Protein AF-A0A3A9SJC5-F1 (afdb_monomer_lite)

Sequence (581 aa):
MNKQIISLFMLCCLVLTSCGSKNTNGKDEIPTENDVIQSNATNNISEASTETTVEKDDSKLWREAYLTYLNEKLLPEYYYTYEFIYVDDDNIPELVLNSGAEAGGNIILTFHDGMTDTLQTNRIGFSYIEKQNLLNNCGGHQGYYFDYIYKIVEGKWEKILSGEYWSDDIKNLVYDEELNRYHTDYYSIDDIETSEEDYLTKVSDVYDNSSAKVPDSPLIIDEVFHYLETGDYISANHKYEIVIDDCTWLDAQEKCHDKGGYLATLTCPKEIERVEEMIRNEGMDNSCFFVGCRRGAEMSPNSYPRYGLFWDDLSLRDPSCIGKWFHDEPSFSGITSNGVEVREDFVAFEKGKDLNEFFFKDVTNNIIKYYPEYSGKLGYICEFDDEDDTQLRINNSITFLYSLEGLSADEIVEECNIYLNNKLNSSQSDSDYEKVFKVRPMSMEESDNSYDAVYYRFIPVFGTAFNCNPGLDLIKRINVSRGSGEPQPGFEAYAEWKRMSVSIDLDIQDREKAIQVYEKFYEQLAPLYENSFEIRDDTYWSSAGSFWNEDHTLSSGVQLVCLAEHDDSYDIFVIKWHNVE

Secondary structure (DSSP, 8-state):
---------------------------------------------------------HHHHHHHHHHHHHHHH--TT---EEEEE--SSSSPPEEEEE-SSTTT-EEEEEEETTEEEEEEPSSS--EEETTTTEEEEEEEETTEEEEEEEEEETTEEEEEEEEEEE-S-GGG-EEETTTTEEE-SEEEETTEEE-HHHHHHHHHHH--GGG-B-----B-HHHHHHHHHHSS-GGGG-EEEEEE----HHHHHHHHHHTT-EE----SHHHHHHHHHHHHHTT-TT-EEEEEEEEEEEE-TTS-EEEEEEETTTT---GGGSS-BPTT---SEEE-TTS-EEE--EEEEEEPTT-SSEEEEEE-S-HHHH-GGGTTTEEEEEEE--HHHHHHHHHH--STTSB-TT--HHHHHHHHHHHHT----TT--HHHHHHHHSS--SEEEE-SSSSEEEEEEE--SS-SSS----SS-EEEEEEEEEEEEPPPTT-TT---EEEEEEEEEEEES-HHHHHHHHHHHHHHHGGGSEEEEEEE-SSEEEEEEEEE-TTS-EEEEEEEEEEEEETTEEEEEEEEEE---

pLDDT: mean 73.42, std 23.3, range [22.03, 98.75]

Foldseek 3Di:
DDDDDDDDDDDDDDDDDDDDDDDDDDDDDDDDDDDDDDDDDDDDDDDDPPPPPPVPPPVQLLLVVVLVCCVPPDDLQFFWWWDWAAQAQDPHTWIWTQRVFQCQAIWTWWDDPNDIEIDGARGPDKKGQHRPQWIWRWDDDQFKTWTFIWGQDRGYTDGPKTKIFGAPCSPPWDADPVVRGTDHDWIDIPNHTDDPVVRVVVCCVRDPPVNIDTDQWIAGVQQSNCCSVPVHGLCPPKDKDKWFDQAFLVVQQVVLVVVVWGFADQGGPVSQVVVLVVCVVVVLQQAKAFGQKFWDWAFRPVQDTDTAIAGNLLQRDHCVSGNFADPPPPPQWDAAPVRDIDGFGTWIWHHDVVHPDIGIYGHHRRCCVRPVVNHRRYITMTMHGDPVSNVVSLLNRQAPLKFCFPPFLVVVLVSVCLQQVDQDAPVDDQVNVCVSVSHHQPDWDQDPDQKRKIKRWSARSHDDDDDDDPLGKIWGTKIWIWIWHPDDVPRVPDHTFTWIKIKIKIKAQDPVRLVSNQVVQCVVCQVVFAPWDWDDDPFKIWIFGWDQTPVRDIDGGHTAWMWGDDPRTIMIMGMHIDHHD

Structure (mmCIF, N/CA/C/O backbone):
data_AF-A0A3A9SJC5-F1
#
_entry.id   AF-A0A3A9SJC5-F1
#
loop_
_atom_site.group_PDB
_atom_site.id
_atom_site.type_symbol
_atom_site.label_atom_id
_atom_site.label_alt_id
_atom_site.label_comp_id
_atom_site.label_asym_id
_atom_site.label_entity_id
_atom_site.label_seq_id
_atom_site.pdbx_PDB_ins_code
_atom_site.Cartn_x
_atom_site.Cartn_y
_atom_site.Cartn_z
_atom_site.occupancy
_atom_site.B_iso_or_equiv
_atom_site.auth_seq_id
_atom_site.auth_comp_id
_atom_site.auth_asym_id
_atom_site.auth_atom_id
_atom_site.pdbx_PDB_model_num
ATOM 1 N N . MET A 1 1 ? -0.061 35.925 -20.193 1.00 29.88 1 MET A N 1
ATOM 2 C CA . MET A 1 1 ? -0.673 36.496 -21.415 1.00 29.88 1 MET A CA 1
ATOM 3 C C . MET A 1 1 ? -1.176 35.316 -22.233 1.00 29.88 1 MET A C 1
ATOM 5 O O . MET A 1 1 ? -0.363 34.492 -22.617 1.00 29.88 1 MET A O 1
ATOM 9 N N . ASN A 1 2 ? -2.500 35.177 -22.352 1.00 30.00 2 ASN A N 1
ATOM 10 C CA . ASN A 1 2 ? -3.216 34.017 -22.905 1.00 30.00 2 ASN A CA 1
ATOM 11 C C . ASN A 1 2 ? -2.707 33.532 -24.269 1.00 30.00 2 ASN A C 1
ATOM 13 O O . ASN A 1 2 ? -2.472 34.366 -25.145 1.00 30.00 2 ASN A O 1
ATOM 17 N N . LYS A 1 3 ? -2.775 32.210 -24.497 1.00 25.72 3 LYS A N 1
ATOM 18 C CA . LYS A 1 3 ? -3.524 31.647 -25.634 1.00 25.72 3 LYS A CA 1
ATOM 19 C C . LYS A 1 3 ? -3.865 30.164 -25.440 1.00 25.72 3 LYS A C 1
ATOM 21 O O . LYS A 1 3 ? -2.993 29.312 -25.385 1.00 25.72 3 LYS A O 1
ATOM 26 N N . GLN A 1 4 ? -5.173 29.928 -25.366 1.00 27.97 4 GLN A N 1
ATOM 27 C CA . GLN A 1 4 ? -5.873 28.659 -25.542 1.00 27.97 4 GLN A CA 1
ATOM 28 C C . GLN A 1 4 ? -5.594 28.081 -26.938 1.00 27.97 4 GLN A C 1
ATOM 30 O O . GLN A 1 4 ? -5.567 28.843 -27.910 1.00 27.97 4 GLN A O 1
ATOM 35 N N . ILE A 1 5 ? -5.488 26.756 -27.055 1.00 26.52 5 ILE A N 1
ATOM 36 C CA . ILE A 1 5 ? -5.643 26.051 -28.332 1.00 26.52 5 ILE A CA 1
ATOM 37 C C . ILE A 1 5 ? -6.884 25.166 -28.231 1.00 26.52 5 ILE A C 1
ATOM 39 O O . ILE A 1 5 ? -7.048 24.366 -27.317 1.00 26.52 5 ILE A O 1
ATOM 43 N N . ILE A 1 6 ? -7.794 25.429 -29.162 1.00 27.06 6 ILE A N 1
ATOM 44 C CA . ILE A 1 6 ? -9.130 24.866 -29.309 1.00 27.06 6 ILE A CA 1
ATOM 45 C C . ILE A 1 6 ? -9.025 23.579 -30.132 1.00 27.06 6 ILE A C 1
ATOM 47 O O . ILE A 1 6 ? -8.444 23.587 -31.217 1.00 27.06 6 ILE A O 1
ATOM 51 N N . SER A 1 7 ? -9.633 22.505 -29.625 1.00 25.22 7 SER A N 1
ATOM 52 C CA . SER A 1 7 ? -9.890 21.255 -30.349 1.00 25.22 7 SER A CA 1
ATOM 53 C C . SER A 1 7 ? -10.843 21.479 -31.525 1.00 25.22 7 SER A C 1
ATOM 55 O O . SER A 1 7 ? -11.888 22.112 -31.371 1.00 25.22 7 SER A O 1
ATOM 57 N N . LEU A 1 8 ? -10.517 20.912 -32.689 1.00 22.03 8 LEU A N 1
ATOM 58 C CA . LEU A 1 8 ? -11.398 20.870 -33.856 1.00 22.03 8 LEU A CA 1
ATOM 59 C C . LEU A 1 8 ? -11.596 19.411 -34.294 1.00 22.03 8 LEU A C 1
ATOM 61 O O . LEU A 1 8 ? -10.803 18.862 -35.052 1.00 22.03 8 LEU A O 1
ATOM 65 N N . PHE A 1 9 ? -12.676 18.794 -33.812 1.00 25.20 9 PHE A N 1
ATOM 66 C CA . PHE A 1 9 ? -13.206 17.535 -34.337 1.00 25.20 9 PHE A CA 1
ATOM 67 C C . PHE A 1 9 ? -13.815 17.787 -35.721 1.00 25.20 9 PHE A C 1
ATOM 69 O O . PHE A 1 9 ? -14.732 18.602 -35.853 1.00 25.20 9 PHE A O 1
ATOM 76 N N . MET A 1 10 ? -13.340 17.079 -36.751 1.00 22.75 10 MET A N 1
ATOM 77 C CA . MET A 1 10 ? -13.974 17.075 -38.070 1.00 22.75 10 MET A CA 1
ATOM 78 C C . MET A 1 10 ? -14.543 15.688 -38.386 1.00 22.75 10 MET A C 1
ATOM 80 O O . MET A 1 10 ? -13.829 14.711 -38.581 1.00 22.75 10 MET A O 1
ATOM 84 N N . LEU A 1 11 ? -15.872 15.662 -38.421 1.00 25.12 11 LEU A N 1
ATOM 85 C CA . LEU A 1 11 ? -16.767 14.600 -38.856 1.00 25.12 11 LEU A CA 1
ATOM 86 C C . LEU A 1 11 ? -16.590 14.303 -40.359 1.00 25.12 11 LEU A C 1
ATOM 88 O O . LEU A 1 11 ? -16.643 15.228 -41.171 1.00 25.12 11 LEU A O 1
ATOM 92 N N . CYS A 1 12 ? -16.494 13.028 -40.747 1.00 23.33 12 CYS A N 1
ATOM 93 C CA . CYS A 1 12 ? -16.779 12.575 -42.114 1.00 23.33 12 CYS A CA 1
ATOM 94 C C . CYS A 1 12 ? -17.478 11.205 -42.103 1.00 23.33 12 CYS A C 1
ATOM 96 O O . CYS A 1 12 ? -16.851 10.161 -41.963 1.00 23.33 12 CYS A O 1
ATOM 98 N N . CYS A 1 13 ? -18.799 11.237 -42.289 1.00 22.31 13 CYS A N 1
ATOM 99 C CA . CYS A 1 13 ? -19.596 10.125 -42.805 1.00 22.31 13 CYS A CA 1
ATOM 100 C C . CYS A 1 13 ? -19.523 10.094 -44.341 1.00 22.31 13 CYS A C 1
ATOM 102 O O . CYS A 1 13 ? -19.445 11.163 -44.943 1.00 22.31 13 CYS A O 1
ATOM 104 N N . LEU A 1 14 ? -19.652 8.892 -44.929 1.00 24.73 14 LEU A N 1
ATOM 105 C CA . LEU A 1 14 ? -20.239 8.486 -46.236 1.00 24.73 14 LEU A CA 1
ATOM 106 C C . LEU A 1 14 ? -19.429 7.269 -46.763 1.00 24.73 14 LEU A C 1
ATOM 108 O O . LEU A 1 14 ? -18.214 7.279 -46.647 1.00 24.73 14 LEU A O 1
ATOM 112 N N . VAL A 1 15 ? -19.934 6.206 -47.402 1.00 26.09 15 VAL A N 1
ATOM 113 C CA . VAL A 1 15 ? -21.264 5.671 -47.735 1.00 26.09 15 VAL A CA 1
ATOM 114 C C . VAL A 1 15 ? -21.066 4.203 -48.164 1.00 26.09 15 VAL A C 1
ATOM 116 O O . VAL A 1 15 ? -20.025 3.827 -48.693 1.00 26.09 15 VAL A O 1
ATOM 119 N N . LEU A 1 16 ? -22.114 3.410 -47.942 1.00 26.39 16 LEU A N 1
ATOM 120 C CA . LEU A 1 16 ? -22.401 2.048 -48.412 1.00 26.39 16 LEU A CA 1
ATOM 121 C C . LEU A 1 16 ? -22.049 1.748 -49.886 1.00 26.39 16 LEU A C 1
ATOM 123 O O . LEU A 1 16 ? -22.252 2.596 -50.751 1.00 26.39 16 LEU A O 1
ATOM 127 N N . THR A 1 17 ? -21.749 0.478 -50.206 1.00 28.02 17 THR A N 1
ATOM 128 C CA . THR A 1 17 ? -22.603 -0.369 -51.084 1.00 28.02 17 THR A CA 1
ATOM 129 C C . THR A 1 17 ? -22.116 -1.824 -51.253 1.00 28.02 17 THR A C 1
ATOM 131 O O . THR A 1 17 ? -20.958 -2.044 -51.572 1.00 28.02 17 THR A O 1
ATOM 134 N N . SER A 1 18 ? -23.096 -2.756 -51.205 1.00 23.42 18 SER A N 1
ATOM 135 C CA . SER A 1 18 ? -23.293 -3.934 -52.099 1.00 23.42 18 SER A CA 1
ATOM 136 C C . SER A 1 18 ? -22.328 -5.133 -51.961 1.00 23.42 18 SER A C 1
ATOM 138 O O . SER A 1 18 ? -21.130 -4.941 -51.881 1.00 23.42 18 SER A O 1
ATOM 140 N N . CYS A 1 19 ? -22.693 -6.425 -51.997 1.00 24.02 19 CYS A N 1
ATOM 141 C CA . CYS A 1 19 ? -23.893 -7.237 -52.301 1.00 24.02 19 CYS A CA 1
ATOM 142 C C . CYS A 1 19 ? -23.669 -8.589 -51.561 1.00 24.02 19 CYS A C 1
ATOM 144 O O . CYS A 1 19 ? -22.531 -9.017 -51.444 1.00 24.02 19 CYS A O 1
ATOM 146 N N . GLY A 1 20 ? -24.630 -9.316 -50.985 1.00 22.61 20 GLY A N 1
ATOM 147 C CA . GLY A 1 20 ? -25.847 -9.845 -51.594 1.00 22.61 20 GLY A CA 1
ATOM 148 C C . GLY A 1 20 ? -25.673 -11.326 -51.978 1.00 22.61 20 GLY A C 1
ATOM 149 O O . GLY A 1 20 ? -25.102 -11.606 -53.021 1.00 22.61 20 GLY A O 1
ATOM 150 N N . SER A 1 21 ? -26.216 -12.259 -51.183 1.00 25.16 21 SER A N 1
ATOM 151 C CA . SER A 1 21 ? -26.702 -13.572 -51.653 1.00 25.16 21 SER A CA 1
ATOM 152 C C . SER A 1 21 ? -27.500 -14.281 -50.552 1.00 25.16 21 SER A C 1
ATOM 154 O O . SER A 1 21 ? -26.955 -14.710 -49.540 1.00 25.16 21 SER A O 1
ATOM 156 N N . LYS A 1 22 ? -28.813 -14.393 -50.774 1.00 26.17 22 LYS A N 1
ATOM 157 C CA . LYS A 1 22 ? -29.750 -15.246 -50.034 1.00 26.17 22 LYS A CA 1
ATOM 158 C C . LYS A 1 22 ? -29.683 -16.667 -50.595 1.00 26.17 22 LYS A C 1
ATOM 160 O O . LYS A 1 22 ? -29.610 -16.817 -51.810 1.00 26.17 22 LYS A O 1
ATOM 165 N N . ASN A 1 23 ? -29.909 -17.677 -49.758 1.00 24.53 23 ASN A N 1
ATOM 166 C CA . ASN A 1 23 ? -30.795 -18.766 -50.161 1.00 24.53 23 ASN A CA 1
ATOM 167 C C . ASN A 1 23 ? -31.532 -19.380 -48.969 1.00 24.53 23 ASN A C 1
ATOM 169 O O . ASN A 1 23 ? -31.039 -19.429 -47.850 1.00 24.53 23 ASN A O 1
ATOM 173 N N . THR A 1 24 ? -32.771 -19.743 -49.264 1.00 24.12 24 THR A N 1
ATOM 174 C CA . THR A 1 24 ? -33.911 -19.986 -48.380 1.00 24.12 24 THR A CA 1
ATOM 175 C C . THR A 1 24 ? -34.245 -21.470 -48.222 1.00 24.12 24 THR A C 1
ATOM 177 O O . THR A 1 24 ? -33.915 -22.264 -49.100 1.00 24.12 24 THR A O 1
ATOM 180 N N . ASN A 1 25 ? -35.110 -21.732 -47.229 1.00 25.39 25 ASN A N 1
ATOM 181 C CA . ASN A 1 25 ? -35.988 -22.898 -47.009 1.00 25.39 25 ASN A CA 1
ATOM 182 C C . ASN A 1 25 ? -35.335 -24.034 -46.202 1.00 25.39 25 ASN A C 1
ATOM 184 O O . ASN A 1 25 ? -34.280 -24.515 -46.576 1.00 25.39 25 ASN A O 1
ATOM 188 N N . GLY A 1 26 ? -35.905 -24.555 -45.117 1.00 24.77 26 GLY A N 1
ATOM 189 C CA . GLY A 1 26 ? -37.234 -24.395 -44.534 1.00 24.77 26 GLY A CA 1
ATOM 190 C C . GLY A 1 26 ? -37.780 -25.767 -44.123 1.00 24.77 26 GLY A C 1
ATOM 191 O O . GLY A 1 26 ? -37.666 -26.704 -44.909 1.00 24.77 26 GLY A O 1
ATOM 192 N N . LYS A 1 27 ? -38.455 -25.788 -42.965 1.00 26.27 27 LYS A N 1
ATOM 193 C CA . LYS A 1 27 ? -39.474 -26.732 -42.462 1.00 26.27 27 LYS A CA 1
ATOM 194 C C . LYS A 1 27 ? -39.099 -27.597 -41.257 1.00 26.27 27 LYS A C 1
ATOM 196 O O . LYS A 1 27 ? -38.185 -28.413 -41.295 1.00 26.27 27 LYS A O 1
ATOM 201 N N . ASP A 1 28 ? -39.926 -27.369 -40.243 1.00 26.22 28 ASP A N 1
ATOM 202 C CA . ASP A 1 28 ? -40.169 -28.101 -39.009 1.00 26.22 28 ASP A CA 1
ATOM 203 C C . ASP A 1 28 ? -40.553 -29.568 -39.238 1.00 26.22 28 ASP A C 1
ATOM 205 O O . ASP A 1 28 ? -41.205 -29.873 -40.235 1.00 26.22 28 ASP A O 1
ATOM 209 N N . GLU A 1 29 ? -40.235 -30.430 -38.263 1.00 26.12 29 GLU A N 1
ATOM 210 C CA . GLU A 1 29 ? -41.174 -31.391 -37.652 1.00 26.12 29 GLU A CA 1
ATOM 211 C C . GLU A 1 29 ? -40.512 -32.115 -36.448 1.00 26.12 29 GLU A C 1
ATOM 213 O O . GLU A 1 29 ? -39.487 -32.779 -36.579 1.00 26.12 29 GLU A O 1
ATOM 218 N N . ILE A 1 30 ? -41.120 -31.966 -35.264 1.00 26.33 30 ILE A N 1
ATOM 219 C CA . ILE A 1 30 ? -40.994 -32.795 -34.039 1.00 26.33 30 ILE A CA 1
ATOM 220 C C . ILE A 1 30 ? -42.233 -33.715 -34.059 1.00 26.33 30 ILE A C 1
ATOM 222 O O . ILE A 1 30 ? -43.297 -33.177 -34.389 1.00 26.33 30 ILE A O 1
ATOM 226 N N . PRO A 1 31 ? -42.194 -35.042 -33.764 1.00 35.09 31 PRO A N 1
ATOM 227 C CA . PRO A 1 31 ? -42.158 -35.577 -32.377 1.00 35.09 31 PRO A CA 1
ATOM 228 C C . PRO A 1 31 ? -41.536 -37.009 -32.284 1.00 35.09 31 PRO A C 1
ATOM 230 O O . PRO A 1 31 ? -41.121 -37.557 -33.293 1.00 35.09 31 PRO A O 1
ATOM 233 N N . THR A 1 32 ? -41.367 -37.749 -31.182 1.00 24.55 32 THR A N 1
ATOM 234 C CA . THR A 1 32 ? -41.895 -37.764 -29.810 1.00 24.55 32 THR A CA 1
ATOM 235 C C . THR A 1 32 ? -41.076 -38.786 -28.998 1.00 24.55 32 THR A C 1
ATOM 237 O O . THR A 1 32 ? -40.543 -39.747 -29.546 1.00 24.55 32 THR A O 1
ATOM 240 N N . GLU A 1 33 ? -41.068 -38.551 -27.694 1.00 25.22 33 GLU A N 1
ATOM 241 C CA . GLU A 1 33 ? -40.756 -39.372 -26.516 1.00 25.22 33 GLU A CA 1
ATOM 242 C C . GLU A 1 33 ? -40.972 -40.913 -26.501 1.00 25.22 33 GLU A C 1
ATOM 244 O O . GLU A 1 33 ? -41.984 -41.428 -26.973 1.00 25.22 33 GLU A O 1
ATOM 249 N N . ASN A 1 34 ? -40.080 -41.551 -25.718 1.00 26.86 34 ASN A N 1
ATOM 250 C CA . ASN A 1 34 ? -40.321 -42.488 -24.595 1.00 26.86 34 ASN A CA 1
ATOM 251 C C . ASN A 1 34 ? -40.042 -44.007 -24.688 1.00 26.86 34 ASN A C 1
ATOM 253 O O . ASN A 1 34 ? -40.322 -44.692 -25.666 1.00 26.86 34 ASN A O 1
ATOM 257 N N . ASP A 1 35 ? -39.561 -44.463 -23.519 1.00 25.92 35 ASP A N 1
ATOM 258 C CA . ASP A 1 35 ? -39.419 -45.803 -22.925 1.00 25.92 35 ASP A CA 1
ATOM 259 C C . ASP A 1 35 ? -38.099 -46.574 -23.179 1.00 25.92 35 ASP A C 1
ATOM 261 O O . ASP A 1 35 ? -37.803 -46.976 -24.296 1.00 25.92 35 ASP A O 1
ATOM 265 N N . VAL A 1 36 ? -37.142 -46.710 -22.239 1.00 24.94 36 VAL A N 1
ATOM 266 C CA . VAL A 1 36 ? -37.111 -47.201 -20.830 1.00 24.94 36 VAL A CA 1
ATOM 267 C C . VAL A 1 36 ? -36.896 -48.734 -20.718 1.00 24.94 36 VAL A C 1
ATOM 269 O O . VAL A 1 36 ? -37.774 -49.529 -21.026 1.00 24.94 36 VAL A O 1
ATOM 272 N N . ILE A 1 37 ? -35.728 -49.087 -20.138 1.00 27.22 37 ILE A N 1
ATOM 273 C CA . ILE A 1 37 ? -35.382 -50.248 -19.269 1.00 27.22 37 ILE A CA 1
ATOM 274 C C . ILE A 1 37 ? -34.723 -51.539 -19.845 1.00 27.22 37 ILE A C 1
ATOM 276 O O . ILE A 1 37 ? -35.349 -52.404 -20.442 1.00 27.22 37 ILE A O 1
ATOM 280 N N . GLN A 1 38 ? -33.441 -51.678 -19.442 1.00 24.11 38 GLN A N 1
ATOM 281 C CA . GLN A 1 38 ? -32.708 -52.846 -18.891 1.00 24.11 38 GLN A CA 1
ATOM 282 C C . GLN A 1 38 ? -32.333 -54.067 -19.761 1.00 24.11 38 GLN A C 1
ATOM 284 O O . GLN A 1 38 ? -33.147 -54.939 -20.041 1.00 24.11 38 GLN A O 1
ATOM 289 N N . SER A 1 39 ? -31.021 -54.298 -19.935 1.00 23.91 39 SER A N 1
ATOM 290 C CA . SER A 1 39 ? -30.190 -55.173 -19.064 1.00 23.91 39 SER A CA 1
ATOM 291 C C . SER A 1 39 ? -29.011 -55.845 -19.799 1.00 23.91 39 SER A C 1
ATOM 293 O O . SER A 1 39 ? -29.119 -56.235 -20.956 1.00 23.91 39 SER A O 1
ATOM 295 N N . ASN A 1 40 ? -27.936 -56.062 -19.026 1.00 28.02 40 ASN A N 1
ATOM 296 C CA . ASN A 1 40 ? -26.860 -57.061 -19.168 1.00 28.02 40 ASN A CA 1
ATOM 297 C C . ASN A 1 40 ? -25.546 -56.684 -19.889 1.00 28.02 40 ASN A C 1
ATOM 299 O O . ASN A 1 40 ? -25.352 -56.919 -21.073 1.00 28.02 40 ASN A O 1
ATOM 303 N N . ALA A 1 41 ? -24.608 -56.213 -19.057 1.00 26.03 41 ALA A N 1
ATOM 304 C CA . ALA A 1 41 ? -23.356 -56.901 -18.708 1.00 26.03 41 ALA A CA 1
ATOM 305 C C . ALA A 1 41 ? -22.341 -57.266 -19.824 1.00 26.03 41 ALA A C 1
ATOM 307 O O . ALA A 1 41 ? -22.440 -58.301 -20.476 1.00 26.03 41 ALA A O 1
ATOM 308 N N . THR A 1 42 ? -21.292 -56.428 -19.867 1.00 23.42 42 THR A N 1
ATOM 309 C CA . THR A 1 42 ? -19.844 -56.747 -19.937 1.00 23.42 42 THR A CA 1
ATOM 310 C C . THR A 1 42 ? -19.290 -57.552 -21.126 1.00 23.42 42 THR A C 1
ATOM 312 O O . THR A 1 42 ? -19.342 -58.776 -21.142 1.00 23.42 42 THR A O 1
ATOM 315 N N . ASN A 1 43 ? -18.547 -56.898 -22.035 1.00 26.05 43 ASN A N 1
ATOM 316 C CA . ASN A 1 43 ? -17.093 -56.667 -21.891 1.00 26.05 43 ASN A CA 1
ATOM 317 C C . ASN A 1 43 ? -16.426 -56.142 -23.184 1.00 26.05 43 ASN A C 1
ATOM 319 O O . ASN A 1 43 ? -16.689 -56.637 -24.276 1.00 26.05 43 ASN A O 1
ATOM 323 N N . ASN A 1 44 ? -15.444 -55.258 -22.965 1.00 26.78 44 ASN A N 1
ATOM 324 C CA . ASN A 1 44 ? -14.273 -54.932 -23.795 1.00 26.78 44 ASN A CA 1
ATOM 325 C C . ASN A 1 44 ? -14.376 -53.851 -24.889 1.00 26.78 44 ASN A C 1
ATOM 327 O O . ASN A 1 44 ? -14.571 -54.130 -26.065 1.00 26.78 44 ASN A O 1
ATOM 331 N N . ILE A 1 45 ? -14.120 -52.618 -24.429 1.00 31.88 45 ILE A N 1
ATOM 332 C CA . ILE A 1 45 ? -13.021 -51.716 -24.836 1.00 31.88 45 ILE A CA 1
ATOM 333 C C . ILE A 1 45 ? -12.775 -51.575 -26.348 1.00 31.88 45 ILE A C 1
ATOM 335 O O . ILE A 1 45 ? -12.080 -52.379 -26.967 1.00 31.88 45 ILE A O 1
ATOM 339 N N . SER A 1 46 ? -13.200 -50.429 -26.876 1.00 27.39 46 SER A N 1
ATOM 340 C CA . SER A 1 46 ? -12.427 -49.662 -27.853 1.00 27.39 46 SER A CA 1
ATOM 341 C C . SER A 1 46 ? -12.598 -48.180 -27.531 1.00 27.39 46 SER A C 1
ATOM 343 O O . SER A 1 46 ? -13.716 -47.665 -27.565 1.00 27.39 46 SER A O 1
ATOM 345 N N . GLU A 1 47 ? -11.494 -47.537 -27.166 1.00 33.25 47 GLU A N 1
ATOM 346 C CA . GLU A 1 47 ? -11.373 -46.101 -26.935 1.00 33.25 47 GLU A CA 1
ATOM 347 C C . GLU A 1 47 ? -11.879 -45.315 -28.147 1.00 33.25 47 GLU A C 1
ATOM 349 O O . GLU A 1 47 ? -11.352 -45.420 -29.253 1.00 33.25 47 GLU A O 1
ATOM 354 N N . ALA A 1 48 ? -12.903 -44.506 -27.916 1.00 26.55 48 ALA A N 1
ATOM 355 C CA . ALA A 1 48 ? -13.190 -43.326 -28.707 1.00 26.55 48 ALA A CA 1
ATOM 356 C C . ALA A 1 48 ? -13.520 -42.231 -27.695 1.00 26.55 48 ALA A C 1
ATOM 358 O O . ALA A 1 48 ? -14.670 -42.032 -27.312 1.00 26.55 48 ALA A O 1
ATOM 359 N N . SER A 1 49 ? -12.469 -41.597 -27.178 1.00 27.88 49 SER A N 1
ATOM 360 C CA . SER A 1 49 ? -12.564 -40.345 -26.444 1.00 27.88 49 SER A CA 1
ATOM 361 C C . SER A 1 49 ? -13.099 -39.289 -27.405 1.00 27.88 49 SER A C 1
ATOM 363 O O . SER A 1 49 ? -12.357 -38.704 -28.189 1.00 27.88 49 SER A O 1
ATOM 365 N N . THR A 1 50 ? -14.411 -39.080 -27.385 1.00 26.58 50 THR A N 1
ATOM 366 C CA . THR A 1 50 ? -15.007 -37.830 -27.844 1.00 26.58 50 THR A CA 1
ATOM 367 C C . THR A 1 50 ? -14.471 -36.730 -26.941 1.00 26.58 50 THR A C 1
ATOM 369 O O . THR A 1 50 ? -14.925 -36.581 -25.805 1.00 26.58 50 THR A O 1
ATOM 372 N N . GLU A 1 51 ? -13.468 -36.007 -27.443 1.00 32.03 51 GLU A N 1
ATOM 373 C CA . GLU A 1 51 ? -13.099 -34.681 -26.964 1.00 32.03 51 GLU A CA 1
ATOM 374 C C . GLU A 1 51 ? -14.372 -33.847 -26.938 1.00 32.03 51 GLU A C 1
ATOM 376 O O . GLU A 1 51 ? -14.897 -33.401 -27.957 1.00 32.03 51 GLU A O 1
ATOM 381 N N . THR A 1 52 ? -14.912 -33.702 -25.736 1.00 27.47 52 THR A N 1
ATOM 382 C CA . THR A 1 52 ? -15.823 -32.610 -25.456 1.00 27.47 52 THR A CA 1
ATOM 383 C C . THR A 1 52 ? -14.885 -31.427 -25.312 1.00 27.47 52 THR A C 1
ATOM 385 O O . THR A 1 52 ? -14.215 -31.299 -24.290 1.00 27.47 52 THR A O 1
ATOM 388 N N . THR A 1 53 ? -14.733 -30.641 -26.376 1.00 29.91 53 THR A N 1
ATOM 389 C CA . THR A 1 53 ? -14.088 -29.332 -26.306 1.00 29.91 53 THR A CA 1
ATOM 390 C C . THR A 1 53 ? -14.911 -28.491 -25.343 1.00 29.91 53 THR A C 1
ATOM 392 O O . THR A 1 53 ? -15.915 -27.889 -25.718 1.00 29.91 53 THR A O 1
ATOM 395 N N . VAL A 1 54 ? -14.526 -28.535 -24.070 1.00 33.25 54 VAL A N 1
ATOM 396 C CA . VAL A 1 54 ? -14.809 -27.468 -23.125 1.00 33.25 54 VAL A CA 1
ATOM 397 C C . VAL A 1 54 ? -14.094 -26.266 -23.725 1.00 33.25 54 VAL A C 1
ATOM 399 O O . VAL A 1 54 ? -12.866 -26.271 -23.793 1.00 33.25 54 VAL A O 1
ATOM 402 N N . GLU A 1 55 ? -14.845 -25.302 -24.256 1.00 34.53 55 GLU A N 1
ATOM 403 C CA . GLU A 1 55 ? -14.312 -23.962 -24.494 1.00 34.53 55 GLU A CA 1
ATOM 404 C C . GLU A 1 55 ? -13.742 -23.498 -23.150 1.00 34.53 55 GLU A C 1
ATOM 406 O O . GLU A 1 55 ? -14.482 -23.190 -22.216 1.00 34.53 55 GLU A O 1
ATOM 411 N N . LYS A 1 56 ? -12.416 -23.596 -23.012 1.00 39.38 56 LYS A N 1
ATOM 412 C CA . LYS A 1 56 ? -11.692 -22.991 -21.906 1.00 39.38 56 LYS A CA 1
ATOM 413 C C . LYS A 1 56 ? -11.859 -21.496 -22.094 1.00 39.38 56 LYS A C 1
ATOM 415 O O . LYS A 1 56 ? -11.484 -20.946 -23.122 1.00 39.38 56 LYS A O 1
ATOM 420 N N . ASP A 1 57 ? -12.490 -20.876 -21.115 1.00 46.91 57 ASP A N 1
ATOM 421 C CA . ASP A 1 57 ? -12.516 -19.436 -20.988 1.00 46.91 57 ASP A CA 1
ATOM 422 C C . ASP A 1 57 ? -11.081 -18.968 -20.702 1.00 46.91 57 ASP A C 1
ATOM 424 O O . ASP A 1 57 ? -10.622 -19.002 -19.557 1.00 46.91 57 ASP A O 1
ATOM 428 N N . ASP A 1 58 ? -10.350 -18.588 -21.755 1.00 53.78 58 ASP A N 1
ATOM 429 C CA . ASP A 1 58 ? -8.982 -18.061 -21.657 1.00 53.78 58 ASP A CA 1
ATOM 430 C C . ASP A 1 58 ? -8.904 -16.846 -20.708 1.00 53.78 58 ASP A C 1
ATOM 432 O O . ASP A 1 58 ? -7.837 -16.559 -20.165 1.00 53.78 58 ASP A O 1
ATOM 436 N N . SER A 1 59 ? -10.037 -16.189 -20.399 1.00 60.09 59 SER A N 1
ATOM 437 C CA . SER A 1 59 ? -10.096 -15.067 -19.454 1.00 60.09 59 SER A CA 1
ATOM 438 C C . SER A 1 59 ? -9.777 -15.440 -18.001 1.00 60.09 59 SER A C 1
ATOM 440 O O . SER A 1 59 ? -9.533 -14.539 -17.197 1.00 60.09 59 SER A O 1
ATOM 442 N N . LYS A 1 60 ? -9.758 -16.734 -17.648 1.00 73.75 60 LYS A N 1
ATOM 443 C CA . LYS A 1 60 ? -9.424 -17.209 -16.291 1.00 73.75 60 LYS A CA 1
ATOM 444 C C . LYS A 1 60 ? -8.035 -17.829 -16.162 1.00 73.75 60 LYS A C 1
ATOM 446 O O . LYS A 1 60 ? -7.490 -17.841 -15.062 1.00 73.75 60 LYS A O 1
ATOM 451 N N . LEU A 1 61 ? -7.442 -18.307 -17.259 1.00 87.75 61 LEU A N 1
ATOM 452 C CA . LEU A 1 61 ? -6.176 -19.050 -17.208 1.00 87.75 61 LEU A CA 1
ATOM 453 C C . LEU A 1 61 ? -5.005 -18.193 -16.720 1.00 87.75 61 LEU A C 1
ATOM 455 O O . LEU A 1 61 ? -4.193 -18.662 -15.927 1.00 87.75 61 LEU A O 1
ATOM 459 N N . TRP A 1 62 ? -4.929 -16.936 -17.159 1.00 93.56 62 TRP A N 1
ATOM 460 C CA . TRP A 1 62 ? -3.867 -16.026 -16.731 1.00 93.56 62 TRP A CA 1
ATOM 461 C C . TRP A 1 62 ? -3.971 -15.686 -15.237 1.00 93.56 62 TRP A C 1
ATOM 463 O O . TRP A 1 62 ? -2.950 -15.625 -14.555 1.00 93.56 62 TRP A O 1
ATOM 473 N N . ARG A 1 63 ? -5.197 -15.550 -14.698 1.00 91.44 63 ARG A N 1
ATOM 474 C CA . ARG A 1 63 ? -5.413 -15.296 -13.264 1.00 91.44 63 ARG A CA 1
ATOM 475 C C . ARG A 1 63 ? -4.952 -16.469 -12.412 1.00 91.44 63 ARG A C 1
ATOM 477 O O . ARG A 1 63 ? -4.218 -16.271 -11.449 1.00 91.44 63 ARG A O 1
ATOM 484 N N . GLU A 1 64 ? -5.315 -17.691 -12.804 1.00 88.69 64 GLU A N 1
ATOM 485 C CA . GLU A 1 64 ? -4.840 -18.919 -12.154 1.00 88.69 64 GLU A CA 1
ATOM 486 C C . GLU A 1 64 ? -3.309 -19.046 -12.222 1.00 88.69 64 GLU A C 1
ATOM 488 O O . GLU A 1 64 ? -2.671 -19.450 -11.246 1.00 88.69 64 GLU A O 1
ATOM 493 N N . ALA A 1 65 ? -2.700 -18.668 -13.349 1.00 90.00 65 ALA A N 1
ATOM 494 C CA . ALA A 1 65 ? -1.251 -18.700 -13.519 1.00 90.00 65 ALA A CA 1
ATOM 495 C C . ALA A 1 65 ? -0.536 -17.689 -12.606 1.00 90.00 65 ALA A C 1
ATOM 497 O O . ALA A 1 65 ? 0.436 -18.048 -11.938 1.00 90.00 65 ALA A O 1
ATOM 498 N N . TYR A 1 66 ? -1.040 -16.456 -12.508 1.00 92.31 66 TYR A N 1
ATOM 499 C CA . TYR A 1 66 ? -0.500 -15.452 -11.588 1.00 92.31 66 TYR A CA 1
ATOM 500 C C . TYR A 1 66 ? -0.716 -15.844 -10.124 1.00 92.31 66 TYR A C 1
ATOM 502 O O . TYR A 1 66 ? 0.232 -15.769 -9.348 1.00 92.31 66 TYR A O 1
ATOM 510 N N . LEU A 1 67 ? -1.891 -16.364 -9.748 1.00 84.62 67 LEU A N 1
ATOM 511 C CA . LEU A 1 67 ? -2.130 -16.917 -8.406 1.00 84.62 67 LEU A CA 1
ATOM 512 C C . LEU A 1 67 ? -1.136 -18.022 -8.061 1.00 84.62 67 LEU A C 1
ATOM 514 O O . LEU A 1 67 ? -0.608 -18.060 -6.951 1.00 84.62 67 LEU A O 1
ATOM 518 N N . THR A 1 68 ? -0.873 -18.921 -9.008 1.00 83.88 68 THR A N 1
ATOM 519 C CA . THR A 1 68 ? 0.103 -20.000 -8.826 1.00 83.88 68 THR A CA 1
ATOM 520 C C . THR A 1 68 ? 1.496 -19.421 -8.599 1.00 83.88 68 THR A C 1
ATOM 522 O O . THR A 1 68 ? 2.164 -19.803 -7.641 1.00 83.88 68 THR A O 1
ATOM 525 N N . TYR A 1 69 ? 1.916 -18.454 -9.421 1.00 87.25 69 TYR A N 1
ATOM 526 C CA . TYR A 1 69 ? 3.206 -17.790 -9.249 1.00 87.25 69 TYR A CA 1
ATOM 527 C C . TYR A 1 69 ? 3.327 -17.135 -7.870 1.00 87.25 69 TYR A C 1
ATOM 529 O O . TYR A 1 69 ? 4.315 -17.364 -7.172 1.00 87.25 69 TYR A O 1
ATOM 537 N N . LEU A 1 70 ? 2.320 -16.356 -7.463 1.00 81.50 70 LEU A N 1
ATOM 538 C CA . LEU A 1 70 ? 2.319 -15.667 -6.176 1.00 81.50 70 LEU A CA 1
ATOM 539 C C . LEU A 1 70 ? 2.413 -16.679 -5.026 1.00 81.50 70 LEU A C 1
ATOM 541 O O . LEU A 1 70 ? 3.311 -16.570 -4.201 1.00 81.50 70 LEU A O 1
ATOM 545 N N . ASN A 1 71 ? 1.588 -17.727 -5.022 1.00 77.44 71 ASN A N 1
ATOM 546 C CA . ASN A 1 71 ? 1.605 -18.751 -3.972 1.00 77.44 71 ASN A CA 1
ATOM 547 C C . ASN A 1 71 ? 2.917 -19.556 -3.899 1.00 77.44 71 ASN A C 1
ATOM 549 O O . ASN A 1 71 ? 3.311 -19.994 -2.819 1.00 77.44 71 ASN A O 1
ATOM 553 N N . GLU A 1 72 ? 3.594 -19.785 -5.026 1.00 77.31 72 GLU A N 1
ATOM 554 C CA . GLU A 1 72 ? 4.824 -20.586 -5.064 1.00 77.31 72 GLU A CA 1
ATOM 555 C C . GLU A 1 72 ? 6.109 -19.779 -4.841 1.00 77.31 72 GLU A C 1
ATOM 557 O O . GLU A 1 72 ? 7.123 -20.349 -4.422 1.00 77.31 72 GLU A O 1
ATOM 562 N N . LYS A 1 73 ? 6.115 -18.491 -5.210 1.00 71.31 73 LYS A N 1
ATOM 563 C CA . LYS A 1 73 ? 7.339 -17.678 -5.316 1.00 71.31 73 LYS A CA 1
ATOM 564 C C . LYS A 1 73 ? 7.391 -16.492 -4.366 1.00 71.31 73 LYS A C 1
ATOM 566 O O . LYS A 1 73 ? 8.496 -15.990 -4.153 1.00 71.31 73 LYS A O 1
ATOM 571 N N . LEU A 1 74 ? 6.275 -16.059 -3.772 1.00 66.56 74 LEU A N 1
ATOM 572 C CA . LEU A 1 74 ? 6.345 -15.069 -2.699 1.00 66.56 74 LEU A CA 1
ATOM 573 C C . LEU A 1 74 ? 6.947 -15.705 -1.454 1.00 66.56 74 LEU A C 1
ATOM 575 O O . LEU A 1 74 ? 6.345 -16.544 -0.786 1.00 66.56 74 LEU A O 1
ATOM 579 N N . LEU A 1 75 ? 8.159 -15.268 -1.133 1.00 50.78 75 LEU A N 1
ATOM 580 C CA . LEU A 1 75 ? 8.718 -15.487 0.186 1.00 50.78 75 LEU A CA 1
ATOM 581 C C . LEU A 1 75 ? 8.058 -14.481 1.145 1.00 50.78 75 LEU A C 1
ATOM 583 O O . LEU A 1 75 ? 8.020 -13.293 0.817 1.00 50.78 75 LEU A O 1
ATOM 587 N N . PRO A 1 76 ? 7.590 -14.912 2.333 1.00 48.22 76 PRO A N 1
ATOM 588 C CA . PRO A 1 76 ? 6.930 -14.042 3.315 1.00 48.22 76 PRO A CA 1
ATOM 589 C C . PRO A 1 76 ? 7.747 -12.806 3.722 1.00 48.22 76 PRO A C 1
ATOM 591 O O . PRO A 1 76 ? 7.214 -11.851 4.270 1.00 48.22 76 PRO A O 1
ATOM 594 N N . GLU A 1 77 ? 9.058 -12.835 3.490 1.00 45.28 77 GLU A N 1
ATOM 595 C CA . GLU A 1 77 ? 10.031 -11.844 3.947 1.00 45.28 77 GLU A CA 1
ATOM 596 C C . GLU A 1 77 ? 10.131 -10.574 3.079 1.00 45.28 77 GLU A C 1
ATOM 598 O O . GLU A 1 77 ? 10.724 -9.588 3.531 1.00 45.28 77 GLU A O 1
ATOM 603 N N . TYR A 1 78 ? 9.531 -10.553 1.881 1.00 50.97 78 TYR A N 1
ATOM 604 C CA . TYR A 1 78 ? 9.571 -9.402 0.971 1.00 50.97 78 TYR A CA 1
ATOM 605 C C . TYR A 1 78 ? 8.206 -8.716 0.855 1.00 50.97 78 TYR A C 1
ATOM 607 O O . TYR A 1 78 ? 7.228 -9.297 0.389 1.00 50.97 78 TYR A O 1
ATOM 615 N N . TYR A 1 79 ? 8.162 -7.446 1.260 1.00 66.19 79 TYR A N 1
ATOM 616 C CA . TYR A 1 79 ? 6.986 -6.590 1.135 1.00 66.19 79 TYR A CA 1
ATOM 617 C C . TYR A 1 79 ? 7.025 -5.960 -0.252 1.00 66.19 79 TYR A C 1
ATOM 619 O O . TYR A 1 79 ? 7.758 -4.999 -0.477 1.00 66.19 79 TYR A O 1
ATOM 627 N N . TYR A 1 80 ? 6.285 -6.552 -1.181 1.00 77.19 80 TYR A N 1
ATOM 628 C CA . TYR A 1 80 ? 6.073 -5.975 -2.499 1.00 77.19 80 TYR A CA 1
ATOM 629 C C . TYR A 1 80 ? 4.840 -5.072 -2.490 1.00 77.19 80 TYR A C 1
ATOM 631 O O . TYR A 1 80 ? 3.873 -5.345 -1.775 1.00 77.19 80 TYR A O 1
ATOM 639 N N . THR A 1 81 ? 4.861 -4.033 -3.318 1.00 80.62 81 THR A N 1
ATOM 640 C CA . THR A 1 81 ? 3.637 -3.398 -3.821 1.00 80.62 81 THR A CA 1
ATOM 641 C C . THR A 1 81 ? 3.340 -3.934 -5.212 1.00 80.62 81 THR A C 1
ATOM 643 O O . THR A 1 81 ? 4.243 -4.417 -5.904 1.00 80.62 81 THR A O 1
ATOM 646 N N . TYR A 1 82 ? 2.072 -3.901 -5.607 1.00 87.56 82 TYR A N 1
ATOM 647 C CA . TYR A 1 82 ? 1.625 -4.579 -6.816 1.00 87.56 82 TYR A CA 1
ATOM 648 C C . TYR A 1 82 ? 0.909 -3.629 -7.751 1.00 87.56 82 TYR A C 1
ATOM 650 O O . TYR A 1 82 ? 0.236 -2.720 -7.293 1.00 87.56 82 TYR A O 1
ATOM 658 N N . GLU A 1 83 ? 0.989 -3.852 -9.053 1.00 92.06 83 GLU A N 1
ATOM 659 C CA . GLU A 1 83 ? 0.196 -3.079 -10.007 1.00 92.06 83 GLU A CA 1
ATOM 660 C C . GLU A 1 83 ? -0.104 -3.910 -11.249 1.00 92.06 83 GLU A C 1
ATOM 662 O O . GLU A 1 83 ? 0.735 -4.689 -11.702 1.00 92.06 83 GLU A O 1
ATOM 667 N N . PHE A 1 84 ? -1.304 -3.745 -11.802 1.00 94.44 84 PHE A N 1
ATOM 668 C CA . PHE A 1 84 ? -1.663 -4.303 -13.100 1.00 94.44 84 PHE A CA 1
ATOM 669 C C . PHE A 1 84 ? -1.460 -3.238 -14.173 1.00 94.44 84 PHE A C 1
ATOM 671 O O . PHE A 1 84 ? -2.121 -2.200 -14.150 1.00 94.44 84 PHE A O 1
ATOM 678 N N . ILE A 1 85 ? -0.578 -3.512 -15.129 1.00 96.56 85 ILE A N 1
ATOM 679 C CA . ILE A 1 85 ? -0.317 -2.643 -16.280 1.00 96.56 85 ILE A CA 1
ATOM 680 C C . ILE A 1 85 ? -0.667 -3.381 -17.572 1.00 96.56 85 ILE A C 1
ATOM 682 O O . ILE A 1 85 ? -0.724 -4.604 -17.594 1.00 96.56 85 ILE A O 1
ATOM 686 N N . TYR A 1 86 ? -0.909 -2.650 -18.656 1.00 96.62 86 TYR A N 1
ATOM 687 C CA . TYR A 1 86 ? -1.222 -3.247 -19.956 1.00 96.62 86 TYR A CA 1
ATOM 688 C C . TYR A 1 86 ? -0.154 -2.866 -20.974 1.00 96.62 86 TYR A C 1
ATOM 690 O O . TYR A 1 86 ? -0.260 -1.830 -21.638 1.00 96.62 86 TYR A O 1
ATOM 698 N N . VAL A 1 87 ? 0.901 -3.671 -21.066 1.00 97.56 87 VAL A N 1
ATOM 699 C CA . VAL A 1 87 ? 2.054 -3.361 -21.912 1.00 97.56 87 VAL A CA 1
ATOM 700 C C . VAL A 1 87 ? 1.746 -3.670 -23.369 1.00 97.56 87 VAL A C 1
ATOM 702 O O . VAL A 1 87 ? 1.967 -2.803 -24.215 1.00 97.56 87 VAL A O 1
ATOM 705 N N . ASP A 1 88 ? 1.211 -4.847 -23.686 1.00 95.44 88 ASP A N 1
ATOM 706 C CA . ASP A 1 88 ? 0.855 -5.226 -25.057 1.00 95.44 88 ASP A CA 1
ATOM 707 C C . ASP A 1 88 ? -0.638 -5.008 -25.398 1.00 95.44 88 ASP A C 1
ATOM 709 O O . ASP A 1 88 ? -1.407 -4.467 -24.602 1.00 95.44 88 ASP A O 1
ATOM 713 N N . ASP A 1 89 ? -1.026 -5.315 -26.641 1.00 94.75 89 ASP A N 1
ATOM 714 C CA . ASP A 1 89 ? -2.359 -5.014 -27.197 1.00 94.75 89 ASP A CA 1
ATOM 715 C C . ASP A 1 89 ? -3.440 -6.048 -26.818 1.00 94.75 89 ASP A C 1
ATOM 717 O O . ASP A 1 89 ? -4.564 -5.986 -27.321 1.00 94.75 89 ASP A O 1
ATOM 721 N N . ASP A 1 90 ? -3.138 -7.023 -25.956 1.00 93.06 90 ASP A N 1
ATOM 722 C CA . ASP A 1 90 ? -4.136 -8.000 -25.526 1.00 93.06 90 ASP A CA 1
ATOM 723 C C . ASP A 1 90 ? -5.010 -7.460 -24.368 1.00 93.06 90 ASP A C 1
ATOM 725 O O . ASP A 1 90 ? -5.035 -6.261 -24.100 1.00 93.06 90 ASP A O 1
ATOM 729 N N . ASN A 1 91 ? -5.835 -8.292 -23.723 1.00 92.00 91 ASN A N 1
ATOM 730 C CA . ASN A 1 91 ? -6.648 -7.873 -22.563 1.00 92.00 91 ASN A CA 1
ATOM 731 C C . ASN A 1 91 ? -6.170 -8.483 -21.236 1.00 92.00 91 ASN A C 1
ATOM 733 O O . ASN A 1 91 ? -6.889 -8.427 -20.237 1.00 92.00 91 ASN A O 1
ATOM 737 N N . ILE A 1 92 ? -4.990 -9.086 -21.233 1.00 94.44 92 ILE A N 1
ATOM 738 C CA . ILE A 1 92 ? -4.333 -9.691 -20.089 1.00 94.44 92 ILE A CA 1
ATOM 739 C C . ILE A 1 92 ? -3.370 -8.639 -19.527 1.00 94.44 92 ILE A C 1
ATOM 741 O O . ILE A 1 92 ? -2.546 -8.098 -20.251 1.00 94.44 92 ILE A O 1
ATOM 745 N N . PRO A 1 93 ? -3.487 -8.262 -18.249 1.00 95.88 93 PRO A N 1
ATOM 746 C CA . PRO A 1 93 ? -2.530 -7.337 -17.672 1.00 95.88 93 PRO A CA 1
ATOM 747 C C . PRO A 1 93 ? -1.202 -8.043 -17.370 1.00 95.88 93 PRO A C 1
ATOM 749 O O . PRO A 1 93 ? -1.172 -9.197 -16.933 1.00 95.88 93 PRO A O 1
ATOM 752 N N . GLU A 1 94 ? -0.102 -7.313 -17.484 1.00 97.75 94 GLU A N 1
ATOM 753 C CA . GLU A 1 94 ? 1.145 -7.640 -16.808 1.00 97.75 94 GLU A CA 1
ATOM 754 C C . GLU A 1 94 ? 1.023 -7.303 -15.317 1.00 97.75 94 GLU A C 1
ATOM 756 O O . GLU A 1 94 ? 0.536 -6.232 -14.944 1.00 97.75 94 GLU A O 1
ATOM 761 N N . LEU A 1 95 ? 1.495 -8.204 -14.453 1.00 96.44 95 LEU A N 1
ATOM 762 C CA . LEU A 1 95 ? 1.505 -7.993 -13.004 1.00 96.44 95 LEU A CA 1
ATOM 763 C C . LEU A 1 95 ? 2.900 -7.561 -12.543 1.00 96.44 95 LEU A C 1
ATOM 765 O O . LEU A 1 95 ? 3.863 -8.323 -12.635 1.00 96.44 95 LEU A O 1
ATOM 769 N N . VAL A 1 96 ? 2.995 -6.342 -12.021 1.00 95.88 96 VAL A N 1
ATOM 770 C CA . VAL A 1 96 ? 4.206 -5.748 -11.450 1.00 95.88 96 VAL A CA 1
ATOM 771 C C . VAL A 1 96 ? 4.266 -6.065 -9.962 1.00 95.88 96 VAL A C 1
ATOM 773 O O . VAL A 1 96 ? 3.294 -5.856 -9.247 1.00 95.88 96 VAL A O 1
ATOM 776 N N . LEU A 1 97 ? 5.419 -6.534 -9.495 1.00 91.69 97 LEU A N 1
ATOM 777 C CA . LEU A 1 97 ? 5.792 -6.695 -8.092 1.00 91.69 97 LEU A CA 1
ATOM 778 C C . LEU A 1 97 ? 6.981 -5.767 -7.833 1.00 91.69 97 LEU A C 1
ATOM 780 O O . LEU A 1 97 ? 8.107 -6.079 -8.227 1.00 91.69 97 LEU A O 1
ATOM 784 N N . ASN A 1 98 ? 6.754 -4.639 -7.170 1.00 88.19 98 ASN A N 1
ATOM 785 C CA . ASN A 1 98 ? 7.790 -3.666 -6.833 1.00 88.19 98 ASN A CA 1
ATOM 786 C C . ASN A 1 98 ? 8.347 -3.935 -5.432 1.00 88.19 98 ASN A C 1
ATOM 788 O O . ASN A 1 98 ? 7.606 -3.931 -4.454 1.00 88.19 98 ASN A O 1
ATOM 792 N N . SER A 1 99 ? 9.654 -4.189 -5.328 1.00 83.50 99 SER A N 1
ATOM 793 C CA . SER A 1 99 ? 10.301 -4.563 -4.059 1.00 83.50 99 SER A CA 1
ATOM 794 C C . SER A 1 99 ? 10.451 -3.420 -3.047 1.00 83.50 99 SER A C 1
ATOM 796 O O . SER A 1 99 ? 10.931 -3.648 -1.937 1.00 83.50 99 SER A O 1
ATOM 798 N N . GLY A 1 100 ? 10.152 -2.178 -3.442 1.00 80.19 100 GLY A N 1
ATOM 799 C CA . GLY A 1 100 ? 10.393 -0.976 -2.639 1.00 80.19 100 GLY A CA 1
ATOM 800 C C . GLY A 1 100 ? 11.876 -0.623 -2.460 1.00 80.19 100 GLY A C 1
ATOM 801 O O . GLY A 1 100 ? 12.202 0.349 -1.782 1.00 80.19 100 GLY A O 1
ATOM 802 N N . ALA A 1 101 ? 12.796 -1.387 -3.059 1.00 82.69 101 ALA A N 1
ATOM 803 C CA . ALA A 1 101 ? 14.232 -1.188 -2.924 1.00 82.69 101 ALA A CA 1
ATOM 804 C C . ALA A 1 101 ? 14.920 -1.142 -4.289 1.00 82.69 101 ALA A C 1
ATOM 806 O O . ALA A 1 101 ? 14.865 -2.091 -5.066 1.00 82.69 101 ALA A O 1
ATOM 807 N N . GLU A 1 102 ? 15.696 -0.085 -4.540 1.00 87.25 102 GLU A N 1
ATOM 808 C CA . GLU A 1 102 ? 16.446 0.096 -5.792 1.00 87.25 102 GLU A CA 1
ATOM 809 C C . GLU A 1 102 ? 17.336 -1.095 -6.169 1.00 87.25 102 GLU A C 1
ATOM 811 O O . GLU A 1 102 ? 17.600 -1.329 -7.340 1.00 87.25 102 GLU A O 1
ATOM 816 N N . ALA A 1 103 ? 17.858 -1.839 -5.194 1.00 85.12 103 ALA A N 1
ATOM 817 C CA . ALA A 1 103 ? 18.664 -3.030 -5.463 1.00 85.12 103 ALA A CA 1
ATOM 818 C C . ALA A 1 103 ? 17.824 -4.290 -5.741 1.00 85.12 103 ALA A C 1
ATOM 820 O O . ALA A 1 103 ? 18.341 -5.230 -6.337 1.00 85.12 103 ALA A O 1
ATOM 821 N N . GLY A 1 104 ? 16.570 -4.323 -5.280 1.00 84.69 104 GLY A N 1
ATOM 822 C CA . GLY A 1 104 ? 15.635 -5.427 -5.499 1.00 84.69 104 GLY A CA 1
ATOM 823 C C . GLY A 1 104 ? 14.867 -5.311 -6.816 1.00 84.69 104 GLY A C 1
ATOM 824 O O . GLY A 1 104 ? 14.445 -6.328 -7.359 1.00 84.69 104 GLY A O 1
ATOM 825 N N . GLY A 1 105 ? 14.721 -4.093 -7.349 1.00 91.25 105 GLY A N 1
ATOM 826 C CA . GLY A 1 105 ? 14.016 -3.842 -8.604 1.00 91.25 105 GLY A CA 1
ATOM 827 C C . GLY A 1 105 ? 12.550 -4.275 -8.552 1.00 91.25 105 GLY A C 1
ATOM 828 O O . GLY A 1 105 ? 11.927 -4.296 -7.487 1.00 91.25 105 GLY A O 1
ATOM 829 N N . ASN A 1 106 ? 12.015 -4.624 -9.714 1.00 93.12 106 ASN A N 1
ATOM 830 C CA . ASN A 1 106 ? 10.675 -5.155 -9.899 1.00 93.12 106 ASN A CA 1
ATOM 831 C C . ASN A 1 106 ? 10.748 -6.548 -10.519 1.00 93.12 106 ASN A C 1
ATOM 833 O O . ASN A 1 106 ? 11.664 -6.846 -11.288 1.00 93.12 106 ASN A O 1
ATOM 837 N N . ILE A 1 107 ? 9.726 -7.354 -10.251 1.00 94.81 107 ILE A N 1
ATOM 838 C CA . ILE A 1 107 ? 9.402 -8.540 -11.039 1.00 94.81 107 ILE A CA 1
ATOM 839 C C . ILE A 1 107 ? 8.130 -8.226 -11.823 1.00 94.81 107 ILE A C 1
ATOM 841 O O . ILE A 1 107 ? 7.147 -7.795 -11.234 1.00 94.81 107 ILE A O 1
ATOM 845 N N . ILE A 1 108 ? 8.137 -8.424 -13.139 1.00 97.75 108 ILE A N 1
ATOM 846 C CA . ILE A 1 108 ? 6.992 -8.129 -14.008 1.00 97.75 108 ILE A CA 1
ATOM 847 C C . ILE A 1 108 ? 6.592 -9.406 -14.739 1.00 97.75 108 ILE A C 1
ATOM 849 O O . ILE A 1 108 ? 7.367 -9.943 -15.533 1.00 97.75 108 ILE A O 1
ATOM 853 N N . LEU A 1 109 ? 5.401 -9.913 -14.441 1.00 97.31 109 LEU A N 1
ATOM 854 C CA . LEU A 1 109 ? 4.853 -11.119 -15.049 1.00 97.31 109 LEU A CA 1
ATOM 855 C C . LEU A 1 109 ? 4.115 -10.757 -16.333 1.00 97.31 109 LEU A C 1
ATOM 857 O O . LEU A 1 109 ? 3.386 -9.772 -16.356 1.00 97.31 109 LEU A O 1
ATOM 861 N N . THR A 1 110 ? 4.253 -11.599 -17.350 1.00 97.75 110 THR A N 1
ATOM 862 C CA . THR A 1 110 ? 3.367 -11.636 -18.521 1.00 97.75 110 THR A CA 1
ATOM 863 C C . THR A 1 110 ? 2.824 -13.055 -18.695 1.00 97.75 110 THR A C 1
ATOM 865 O O . THR A 1 110 ? 3.430 -14.023 -18.214 1.00 97.75 110 THR A O 1
ATOM 868 N N . PHE A 1 111 ? 1.678 -13.196 -19.356 1.00 95.81 111 PHE A N 1
ATOM 869 C CA . PHE A 1 111 ? 1.071 -14.486 -19.655 1.00 95.81 111 PHE A CA 1
ATOM 870 C 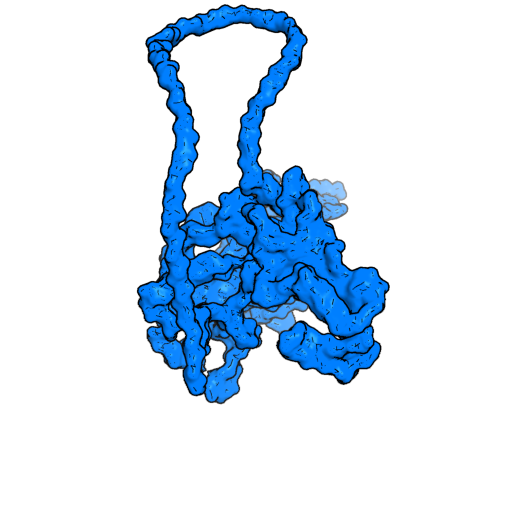C . PHE A 1 111 ? 0.591 -14.536 -21.101 1.00 95.81 111 PHE A C 1
ATOM 872 O O . PHE A 1 111 ? -0.158 -13.676 -21.542 1.00 95.81 111 PHE A O 1
ATOM 879 N N . HIS A 1 112 ? 0.944 -15.605 -21.809 1.00 92.81 112 HIS A N 1
ATOM 880 C CA . HIS A 1 112 ? 0.488 -15.841 -23.175 1.00 92.81 112 HIS A CA 1
ATOM 881 C C . HIS A 1 112 ? 0.464 -17.346 -23.465 1.00 92.81 112 HIS A C 1
ATOM 883 O O . HIS A 1 112 ? 1.384 -18.073 -23.085 1.00 92.81 112 HIS A O 1
ATOM 889 N N . ASP A 1 113 ? -0.599 -17.833 -24.112 1.00 87.38 113 ASP A N 1
ATOM 890 C CA . ASP A 1 113 ? -0.765 -19.236 -24.531 1.00 87.38 113 ASP A CA 1
ATOM 891 C C . ASP A 1 113 ? -0.474 -20.288 -23.431 1.00 87.38 113 ASP A C 1
ATOM 893 O O . ASP A 1 113 ? 0.098 -21.353 -23.679 1.00 87.38 113 ASP A O 1
ATOM 897 N N . GLY A 1 114 ? -0.879 -20.013 -22.185 1.00 86.12 114 GLY A N 1
ATOM 898 C CA . GLY A 1 114 ? -0.684 -20.942 -21.062 1.00 86.12 114 GLY A CA 1
ATOM 899 C C . GLY A 1 114 ? 0.713 -20.911 -20.437 1.00 86.12 114 GLY A C 1
ATOM 900 O O . GLY A 1 114 ? 1.009 -21.746 -19.582 1.00 86.12 114 GLY A O 1
ATOM 901 N N . MET A 1 115 ? 1.569 -19.977 -20.852 1.00 88.62 115 MET A N 1
ATOM 902 C CA . MET A 1 115 ? 2.918 -19.784 -20.333 1.00 88.62 115 MET A CA 1
ATOM 903 C C . MET A 1 115 ? 3.013 -18.451 -19.592 1.00 88.62 115 MET A C 1
ATOM 905 O O . MET A 1 115 ? 2.582 -17.423 -20.105 1.00 88.62 115 MET A O 1
ATOM 909 N N . THR A 1 116 ? 3.625 -18.474 -18.409 1.00 94.00 116 THR A N 1
ATOM 910 C CA . THR A 1 116 ? 4.031 -17.271 -17.671 1.00 94.00 116 THR A CA 1
ATOM 911 C C . THR A 1 116 ? 5.525 -17.045 -17.856 1.00 94.00 116 THR A C 1
ATOM 913 O O . THR A 1 116 ? 6.307 -17.989 -17.717 1.00 94.00 116 THR A O 1
ATOM 916 N N . ASP A 1 117 ? 5.916 -15.804 -18.124 1.00 97.06 117 ASP A N 1
ATOM 917 C CA . ASP A 1 117 ? 7.311 -15.362 -18.133 1.00 97.06 117 ASP A CA 1
ATOM 918 C C . ASP A 1 117 ? 7.498 -14.150 -17.213 1.00 97.06 117 ASP A C 1
ATOM 920 O O . ASP A 1 117 ? 6.539 -13.448 -16.885 1.00 97.06 117 ASP A O 1
ATOM 924 N N . THR A 1 118 ? 8.731 -13.921 -16.764 1.00 96.44 118 THR A N 1
ATOM 925 C CA . THR A 1 118 ? 9.041 -12.877 -15.780 1.00 96.44 118 THR A CA 1
ATOM 926 C C . THR A 1 118 ? 10.215 -12.017 -16.215 1.00 96.44 118 THR A C 1
ATOM 928 O O . THR A 1 118 ? 11.291 -12.540 -16.507 1.00 96.44 118 THR A O 1
ATOM 931 N N . LEU A 1 119 ? 10.051 -10.701 -16.132 1.00 97.88 119 LEU A N 1
ATOM 932 C CA . LEU A 1 119 ? 11.134 -9.732 -16.235 1.00 97.88 119 LEU A CA 1
ATOM 933 C C . LEU A 1 119 ? 11.564 -9.281 -14.838 1.00 97.88 119 LEU A C 1
ATOM 935 O O . LEU A 1 119 ? 10.780 -8.681 -14.111 1.00 97.88 119 LEU A O 1
ATOM 939 N N . GLN A 1 120 ? 12.826 -9.523 -14.485 1.00 96.06 120 GLN A N 1
ATOM 940 C CA . GLN A 1 120 ? 13.472 -8.881 -13.341 1.00 96.06 120 GLN A CA 1
ATOM 941 C C . GLN A 1 120 ? 14.128 -7.580 -13.810 1.00 96.06 120 GLN A C 1
ATOM 943 O O . GLN A 1 120 ? 15.027 -7.613 -14.652 1.00 96.06 120 GLN A O 1
ATOM 948 N N . THR A 1 121 ? 13.720 -6.443 -13.252 1.00 96.00 121 THR A N 1
ATOM 949 C CA . THR A 1 121 ? 14.349 -5.153 -13.556 1.00 96.00 121 THR A CA 1
ATOM 950 C C . THR A 1 121 ? 15.599 -4.928 -12.700 1.00 96.00 121 THR A C 1
ATOM 952 O O . THR A 1 121 ? 15.730 -5.460 -11.595 1.00 96.00 121 THR A O 1
ATOM 955 N N . ASN A 1 122 ? 16.531 -4.110 -13.196 1.00 92.94 122 ASN A N 1
ATOM 956 C CA . ASN A 1 122 ? 17.790 -3.812 -12.500 1.00 92.94 122 ASN A CA 1
ATOM 957 C C . ASN A 1 122 ? 17.628 -2.802 -11.350 1.00 92.94 122 ASN A C 1
ATOM 959 O O . ASN A 1 122 ? 18.450 -2.759 -10.436 1.00 92.94 122 ASN A O 1
ATOM 963 N N . ARG A 1 123 ? 16.611 -1.946 -11.452 1.00 92.12 123 ARG A N 1
ATOM 964 C CA . ARG A 1 123 ? 16.233 -0.857 -10.537 1.00 92.12 123 ARG A CA 1
ATOM 965 C C . ARG A 1 123 ? 14.709 -0.775 -10.496 1.00 92.12 123 ARG A C 1
ATOM 967 O O . ARG A 1 123 ? 14.060 -1.353 -11.373 1.00 92.12 123 ARG A O 1
ATOM 974 N N . ILE A 1 124 ? 14.140 -0.072 -9.518 1.00 91.06 124 ILE A N 1
ATOM 975 C CA . ILE A 1 124 ? 12.672 0.035 -9.405 1.00 91.06 124 ILE A CA 1
ATOM 976 C C . ILE A 1 124 ? 12.073 0.979 -10.456 1.00 91.06 124 ILE A C 1
ATOM 978 O O . ILE A 1 124 ? 10.922 0.804 -10.839 1.00 91.06 124 ILE A O 1
ATOM 982 N N . GLY A 1 125 ? 12.854 1.939 -10.963 1.00 92.06 125 GLY A N 1
ATOM 983 C CA . GLY A 1 125 ? 12.415 2.855 -12.014 1.00 92.06 125 GLY A CA 1
ATOM 984 C C . GLY A 1 125 ? 12.147 2.140 -13.340 1.00 92.06 125 GLY A C 1
ATOM 985 O O . GLY A 1 125 ? 13.011 1.445 -13.876 1.00 92.06 125 GLY A O 1
ATOM 986 N N . PHE A 1 126 ? 10.947 2.304 -13.885 1.00 96.25 126 PHE A N 1
ATOM 987 C CA . PHE A 1 126 ? 10.641 1.957 -15.267 1.00 96.25 126 PHE A CA 1
ATOM 988 C C . PHE A 1 126 ? 9.439 2.758 -15.764 1.00 96.25 126 PHE A C 1
ATOM 990 O O . PHE A 1 126 ? 8.690 3.347 -14.987 1.00 96.25 126 PHE A O 1
ATOM 997 N N . SER A 1 127 ? 9.260 2.761 -17.077 1.00 97.06 127 SER A N 1
ATOM 998 C CA . SER A 1 127 ? 8.042 3.230 -17.725 1.00 97.06 127 SER A CA 1
ATOM 999 C C . SER A 1 127 ? 7.618 2.243 -18.808 1.00 97.06 127 SER A C 1
ATOM 1001 O O . SER A 1 127 ? 8.406 1.386 -19.214 1.00 97.06 127 SER A O 1
ATOM 1003 N N . TYR A 1 128 ? 6.382 2.349 -19.277 1.00 98.06 128 TYR A N 1
ATOM 1004 C CA . TYR A 1 128 ? 5.875 1.544 -20.385 1.00 98.06 128 TYR A CA 1
ATOM 1005 C C . TYR A 1 128 ? 4.994 2.374 -21.318 1.00 98.06 128 TYR A C 1
ATOM 1007 O O . TYR A 1 128 ? 4.437 3.400 -20.923 1.00 98.06 128 TYR A O 1
ATOM 1015 N N . ILE A 1 129 ? 4.851 1.923 -22.563 1.00 97.75 129 ILE A N 1
ATOM 1016 C CA . ILE A 1 129 ? 3.887 2.487 -23.508 1.00 97.75 129 ILE A CA 1
ATOM 1017 C C . ILE A 1 129 ? 2.679 1.557 -23.540 1.00 97.75 129 ILE A C 1
ATOM 1019 O O . ILE A 1 129 ? 2.745 0.457 -24.091 1.00 97.75 129 ILE A O 1
ATOM 1023 N N . GLU A 1 130 ? 1.581 1.998 -22.932 1.00 96.75 130 GLU A N 1
ATOM 1024 C CA . GLU A 1 130 ? 0.363 1.197 -22.810 1.00 96.75 130 GLU A CA 1
ATOM 1025 C C . GLU A 1 130 ? -0.151 0.730 -24.184 1.00 96.75 130 GLU A C 1
ATOM 1027 O O . GLU A 1 130 ? -0.242 1.527 -25.123 1.00 96.75 130 GLU A O 1
ATOM 1032 N N . LYS A 1 131 ? -0.485 -0.562 -24.297 1.00 97.19 131 LYS A N 1
ATOM 1033 C CA . LYS A 1 131 ? -0.955 -1.231 -25.528 1.00 97.19 131 LYS A CA 1
ATOM 1034 C C . LYS A 1 131 ? -0.001 -1.190 -26.730 1.00 97.19 131 LYS A C 1
ATOM 1036 O O . LYS A 1 131 ? -0.424 -1.439 -27.857 1.00 97.19 131 LYS A O 1
ATOM 1041 N N . GLN A 1 132 ? 1.283 -0.873 -26.545 1.00 97.75 132 GLN A N 1
ATOM 1042 C CA . GLN A 1 132 ? 2.253 -0.782 -27.654 1.00 97.75 132 GLN A CA 1
ATOM 1043 C C . GLN A 1 132 ? 3.426 -1.762 -27.543 1.00 97.75 132 GLN A C 1
ATOM 1045 O O . GLN A 1 132 ? 4.352 -1.718 -28.358 1.00 97.75 132 GLN A O 1
ATOM 1050 N N . ASN A 1 133 ? 3.356 -2.684 -26.585 1.00 97.94 133 ASN A N 1
ATOM 1051 C CA . ASN A 1 133 ? 4.310 -3.762 -26.363 1.00 97.94 133 ASN A CA 1
ATOM 1052 C C . ASN A 1 133 ? 5.746 -3.240 -26.177 1.00 97.94 133 ASN A C 1
ATOM 1054 O O . ASN A 1 133 ? 6.674 -3.674 -26.863 1.00 97.94 133 ASN A O 1
ATOM 1058 N N . LEU A 1 134 ? 5.907 -2.233 -25.313 1.00 98.38 134 LEU A N 1
ATOM 1059 C CA . LEU A 1 134 ? 7.178 -1.570 -25.027 1.00 98.38 134 LEU A CA 1
ATOM 1060 C C . LEU A 1 134 ? 7.273 -1.202 -23.546 1.00 98.38 134 LEU A C 1
ATOM 1062 O O . LEU A 1 134 ? 6.414 -0.495 -23.021 1.00 98.38 134 LEU A O 1
ATOM 1066 N N . LEU A 1 135 ? 8.367 -1.611 -22.909 1.00 98.56 135 LEU A N 1
ATOM 1067 C CA . LEU A 1 135 ? 8.714 -1.252 -21.535 1.00 98.56 135 LEU A CA 1
ATOM 1068 C C . LEU A 1 135 ? 10.168 -0.785 -21.483 1.00 98.56 135 LEU A C 1
ATOM 1070 O O . LEU A 1 135 ? 11.037 -1.464 -22.018 1.00 98.56 135 LEU A O 1
ATOM 1074 N N . ASN A 1 136 ? 10.448 0.342 -20.831 1.00 98.06 136 ASN A N 1
ATOM 1075 C CA . ASN A 1 136 ? 11.804 0.832 -20.586 1.00 98.06 136 ASN A CA 1
ATOM 1076 C C . ASN A 1 136 ? 12.126 0.769 -19.087 1.00 98.06 136 ASN A C 1
ATOM 1078 O O . ASN A 1 136 ? 11.631 1.586 -18.308 1.00 98.06 136 ASN A O 1
ATOM 1082 N N . ASN A 1 137 ? 12.981 -0.174 -18.681 1.00 97.19 137 ASN A N 1
ATOM 1083 C CA . ASN A 1 137 ? 13.619 -0.132 -17.370 1.00 97.19 137 ASN A CA 1
ATOM 1084 C C . ASN A 1 137 ? 14.771 0.872 -17.433 1.00 97.19 137 ASN A C 1
ATOM 1086 O O . ASN A 1 137 ? 15.883 0.530 -17.838 1.00 97.19 137 ASN A O 1
ATOM 1090 N N . CYS A 1 138 ? 14.471 2.105 -17.035 1.00 91.38 138 CYS A N 1
ATOM 1091 C CA . CYS A 1 138 ? 15.424 3.197 -16.961 1.00 91.38 138 CYS A CA 1
ATOM 1092 C C . CYS A 1 138 ? 15.823 3.482 -15.509 1.00 91.38 138 CYS A C 1
ATOM 1094 O O . CYS A 1 138 ? 15.009 3.433 -14.587 1.00 91.38 138 CYS A O 1
ATOM 1096 N N . GLY A 1 139 ? 17.095 3.792 -15.281 1.00 90.06 139 GLY A N 1
ATOM 1097 C CA . GLY A 1 139 ? 17.573 4.118 -13.943 1.00 90.06 139 GLY A CA 1
ATOM 1098 C C . GLY A 1 139 ? 19.083 4.226 -13.868 1.00 90.06 139 GLY A C 1
ATOM 1099 O O . GLY A 1 139 ? 19.777 4.279 -14.879 1.00 90.06 139 GLY A O 1
ATOM 1100 N N . GLY A 1 140 ? 19.611 4.269 -12.649 1.00 88.62 140 GLY A N 1
ATOM 1101 C CA . GLY A 1 140 ? 21.049 4.321 -12.434 1.00 88.62 140 GLY A CA 1
ATOM 1102 C C . GLY A 1 140 ? 21.423 4.748 -11.029 1.00 88.62 140 GLY A C 1
ATOM 1103 O O . GLY A 1 140 ? 20.575 5.078 -10.206 1.00 88.62 140 GLY A O 1
ATOM 1104 N N . HIS A 1 141 ? 22.712 4.686 -10.729 1.00 87.00 141 HIS A N 1
ATOM 1105 C CA . HIS A 1 141 ? 23.252 5.109 -9.446 1.00 87.00 141 HIS A CA 1
ATOM 1106 C C . HIS A 1 141 ? 24.738 5.430 -9.588 1.00 87.00 141 HIS A C 1
ATOM 1108 O O . HIS A 1 141 ? 25.463 4.717 -10.277 1.00 87.00 141 HIS A O 1
ATOM 1114 N N . GLN A 1 142 ? 25.197 6.471 -8.886 1.00 87.62 142 GLN A N 1
ATOM 1115 C CA . GLN A 1 142 ? 26.618 6.840 -8.805 1.00 87.62 142 GLN A CA 1
ATOM 1116 C C . GLN A 1 142 ? 27.294 7.005 -10.175 1.00 87.62 142 GLN A C 1
ATOM 1118 O O . GLN A 1 142 ? 28.375 6.478 -10.412 1.00 87.62 142 GLN A O 1
ATOM 1123 N N . GLY A 1 143 ? 26.661 7.765 -11.071 1.00 90.69 143 GLY A N 1
ATOM 1124 C CA . GLY A 1 143 ? 27.251 8.115 -12.364 1.00 90.69 143 GLY A CA 1
ATOM 1125 C C . GLY A 1 143 ? 27.210 7.018 -13.418 1.00 90.69 143 GLY A C 1
ATOM 1126 O O . GLY A 1 143 ? 27.792 7.219 -14.473 1.00 90.69 143 GLY A O 1
ATOM 1127 N N . TYR A 1 144 ? 26.515 5.908 -13.166 1.00 94.12 144 TYR A N 1
ATOM 1128 C CA . TYR A 1 144 ? 26.189 4.898 -14.168 1.00 94.12 144 TYR A CA 1
ATOM 1129 C C . TYR A 1 144 ? 24.672 4.772 -14.300 1.00 94.12 144 TYR A C 1
ATOM 1131 O O . TYR A 1 144 ? 23.978 4.576 -13.296 1.00 94.12 144 TYR A O 1
ATOM 1139 N N . TYR A 1 145 ? 24.173 4.871 -15.528 1.00 95.44 145 TYR A N 1
ATOM 1140 C CA . TYR A 1 145 ? 22.756 4.897 -15.863 1.00 95.44 145 TYR A CA 1
ATOM 1141 C C . TYR A 1 145 ? 22.471 4.067 -17.116 1.00 95.44 145 TYR A C 1
ATOM 1143 O O . TYR A 1 145 ? 23.383 3.739 -17.876 1.00 95.44 145 TYR A O 1
ATOM 1151 N N . PHE A 1 146 ? 21.207 3.710 -17.320 1.00 96.56 146 PHE A N 1
ATOM 1152 C CA . PHE A 1 146 ? 20.800 2.839 -18.415 1.00 96.56 146 PHE A CA 1
ATOM 1153 C C . PHE A 1 146 ? 19.348 3.060 -18.856 1.00 96.56 146 PHE A C 1
ATOM 1155 O O . PHE A 1 146 ? 18.512 3.513 -18.074 1.00 96.56 146 PHE A O 1
ATOM 1162 N N . ASP A 1 147 ? 19.075 2.683 -20.106 1.00 97.19 147 ASP A N 1
ATOM 1163 C CA . ASP A 1 147 ? 17.761 2.526 -20.731 1.00 97.19 147 ASP A CA 1
ATOM 1164 C C . ASP A 1 147 ? 17.683 1.092 -21.302 1.00 97.19 147 ASP A C 1
ATOM 1166 O O . ASP A 1 147 ? 18.246 0.797 -22.362 1.00 97.19 147 ASP A O 1
ATOM 1170 N N . TYR A 1 148 ? 17.021 0.170 -20.598 1.00 98.25 148 TYR A N 1
ATOM 1171 C CA . TYR A 1 148 ? 16.810 -1.197 -21.087 1.00 98.25 148 TYR A CA 1
ATOM 1172 C C . TYR A 1 148 ? 15.386 -1.362 -21.592 1.00 98.25 148 TYR A C 1
ATOM 1174 O O . TYR A 1 148 ? 14.442 -1.405 -20.802 1.00 98.25 148 TYR A O 1
ATOM 1182 N N . ILE A 1 149 ? 15.242 -1.480 -22.913 1.00 98.56 149 ILE A N 1
ATOM 1183 C CA . ILE A 1 149 ? 13.936 -1.542 -23.567 1.00 98.56 149 ILE A CA 1
ATOM 1184 C C . ILE A 1 149 ? 13.587 -2.992 -23.890 1.00 98.56 149 ILE A C 1
ATOM 1186 O O . ILE A 1 149 ? 14.365 -3.706 -24.528 1.00 98.56 149 ILE A O 1
ATOM 1190 N N . TYR A 1 150 ? 12.393 -3.406 -23.480 1.00 98.75 150 TYR A N 1
ATOM 1191 C CA . TYR A 1 150 ? 11.864 -4.755 -23.614 1.00 98.75 150 TYR A CA 1
ATOM 1192 C C . TYR A 1 150 ? 10.589 -4.788 -24.458 1.00 98.75 150 TYR A C 1
ATOM 1194 O O . TYR A 1 150 ? 9.845 -3.805 -24.525 1.00 98.75 150 TYR A O 1
ATOM 1202 N N . LYS A 1 151 ? 10.336 -5.951 -25.065 1.00 98.31 151 LYS A N 1
ATOM 1203 C CA . LYS A 1 151 ? 9.068 -6.340 -25.695 1.00 98.31 151 LYS A CA 1
ATOM 1204 C C . LYS A 1 151 ? 8.668 -7.740 -25.264 1.00 98.31 151 LYS A C 1
ATOM 1206 O O . LYS A 1 151 ? 9.531 -8.543 -24.927 1.00 98.31 151 LYS A O 1
ATOM 1211 N N . ILE A 1 152 ? 7.386 -8.048 -25.370 1.00 98.19 152 ILE A N 1
ATOM 1212 C CA . ILE A 1 152 ? 6.854 -9.399 -25.250 1.00 98.19 152 ILE A CA 1
ATOM 1213 C C . ILE A 1 152 ? 6.836 -10.029 -26.649 1.00 98.19 152 ILE A C 1
ATOM 1215 O O . ILE A 1 152 ? 6.186 -9.524 -27.570 1.00 98.19 152 ILE A O 1
ATOM 1219 N N . VAL A 1 153 ? 7.581 -11.118 -26.835 1.00 96.69 153 VAL A N 1
ATOM 1220 C CA . VAL A 1 153 ? 7.673 -11.885 -28.087 1.00 96.69 153 VAL A CA 1
ATOM 1221 C C . VAL A 1 153 ? 7.351 -13.340 -27.776 1.00 96.69 153 VAL A C 1
ATOM 1223 O O . VAL A 1 153 ? 8.004 -13.959 -26.943 1.00 96.69 153 VAL A O 1
ATOM 1226 N N . GLU A 1 154 ? 6.309 -13.882 -28.414 1.00 93.62 154 GLU A N 1
ATOM 1227 C CA . GLU A 1 154 ? 5.814 -15.246 -28.147 1.00 93.62 154 GLU A CA 1
ATOM 1228 C C . GLU A 1 154 ? 5.579 -15.514 -26.643 1.00 93.62 154 GLU A C 1
ATOM 1230 O O . GLU A 1 154 ? 5.833 -16.608 -26.141 1.00 93.62 154 GLU A O 1
ATOM 1235 N N . GLY A 1 155 ? 5.093 -14.502 -25.913 1.00 92.81 155 GLY A N 1
ATOM 1236 C CA . GLY A 1 155 ? 4.816 -14.597 -24.478 1.00 92.81 155 GLY A CA 1
ATOM 1237 C C . GLY A 1 155 ? 6.014 -14.426 -23.552 1.00 92.81 155 GLY A C 1
ATOM 1238 O O . GLY A 1 155 ? 5.898 -14.747 -22.374 1.00 92.81 155 GLY A O 1
ATOM 1239 N N . LYS A 1 156 ? 7.171 -13.992 -24.065 1.00 97.38 156 LYS A N 1
ATOM 1240 C CA . LYS A 1 156 ? 8.395 -13.812 -23.273 1.00 97.38 156 LYS A CA 1
ATOM 1241 C C . LYS A 1 156 ? 8.936 -12.407 -23.365 1.00 97.38 156 LYS A C 1
ATOM 1243 O O . LYS A 1 156 ? 8.925 -11.810 -24.439 1.00 97.38 156 LYS A O 1
ATOM 1248 N N . TRP A 1 157 ? 9.493 -11.928 -22.264 1.00 98.31 157 TRP A N 1
ATOM 1249 C CA . TRP A 1 157 ? 10.220 -10.674 -22.233 1.00 98.31 157 TRP A CA 1
ATOM 1250 C C . TRP A 1 157 ? 11.552 -10.801 -22.970 1.00 98.31 157 TRP A C 1
ATOM 1252 O O . TRP A 1 157 ? 12.450 -11.547 -22.577 1.00 98.31 157 TRP A O 1
ATOM 1262 N N . GLU A 1 158 ? 11.712 -10.010 -24.022 1.00 98.25 158 GLU A N 1
ATOM 1263 C CA . GLU A 1 158 ? 12.945 -9.890 -24.787 1.00 98.25 158 GLU A CA 1
ATOM 1264 C C . GLU A 1 158 ? 13.479 -8.465 -24.694 1.00 98.25 158 GLU A C 1
ATOM 1266 O O . GLU A 1 158 ? 12.789 -7.502 -25.034 1.00 98.25 158 GLU A O 1
ATOM 1271 N N . LYS A 1 159 ? 14.736 -8.322 -24.256 1.00 98.12 159 LYS A N 1
ATOM 1272 C CA . LYS A 1 159 ? 15.443 -7.040 -24.321 1.00 98.12 159 LYS A CA 1
ATOM 1273 C C . LYS A 1 159 ? 15.796 -6.752 -25.778 1.00 98.12 159 LYS A C 1
ATOM 1275 O O . LYS A 1 159 ? 16.581 -7.488 -26.373 1.00 98.12 159 LYS A O 1
ATOM 1280 N N . ILE A 1 160 ? 15.237 -5.681 -26.331 1.00 98.12 160 ILE A N 1
ATOM 1281 C CA . ILE A 1 160 ? 15.431 -5.288 -27.732 1.00 98.12 160 ILE A CA 1
ATOM 1282 C C . ILE A 1 160 ? 16.449 -4.160 -27.913 1.00 98.12 160 ILE A C 1
ATOM 1284 O O . ILE A 1 160 ? 16.903 -3.940 -29.033 1.00 98.12 160 ILE A O 1
ATOM 1288 N N . LEU A 1 161 ? 16.788 -3.444 -26.838 1.00 98.31 161 LEU A N 1
ATOM 1289 C CA . LEU A 1 161 ? 17.827 -2.417 -26.828 1.00 98.31 161 LEU A CA 1
ATOM 1290 C C . LEU A 1 161 ? 18.461 -2.335 -25.436 1.00 98.31 161 LEU A C 1
ATOM 1292 O O . LEU A 1 161 ? 17.753 -2.303 -24.426 1.00 98.31 161 LEU A O 1
ATOM 1296 N N . SER A 1 162 ? 19.794 -2.287 -25.389 1.00 98.19 162 SER A N 1
ATOM 1297 C CA . SER A 1 162 ? 20.579 -2.063 -24.173 1.00 98.19 162 SER A CA 1
ATOM 1298 C C . SER A 1 162 ? 21.324 -0.732 -24.263 1.00 98.19 162 SER A C 1
ATOM 1300 O O . SER A 1 162 ? 22.390 -0.670 -24.869 1.00 98.19 162 SER A O 1
ATOM 1302 N N . GLY A 1 163 ? 20.766 0.337 -23.698 1.00 97.94 163 GLY A N 1
ATOM 1303 C CA . GLY A 1 163 ? 21.432 1.633 -23.607 1.00 97.94 163 GLY A CA 1
ATOM 1304 C C . GLY A 1 163 ? 22.107 1.808 -22.255 1.00 97.94 163 GLY A C 1
ATOM 1305 O O . GLY A 1 163 ? 21.458 1.640 -21.228 1.00 97.94 163 GLY A O 1
ATOM 1306 N N . GLU A 1 164 ? 23.391 2.155 -22.242 1.00 97.88 164 GLU A N 1
ATOM 1307 C CA . GLU A 1 164 ? 24.120 2.505 -21.023 1.00 97.88 164 GLU A CA 1
ATOM 1308 C C . GLU A 1 164 ? 24.864 3.827 -21.210 1.00 97.88 164 GLU A C 1
ATOM 1310 O O . GLU A 1 164 ? 25.383 4.120 -22.288 1.00 97.88 164 GLU A O 1
ATOM 1315 N N . TYR A 1 165 ? 24.921 4.637 -20.157 1.00 96.25 165 TYR A N 1
ATOM 1316 C CA . TYR A 1 165 ? 25.633 5.908 -20.165 1.00 96.25 165 TYR A CA 1
ATOM 1317 C C . TYR A 1 165 ? 26.216 6.210 -18.787 1.00 96.25 165 TYR A C 1
ATOM 1319 O O . TYR A 1 165 ? 25.573 5.998 -17.754 1.00 96.25 165 TYR A O 1
ATOM 1327 N N . TRP A 1 166 ? 27.477 6.635 -18.749 1.00 96.50 166 TRP A N 1
ATOM 1328 C CA . TRP A 1 166 ? 28.210 6.756 -17.493 1.00 96.50 166 TRP A CA 1
ATOM 1329 C C . TRP A 1 166 ? 29.328 7.793 -17.526 1.00 96.50 166 TRP A C 1
ATOM 1331 O O . TRP A 1 166 ? 29.820 8.209 -18.575 1.00 96.50 166 TRP A O 1
ATOM 1341 N N . SER A 1 167 ? 29.734 8.227 -16.338 1.00 95.12 167 SER A N 1
ATOM 1342 C CA . SER A 1 167 ? 30.845 9.151 -16.126 1.00 95.12 167 SER A CA 1
ATOM 1343 C C . SER A 1 167 ? 31.718 8.670 -14.975 1.00 95.12 167 SER A C 1
ATOM 1345 O O . SER A 1 167 ? 31.222 8.212 -13.944 1.00 95.12 167 SER A O 1
ATOM 1347 N N . ASP A 1 168 ? 33.029 8.836 -15.134 1.00 89.81 168 ASP A N 1
ATOM 1348 C CA . ASP A 1 168 ? 33.993 8.602 -14.058 1.00 89.81 168 ASP A CA 1
ATOM 1349 C C . ASP A 1 168 ? 34.019 9.773 -13.047 1.00 89.81 168 ASP A C 1
ATOM 1351 O O . ASP A 1 168 ? 34.445 9.598 -11.901 1.00 89.81 168 ASP A O 1
ATOM 1355 N N . ASP A 1 169 ? 33.558 10.974 -13.437 1.00 88.31 169 ASP A N 1
ATOM 1356 C CA . ASP A 1 169 ? 33.528 12.177 -12.591 1.00 88.31 169 ASP A CA 1
ATOM 1357 C C . ASP A 1 169 ? 32.131 12.461 -12.021 1.00 88.31 169 ASP A C 1
ATOM 1359 O O . ASP A 1 169 ? 31.448 13.434 -12.344 1.00 88.31 169 ASP A O 1
ATOM 1363 N N . ILE A 1 170 ? 31.735 11.623 -11.065 1.00 86.88 170 ILE A N 1
ATOM 1364 C CA . ILE A 1 170 ? 30.427 11.689 -10.395 1.00 86.88 170 ILE A CA 1
ATOM 1365 C C . ILE A 1 170 ? 30.205 13.035 -9.669 1.00 86.88 170 ILE A C 1
ATOM 1367 O O . ILE A 1 170 ? 29.070 13.431 -9.413 1.00 86.88 170 ILE A O 1
ATOM 1371 N N . LYS A 1 171 ? 31.272 13.769 -9.315 1.00 84.12 171 LYS A N 1
ATOM 1372 C CA . LYS A 1 171 ? 31.173 14.999 -8.505 1.00 84.12 171 LYS A CA 1
ATOM 1373 C C . LYS A 1 171 ? 30.658 16.206 -9.284 1.00 84.12 171 LYS A C 1
ATOM 1375 O O . LYS A 1 171 ? 30.189 17.148 -8.651 1.00 84.12 171 LYS A O 1
ATOM 1380 N N . ASN A 1 172 ? 30.775 16.184 -10.609 1.00 82.69 172 ASN A N 1
ATOM 1381 C CA . ASN A 1 172 ? 30.439 17.309 -11.481 1.00 82.69 172 ASN A CA 1
ATOM 1382 C C . ASN A 1 172 ? 29.317 16.972 -12.476 1.00 82.69 172 ASN A C 1
ATOM 1384 O O . ASN A 1 172 ? 29.154 17.684 -13.465 1.00 82.69 172 ASN A O 1
ATOM 1388 N N . LEU A 1 173 ? 28.545 15.910 -12.218 1.00 87.44 173 LEU A N 1
ATOM 1389 C CA . LEU A 1 173 ? 27.396 15.542 -13.043 1.00 87.44 173 LEU A CA 1
ATOM 1390 C C . LEU A 1 173 ? 26.364 16.673 -13.080 1.00 87.44 173 LEU A C 1
ATOM 1392 O O . LEU A 1 173 ? 25.945 17.190 -12.042 1.00 87.44 173 LEU A O 1
ATOM 1396 N N . VAL A 1 174 ? 25.937 17.026 -14.291 1.00 88.12 174 VAL A N 1
ATOM 1397 C CA . VAL A 1 174 ? 24.891 18.021 -14.541 1.00 88.12 174 VAL A CA 1
ATOM 1398 C C . VAL A 1 174 ? 23.637 17.287 -14.995 1.00 88.12 174 VAL A C 1
ATOM 1400 O O . VAL A 1 174 ? 23.691 16.499 -15.938 1.00 88.12 174 VAL A O 1
ATOM 1403 N N . TYR A 1 175 ? 22.527 17.527 -14.298 1.00 89.25 175 TYR A N 1
ATOM 1404 C CA . TYR A 1 175 ? 21.217 17.013 -14.685 1.00 89.25 175 TYR A CA 1
ATOM 1405 C C . TYR A 1 175 ? 20.590 17.921 -15.744 1.00 89.25 175 TYR A C 1
ATOM 1407 O O . TYR A 1 175 ? 20.544 19.138 -15.556 1.00 89.25 175 TYR A O 1
ATOM 1415 N N . ASP A 1 176 ? 20.119 17.328 -16.834 1.00 88.31 176 ASP A N 1
ATOM 1416 C CA . ASP A 1 176 ? 19.313 17.974 -17.861 1.00 88.31 176 ASP A CA 1
ATOM 1417 C C . ASP A 1 176 ? 17.830 17.713 -17.558 1.00 88.31 176 ASP A C 1
ATOM 1419 O O . ASP A 1 176 ? 17.351 16.578 -17.627 1.00 88.31 176 ASP A O 1
ATOM 1423 N N . GLU A 1 177 ? 17.109 18.773 -17.187 1.00 88.06 177 GLU A N 1
ATOM 1424 C CA . GLU A 1 177 ? 15.675 18.711 -16.887 1.00 88.06 177 GLU A CA 1
ATOM 1425 C C . GLU A 1 177 ? 14.815 18.474 -18.139 1.00 88.06 177 GLU A C 1
ATOM 1427 O O . GLU A 1 177 ? 13.754 17.865 -18.029 1.00 88.06 177 GLU A O 1
ATOM 1432 N N . GLU A 1 178 ? 15.250 18.919 -19.325 1.00 85.75 178 GLU A N 1
ATOM 1433 C CA . GLU A 1 178 ? 14.499 18.739 -20.575 1.00 85.75 178 GLU A CA 1
ATOM 1434 C C . GLU A 1 178 ? 14.594 17.293 -21.074 1.00 85.75 178 GLU A C 1
ATOM 1436 O O . GLU A 1 178 ? 13.606 16.727 -21.541 1.00 85.75 178 GLU A O 1
ATOM 1441 N N . LEU A 1 179 ? 15.773 16.680 -20.946 1.00 80.50 179 LEU A N 1
ATOM 1442 C CA . LEU A 1 179 ? 16.011 15.278 -21.306 1.00 80.50 179 LEU A CA 1
ATOM 1443 C C . LEU A 1 179 ? 15.706 14.296 -20.166 1.00 80.50 179 LEU A C 1
ATOM 1445 O O . LEU A 1 179 ? 15.749 13.078 -20.382 1.00 80.50 179 LEU A O 1
ATOM 1449 N N . ASN A 1 180 ? 15.431 14.821 -18.969 1.00 84.56 180 ASN A N 1
ATOM 1450 C CA . ASN A 1 180 ? 15.209 14.076 -17.734 1.00 84.56 180 ASN A CA 1
ATOM 1451 C C . ASN A 1 180 ? 16.322 13.041 -17.458 1.00 84.56 180 ASN A C 1
ATOM 1453 O O . ASN A 1 180 ? 16.050 11.867 -17.202 1.00 84.56 180 ASN A O 1
ATOM 1457 N N . ARG A 1 181 ? 17.593 13.455 -17.588 1.00 88.56 181 ARG A N 1
ATOM 1458 C CA . ARG A 1 181 ? 18.779 12.592 -17.402 1.00 88.56 181 ARG A CA 1
ATOM 1459 C C . ARG A 1 181 ? 20.042 13.396 -17.106 1.00 88.56 181 ARG A C 1
ATOM 1461 O O . ARG A 1 181 ? 20.106 14.590 -17.360 1.00 88.56 181 ARG A O 1
ATOM 1468 N N . TYR A 1 182 ? 21.083 12.732 -16.609 1.00 89.44 182 TYR A N 1
ATOM 1469 C CA . TYR A 1 182 ? 22.407 13.342 -16.461 1.00 89.44 182 TYR A CA 1
ATOM 1470 C C . TYR A 1 182 ? 23.180 13.344 -17.779 1.00 89.44 182 TYR A C 1
ATOM 1472 O O . TYR A 1 182 ? 23.199 12.330 -18.477 1.00 89.44 182 TYR A O 1
ATOM 1480 N N . HIS A 1 183 ? 23.901 14.431 -18.057 1.00 88.25 183 HIS A N 1
ATOM 1481 C CA . HIS A 1 183 ? 24.969 14.401 -19.054 1.00 88.25 183 HIS A CA 1
ATOM 1482 C C . HIS A 1 183 ? 26.164 13.624 -18.505 1.00 88.25 183 HIS A C 1
ATOM 1484 O O . HIS A 1 183 ? 26.618 13.862 -17.381 1.00 88.25 183 HIS A O 1
ATOM 1490 N N . THR A 1 184 ? 26.677 12.702 -19.313 1.00 92.75 184 THR A N 1
ATOM 1491 C CA . THR A 1 184 ? 27.800 11.828 -18.962 1.00 92.75 184 THR A CA 1
ATOM 1492 C C . THR A 1 184 ? 28.861 11.795 -20.064 1.00 92.75 184 THR A C 1
ATOM 1494 O O . THR A 1 184 ? 28.664 12.376 -21.131 1.00 92.75 184 THR A O 1
ATOM 1497 N N . ASP A 1 185 ? 30.007 11.166 -19.795 1.00 93.62 185 ASP A N 1
ATOM 1498 C CA . ASP A 1 185 ? 31.164 11.187 -20.700 1.00 93.62 185 ASP A CA 1
ATOM 1499 C C . ASP A 1 185 ? 31.121 10.071 -21.751 1.00 93.62 185 ASP A C 1
ATOM 1501 O O . ASP A 1 185 ? 31.697 10.212 -22.832 1.00 93.62 185 ASP A O 1
ATOM 1505 N N . TYR A 1 186 ? 30.454 8.961 -21.434 1.00 96.94 186 TYR A N 1
ATOM 1506 C CA . TYR A 1 186 ? 30.468 7.742 -22.232 1.00 96.94 186 TYR A CA 1
ATOM 1507 C C . TYR A 1 186 ? 29.054 7.211 -22.437 1.00 96.94 186 TYR A C 1
ATOM 1509 O O . TYR A 1 186 ? 28.233 7.244 -21.523 1.00 96.94 186 TYR A O 1
ATOM 1517 N N . TYR A 1 187 ? 28.801 6.684 -23.634 1.00 97.94 187 TYR A N 1
ATOM 1518 C CA . TYR A 1 187 ? 27.514 6.131 -24.045 1.00 97.94 187 TYR A CA 1
ATOM 1519 C C . TYR A 1 187 ? 27.743 4.844 -24.829 1.00 97.94 187 TYR A C 1
ATOM 1521 O O . TYR A 1 187 ? 28.686 4.749 -25.620 1.00 97.94 187 TYR A O 1
ATOM 1529 N N . SER A 1 188 ? 26.856 3.870 -24.674 1.00 98.25 188 SER A N 1
ATOM 1530 C CA . SER A 1 188 ? 26.841 2.655 -25.480 1.00 98.25 188 SER A CA 1
ATOM 1531 C C . SER A 1 188 ? 25.415 2.233 -25.824 1.00 98.25 188 SER A C 1
ATOM 1533 O O . SER A 1 188 ? 24.465 2.503 -25.092 1.00 98.25 188 SER A O 1
ATOM 1535 N N . ILE A 1 189 ? 25.273 1.580 -26.976 1.00 98.12 189 ILE A N 1
ATOM 1536 C CA . ILE A 1 189 ? 24.057 0.866 -27.372 1.00 98.12 189 ILE A CA 1
ATOM 1537 C C . ILE A 1 189 ? 24.470 -0.554 -27.737 1.00 98.12 189 ILE A C 1
ATOM 1539 O O . ILE A 1 189 ? 25.344 -0.733 -28.587 1.00 98.12 189 ILE A O 1
ATOM 1543 N N . ASP A 1 190 ? 23.849 -1.542 -27.098 1.00 96.88 190 ASP A N 1
ATOM 1544 C CA . ASP A 1 190 ? 24.122 -2.973 -27.269 1.00 96.88 190 ASP A CA 1
ATOM 1545 C C . ASP A 1 190 ? 25.621 -3.292 -27.145 1.00 96.88 190 ASP A C 1
ATOM 1547 O O . ASP A 1 190 ? 26.219 -3.937 -28.008 1.00 96.88 190 ASP A O 1
ATOM 1551 N N . ASP A 1 191 ? 26.238 -2.768 -26.080 1.00 96.19 191 ASP A N 1
ATOM 1552 C CA . ASP A 1 191 ? 27.669 -2.883 -25.760 1.00 96.19 191 ASP A CA 1
ATOM 1553 C C . ASP A 1 191 ? 28.626 -2.222 -26.776 1.00 96.19 191 ASP A C 1
ATOM 1555 O O . ASP A 1 191 ? 29.846 -2.397 -26.703 1.00 96.19 191 ASP A O 1
ATOM 1559 N N . ILE A 1 192 ? 28.106 -1.432 -27.722 1.00 97.69 192 ILE A N 1
ATOM 1560 C CA . ILE A 1 192 ? 28.904 -0.679 -28.695 1.00 97.69 192 ILE A CA 1
ATOM 1561 C C . ILE A 1 192 ? 28.935 0.794 -28.291 1.00 97.69 192 ILE A C 1
ATOM 1563 O O . ILE A 1 192 ? 27.912 1.478 -28.317 1.00 97.69 192 ILE A O 1
ATOM 1567 N N . GLU A 1 193 ? 30.131 1.286 -27.960 1.00 97.94 193 GLU A N 1
ATOM 1568 C CA . GLU A 1 193 ? 30.372 2.696 -27.639 1.00 97.94 193 GLU A CA 1
ATOM 1569 C C . GLU A 1 193 ? 29.921 3.613 -28.787 1.00 97.94 193 GLU A C 1
ATOM 1571 O O . GLU A 1 193 ? 30.165 3.348 -29.971 1.00 97.94 193 GLU A O 1
ATOM 1576 N N . THR A 1 194 ? 29.232 4.693 -28.436 1.00 98.00 194 THR A N 1
ATOM 1577 C CA . THR A 1 194 ? 28.602 5.612 -29.382 1.00 98.00 194 THR A CA 1
ATOM 1578 C C . THR A 1 194 ? 28.624 7.044 -28.841 1.00 98.00 194 THR A C 1
ATOM 1580 O O . THR A 1 194 ? 29.122 7.297 -27.747 1.00 98.00 194 THR A O 1
ATOM 1583 N N . SER A 1 195 ? 28.155 8.009 -29.634 1.00 97.50 195 SER A N 1
ATOM 1584 C CA . SER A 1 195 ? 28.036 9.400 -29.185 1.00 97.50 195 SER A CA 1
ATOM 1585 C C . SER A 1 195 ? 26.724 9.619 -28.422 1.00 97.50 195 SER A C 1
ATOM 1587 O O . SER A 1 195 ? 25.771 8.871 -28.619 1.00 97.50 195 SER A O 1
ATOM 1589 N N . GLU A 1 196 ? 26.640 10.666 -27.597 1.00 95.31 196 GLU A N 1
ATOM 1590 C CA . GLU A 1 196 ? 25.386 11.064 -26.931 1.00 95.31 196 GLU A CA 1
ATOM 1591 C C . GLU A 1 196 ? 24.246 11.297 -27.941 1.00 95.31 196 GLU A C 1
ATOM 1593 O O . GLU A 1 196 ? 23.131 10.826 -27.744 1.00 95.31 196 GLU A O 1
ATOM 1598 N N . GLU A 1 197 ? 24.532 11.962 -29.066 1.00 95.94 197 GLU A N 1
ATOM 1599 C CA . GLU A 1 197 ? 23.548 12.233 -30.125 1.00 95.94 197 GLU A CA 1
ATOM 1600 C C . GLU A 1 197 ? 23.018 10.935 -30.757 1.00 95.94 197 GLU A C 1
ATOM 1602 O O . GLU A 1 197 ? 21.805 10.759 -30.909 1.00 95.94 197 GLU A O 1
ATOM 1607 N N . ASP A 1 198 ? 23.917 9.999 -31.080 1.00 97.62 198 ASP A N 1
ATOM 1608 C CA . ASP A 1 198 ? 23.545 8.692 -31.631 1.00 97.62 198 ASP A CA 1
ATOM 1609 C C . ASP A 1 198 ? 22.780 7.842 -30.607 1.00 97.62 198 ASP A C 1
ATOM 1611 O O . ASP A 1 198 ? 21.839 7.138 -30.976 1.00 97.62 198 ASP A O 1
ATOM 1615 N N . TYR A 1 199 ? 23.168 7.902 -29.328 1.00 97.25 199 TYR A N 1
ATOM 1616 C CA . TYR A 1 199 ? 22.475 7.236 -28.228 1.00 97.25 199 TYR A CA 1
ATOM 1617 C C . TYR A 1 199 ? 21.030 7.730 -28.121 1.00 97.25 199 TYR A C 1
ATOM 1619 O O . TYR A 1 199 ? 20.095 6.933 -28.207 1.00 97.25 199 TYR A O 1
ATOM 1627 N N . LEU A 1 200 ? 20.838 9.049 -27.991 1.00 95.19 200 LEU A N 1
ATOM 1628 C CA . LEU A 1 200 ? 19.518 9.664 -27.831 1.00 95.19 200 LEU A CA 1
ATOM 1629 C C . LEU A 1 200 ? 18.622 9.384 -29.041 1.00 95.19 200 LEU A C 1
ATOM 1631 O O . LEU A 1 200 ? 17.441 9.073 -28.879 1.00 95.19 200 LEU A O 1
ATOM 1635 N N . THR A 1 201 ? 19.189 9.430 -30.249 1.00 96.19 201 THR A N 1
ATOM 1636 C CA . THR A 1 201 ? 18.470 9.091 -31.484 1.00 96.19 201 THR A CA 1
ATOM 1637 C C . THR A 1 201 ? 18.006 7.635 -31.464 1.00 96.19 201 THR A C 1
ATOM 1639 O O . THR A 1 201 ? 16.824 7.370 -31.637 1.00 96.19 201 THR A O 1
ATOM 1642 N N . LYS A 1 202 ? 18.895 6.679 -31.170 1.00 97.44 202 LYS A N 1
ATOM 1643 C CA . LYS A 1 202 ? 18.540 5.249 -31.158 1.00 97.44 202 LYS A CA 1
ATOM 1644 C C . LYS A 1 202 ? 17.513 4.892 -30.085 1.00 97.44 202 LYS A C 1
ATOM 1646 O O . LYS A 1 202 ? 16.636 4.077 -30.348 1.00 97.44 202 LYS A O 1
ATOM 1651 N N . VAL A 1 203 ? 17.613 5.483 -28.893 1.00 95.88 203 VAL A N 1
ATOM 1652 C CA . VAL A 1 203 ? 16.625 5.265 -27.825 1.00 95.88 203 VAL A CA 1
ATOM 1653 C C . VAL A 1 203 ? 15.266 5.837 -28.233 1.00 95.88 203 VAL A C 1
ATOM 1655 O O . VAL A 1 203 ? 14.267 5.127 -28.150 1.00 95.88 203 VAL A O 1
ATOM 1658 N N . SER A 1 204 ? 15.221 7.075 -28.735 1.00 94.75 204 SER A N 1
ATOM 1659 C CA . SER A 1 204 ? 13.962 7.721 -29.150 1.00 94.75 204 SER A CA 1
ATOM 1660 C C . SER A 1 204 ? 13.321 7.101 -30.398 1.00 94.75 204 SER A C 1
ATOM 1662 O O . SER A 1 204 ? 12.098 7.111 -30.513 1.00 94.75 204 SER A O 1
ATOM 1664 N N . ASP A 1 205 ? 14.111 6.498 -31.291 1.00 96.62 205 ASP A N 1
ATOM 1665 C CA . ASP A 1 205 ? 13.609 5.729 -32.439 1.00 96.62 205 ASP A CA 1
ATOM 1666 C C . ASP A 1 205 ? 12.830 4.470 -32.010 1.00 96.62 205 ASP A C 1
ATOM 1668 O O . ASP A 1 205 ? 11.982 3.977 -32.758 1.00 96.62 205 ASP A O 1
ATOM 1672 N N . VAL A 1 206 ? 13.125 3.930 -30.821 1.00 96.94 206 VAL A N 1
ATOM 1673 C CA . VAL A 1 206 ? 12.501 2.710 -30.287 1.00 96.94 206 VAL A CA 1
ATOM 1674 C C . VAL A 1 206 ? 11.427 3.021 -29.244 1.00 96.94 206 VAL A C 1
ATOM 1676 O O . VAL A 1 206 ? 10.422 2.310 -29.192 1.00 96.94 206 VAL A O 1
ATOM 1679 N N . TYR A 1 207 ? 11.625 4.049 -28.417 1.00 96.31 207 TYR A N 1
ATOM 1680 C CA . TYR A 1 207 ? 10.787 4.337 -27.255 1.00 96.31 207 TYR A CA 1
ATOM 1681 C C . TYR A 1 207 ? 10.440 5.827 -27.148 1.00 96.31 207 TYR A C 1
ATOM 1683 O O . TYR A 1 207 ? 11.290 6.674 -26.864 1.00 96.31 207 TYR A O 1
ATOM 1691 N N . ASP A 1 208 ? 9.160 6.145 -27.344 1.00 93.75 208 ASP A N 1
ATOM 1692 C CA . ASP A 1 208 ? 8.628 7.503 -27.233 1.00 93.75 208 ASP A CA 1
ATOM 1693 C C . ASP A 1 208 ? 8.256 7.837 -25.781 1.00 93.75 208 ASP A C 1
ATOM 1695 O O . ASP A 1 208 ? 7.139 7.584 -25.329 1.00 93.75 208 ASP A O 1
ATOM 1699 N N . ASN A 1 209 ? 9.183 8.473 -25.062 1.00 88.62 209 ASN A N 1
ATOM 1700 C CA . ASN A 1 209 ? 8.961 8.912 -23.681 1.00 88.62 20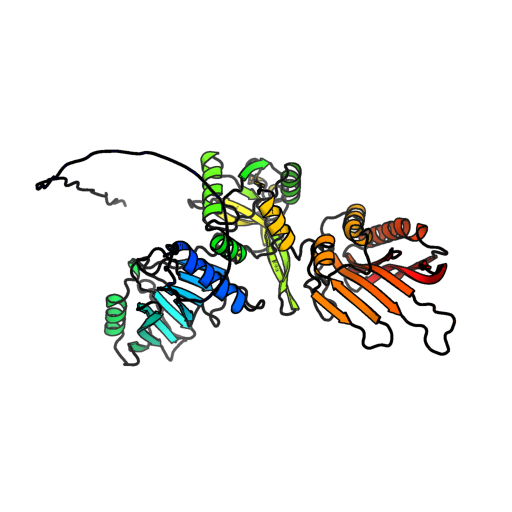9 ASN A CA 1
ATOM 1701 C C . ASN A 1 209 ? 7.746 9.842 -23.511 1.00 88.62 209 ASN A C 1
ATOM 1703 O O . ASN A 1 209 ? 7.209 9.922 -22.411 1.00 88.62 209 ASN A O 1
ATOM 1707 N N . SER A 1 210 ? 7.289 10.542 -24.559 1.00 90.25 210 SER A N 1
ATOM 1708 C CA . SER A 1 210 ? 6.129 11.438 -24.441 1.00 90.25 210 SER A CA 1
ATOM 1709 C C . SER A 1 210 ? 4.796 10.695 -24.297 1.00 90.25 210 SER A C 1
ATOM 1711 O O . SER A 1 210 ? 3.825 11.269 -23.805 1.00 90.25 210 SER A O 1
ATOM 1713 N N . SER A 1 211 ? 4.770 9.417 -24.682 1.00 91.81 211 SER A N 1
ATOM 1714 C CA . SER A 1 211 ? 3.621 8.515 -24.563 1.00 91.81 211 SER A CA 1
ATOM 1715 C C . SER A 1 211 ? 3.751 7.545 -23.378 1.00 91.81 211 SER A C 1
ATOM 1717 O O . SER A 1 211 ? 2.900 6.672 -23.203 1.00 91.81 211 SER A O 1
ATOM 1719 N N . ALA A 1 212 ? 4.821 7.666 -22.586 1.00 94.69 212 ALA A N 1
ATOM 1720 C CA . ALA A 1 212 ? 5.142 6.734 -21.517 1.00 94.69 212 ALA A CA 1
ATOM 1721 C C . ALA A 1 212 ? 4.309 6.959 -20.256 1.00 94.69 212 ALA A C 1
ATOM 1723 O O . ALA A 1 212 ? 4.071 8.089 -19.828 1.00 94.69 212 ALA A O 1
ATOM 1724 N N . LYS A 1 213 ? 3.907 5.847 -19.644 1.00 95.19 213 LYS A N 1
ATOM 1725 C CA . LYS A 1 213 ? 3.295 5.785 -18.323 1.00 95.19 213 LYS A CA 1
ATOM 1726 C C . LYS A 1 213 ? 4.299 5.246 -17.318 1.00 95.19 213 LYS A C 1
ATOM 1728 O O . LYS A 1 213 ? 5.074 4.339 -17.623 1.00 95.19 213 LYS A O 1
ATOM 1733 N N . VAL A 1 214 ? 4.259 5.801 -16.117 1.00 91.38 214 VAL A N 1
ATOM 1734 C CA . VAL A 1 214 ? 4.936 5.253 -14.942 1.00 91.38 214 VAL A CA 1
ATOM 1735 C C . VAL A 1 214 ? 3.847 4.605 -14.085 1.00 91.38 214 VAL A C 1
ATOM 1737 O O . VAL A 1 214 ? 2.792 5.220 -13.948 1.00 91.38 214 VAL A O 1
ATOM 1740 N N . PRO A 1 215 ? 4.055 3.387 -13.561 1.00 88.19 215 PRO A N 1
ATOM 1741 C CA . PRO A 1 215 ? 3.132 2.807 -12.590 1.00 88.19 215 PRO A CA 1
ATOM 1742 C C . PRO A 1 215 ? 2.991 3.733 -11.372 1.00 88.19 215 PRO A C 1
ATOM 1744 O O . PRO A 1 215 ? 4.000 4.161 -10.805 1.00 88.19 215 PRO A O 1
ATOM 1747 N N . ASP A 1 216 ? 1.760 4.089 -11.015 1.00 81.19 216 ASP A N 1
ATOM 1748 C CA . ASP A 1 216 ? 1.448 5.087 -9.980 1.00 81.19 216 ASP A CA 1
ATOM 1749 C C . ASP A 1 216 ? 0.267 4.696 -9.080 1.00 81.19 216 ASP A C 1
ATOM 1751 O O . ASP A 1 216 ? -0.138 5.464 -8.204 1.00 81.19 216 ASP A O 1
ATOM 1755 N N . SER A 1 217 ? -0.266 3.489 -9.272 1.00 77.19 217 SER A N 1
ATOM 1756 C CA . SER A 1 217 ? -1.511 3.026 -8.660 1.00 77.19 217 SER A CA 1
ATOM 1757 C C . SER A 1 217 ? -1.315 1.685 -7.940 1.00 77.19 217 SER A C 1
ATOM 1759 O O . SER A 1 217 ? -1.959 0.688 -8.284 1.00 77.19 217 SER A O 1
ATOM 1761 N N . PRO A 1 218 ? -0.419 1.638 -6.938 1.00 80.31 218 PRO A N 1
ATOM 1762 C CA . PRO A 1 218 ? -0.073 0.411 -6.238 1.00 80.31 218 PRO A CA 1
ATOM 1763 C C . PRO A 1 218 ? -1.250 -0.160 -5.438 1.00 80.31 218 PRO A C 1
ATOM 1765 O O . PRO A 1 218 ? -2.012 0.554 -4.787 1.00 80.31 218 PRO A O 1
ATOM 1768 N N . LEU A 1 219 ? -1.338 -1.483 -5.461 1.00 81.56 219 LEU A N 1
ATOM 1769 C CA . LEU A 1 219 ? -2.262 -2.335 -4.733 1.00 81.56 219 LEU A CA 1
ATOM 1770 C C . LEU A 1 219 ? -1.518 -3.079 -3.622 1.00 81.56 219 LEU A C 1
ATOM 1772 O O . LEU A 1 219 ? -0.336 -3.426 -3.748 1.00 81.56 219 LEU A O 1
ATOM 1776 N N . ILE A 1 220 ? -2.255 -3.396 -2.561 1.00 76.56 220 ILE A N 1
ATOM 1777 C CA . ILE A 1 220 ? -1.843 -4.390 -1.571 1.00 76.56 220 ILE A CA 1
ATOM 1778 C C . ILE A 1 220 ? -2.061 -5.807 -2.116 1.00 76.56 220 ILE A C 1
ATOM 1780 O O . ILE A 1 220 ? -2.903 -6.039 -2.982 1.00 76.56 220 ILE A O 1
ATOM 1784 N N . ILE A 1 221 ? -1.324 -6.783 -1.586 1.00 77.50 221 ILE A N 1
ATOM 1785 C CA . ILE A 1 221 ? -1.405 -8.170 -2.070 1.00 77.50 221 ILE A CA 1
ATOM 1786 C C . ILE A 1 221 ? -2.794 -8.800 -1.895 1.00 77.50 221 ILE A C 1
ATOM 1788 O O . ILE A 1 221 ? -3.171 -9.644 -2.699 1.00 77.50 221 ILE A O 1
ATOM 1792 N N . ASP A 1 222 ? -3.565 -8.387 -0.888 1.00 76.56 222 ASP A N 1
ATOM 1793 C CA . ASP A 1 222 ? -4.904 -8.943 -0.653 1.00 76.56 222 ASP A CA 1
ATOM 1794 C C . ASP A 1 222 ? -5.863 -8.535 -1.775 1.00 76.56 222 ASP A C 1
ATOM 1796 O O . ASP A 1 222 ? -6.612 -9.370 -2.275 1.00 76.56 222 ASP A O 1
ATOM 1800 N N . GLU A 1 223 ? -5.755 -7.290 -2.249 1.00 82.50 223 GLU A N 1
ATOM 1801 C CA . GLU A 1 223 ? -6.495 -6.813 -3.419 1.00 82.50 223 GLU A CA 1
ATOM 1802 C C . GLU A 1 223 ? -6.097 -7.575 -4.685 1.00 82.50 223 GLU A C 1
ATOM 1804 O O . GLU A 1 223 ? -6.944 -7.914 -5.510 1.00 82.50 223 GLU A O 1
ATOM 1809 N N . VAL A 1 224 ? -4.813 -7.914 -4.825 1.00 84.69 224 VAL A N 1
ATOM 1810 C CA . VAL A 1 224 ? -4.335 -8.741 -5.940 1.00 84.69 224 VAL A CA 1
ATOM 1811 C C . VAL A 1 224 ? -4.899 -10.155 -5.859 1.00 84.69 224 VAL A C 1
ATOM 1813 O O . VAL A 1 224 ? -5.423 -10.640 -6.857 1.00 84.69 224 VAL A O 1
ATOM 1816 N N . PHE A 1 225 ? -4.819 -10.824 -4.705 1.00 81.38 225 PHE A N 1
ATOM 1817 C CA . PHE A 1 225 ? -5.371 -12.171 -4.539 1.00 81.38 225 PHE A CA 1
ATOM 1818 C C . PHE A 1 225 ? -6.872 -12.188 -4.811 1.00 81.38 225 PHE A C 1
ATOM 1820 O O . PHE A 1 225 ? -7.321 -12.984 -5.636 1.00 81.38 225 PHE A O 1
ATOM 1827 N N . HIS A 1 226 ? -7.624 -11.271 -4.198 1.00 81.00 226 HIS A N 1
ATOM 1828 C CA . HIS A 1 226 ? -9.065 -11.189 -4.391 1.00 81.00 226 HIS A CA 1
ATOM 1829 C C . HIS A 1 226 ? -9.411 -10.934 -5.864 1.00 81.00 226 HIS A C 1
ATOM 1831 O O . HIS A 1 226 ? -10.191 -11.686 -6.444 1.00 81.00 226 HIS A O 1
ATOM 1837 N N . TYR A 1 227 ? -8.744 -9.980 -6.521 1.00 87.56 227 TYR A N 1
ATOM 1838 C CA . TYR A 1 227 ? -8.950 -9.713 -7.946 1.00 87.56 227 TYR A CA 1
ATOM 1839 C C . TYR A 1 227 ? -8.607 -10.896 -8.844 1.00 87.56 227 TYR A C 1
ATOM 1841 O O . TYR A 1 227 ? -9.326 -11.182 -9.806 1.00 87.56 227 TYR A O 1
ATOM 1849 N N . LEU A 1 228 ? -7.533 -11.624 -8.547 1.00 86.38 228 LEU A N 1
ATOM 1850 C CA . LEU A 1 228 ? -7.189 -12.798 -9.332 1.00 86.38 228 LEU A CA 1
ATOM 1851 C C . LEU A 1 228 ? -8.215 -13.937 -9.139 1.00 86.38 228 LEU A C 1
ATOM 1853 O O . LEU A 1 228 ? -8.560 -14.631 -10.099 1.00 86.38 228 LEU A O 1
ATOM 1857 N N . GLU A 1 229 ? -8.753 -14.107 -7.933 1.00 83.38 229 GLU A N 1
ATOM 1858 C CA . GLU A 1 229 ? -9.742 -15.142 -7.612 1.00 83.38 229 GLU A CA 1
ATOM 1859 C C . GLU A 1 229 ? -11.144 -14.819 -8.151 1.00 83.38 229 GLU A C 1
ATOM 1861 O O . GLU A 1 229 ? -11.791 -15.672 -8.773 1.00 83.38 229 GLU A O 1
ATOM 1866 N N . THR A 1 230 ?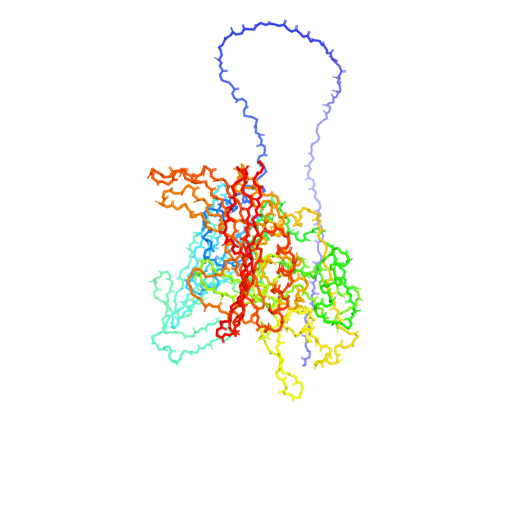 -11.617 -13.591 -7.941 1.00 84.25 230 THR A N 1
ATOM 1867 C CA . THR A 1 230 ? -13.013 -13.193 -8.183 1.00 84.25 230 THR A CA 1
ATOM 1868 C C . THR A 1 230 ? -13.185 -12.397 -9.476 1.00 84.25 230 THR A C 1
ATOM 1870 O O . THR A 1 230 ? -14.209 -12.535 -10.150 1.00 84.25 230 THR A O 1
ATOM 1873 N N . GLY A 1 231 ? -12.160 -11.649 -9.890 1.00 87.44 231 GLY A N 1
ATOM 1874 C CA . GLY A 1 231 ? -12.217 -10.687 -10.992 1.00 87.44 231 GLY A CA 1
ATOM 1875 C C . GLY A 1 231 ? -12.627 -9.270 -10.576 1.00 87.44 231 GLY A C 1
ATOM 1876 O O . GLY A 1 231 ? -12.733 -8.411 -11.449 1.00 87.44 231 GLY A O 1
ATOM 1877 N N . ASP A 1 232 ? -12.832 -9.020 -9.282 1.00 88.38 232 ASP A N 1
ATOM 1878 C CA . ASP A 1 232 ? -13.168 -7.715 -8.706 1.00 88.38 232 ASP A CA 1
ATOM 1879 C C . ASP A 1 232 ? -12.258 -7.403 -7.507 1.00 88.38 232 ASP A C 1
ATOM 1881 O O . ASP A 1 232 ? -11.523 -8.269 -7.056 1.00 88.38 232 ASP A O 1
ATOM 1885 N N . TYR A 1 233 ? -12.241 -6.158 -7.030 1.00 86.62 233 TYR A N 1
ATOM 1886 C CA . TYR A 1 233 ? -11.495 -5.769 -5.821 1.00 86.62 233 TYR A CA 1
ATOM 1887 C C . TYR A 1 233 ? -12.312 -6.059 -4.561 1.00 86.62 233 TYR A C 1
ATOM 1889 O O . TYR A 1 233 ? -13.540 -6.123 -4.646 1.00 86.62 233 TYR A O 1
ATOM 1897 N N . ILE A 1 234 ? -11.649 -6.189 -3.410 1.00 83.56 234 ILE A N 1
ATOM 1898 C CA . ILE A 1 234 ? -12.275 -6.506 -2.113 1.00 83.56 234 ILE A CA 1
ATOM 1899 C C . ILE A 1 234 ? -13.451 -5.561 -1.869 1.00 83.56 234 ILE A C 1
ATOM 1901 O O . ILE A 1 234 ? -14.580 -5.976 -1.629 1.00 83.56 234 ILE A O 1
ATOM 1905 N N . SER A 1 235 ? -13.220 -4.266 -2.061 1.00 87.12 235 SER A N 1
ATOM 1906 C CA . SER A 1 235 ? -14.222 -3.247 -1.781 1.00 87.12 235 SER A CA 1
ATOM 1907 C C . SER A 1 235 ? -15.317 -3.101 -2.847 1.00 87.12 235 SER A C 1
ATOM 1909 O O . SER A 1 235 ? -16.151 -2.192 -2.753 1.00 87.12 235 SER A O 1
ATOM 1911 N N . ALA A 1 236 ? -15.380 -3.956 -3.875 1.00 88.94 236 ALA A N 1
ATOM 1912 C CA . ALA A 1 236 ? -16.304 -3.793 -5.004 1.00 88.94 236 ALA A CA 1
ATOM 1913 C C . ALA A 1 236 ? -17.777 -3.677 -4.574 1.00 88.94 236 ALA A C 1
ATOM 1915 O O . ALA A 1 236 ? -18.513 -2.853 -5.126 1.00 88.94 236 ALA A O 1
ATOM 1916 N N . ASN A 1 237 ? -18.189 -4.427 -3.547 1.00 88.00 237 ASN A N 1
ATOM 1917 C CA . ASN A 1 237 ? -19.566 -4.430 -3.039 1.00 88.00 237 ASN A CA 1
ATOM 1918 C C . ASN A 1 237 ? -19.768 -3.599 -1.762 1.00 88.00 237 ASN A C 1
ATOM 1920 O O . ASN A 1 237 ? -20.901 -3.461 -1.292 1.00 88.00 237 ASN A O 1
ATOM 1924 N N . HIS A 1 238 ? -18.701 -2.994 -1.235 1.00 89.81 238 HIS A N 1
ATOM 1925 C CA . HIS A 1 238 ? -18.772 -2.187 -0.024 1.00 89.81 238 HIS A CA 1
ATOM 1926 C C . HIS A 1 238 ? -19.610 -0.917 -0.226 1.00 89.81 238 HIS A C 1
ATOM 1928 O O . HIS A 1 238 ? -19.734 -0.365 -1.329 1.00 89.81 238 HIS A O 1
ATOM 1934 N N . LYS A 1 239 ? -20.195 -0.439 0.872 1.00 93.50 239 LYS A N 1
ATOM 1935 C CA . LYS A 1 239 ? -20.983 0.799 0.939 1.00 93.50 239 LYS A CA 1
ATOM 1936 C C . LYS A 1 239 ? -20.296 1.793 1.858 1.00 93.50 239 LYS A C 1
ATOM 1938 O O . LYS A 1 239 ? -19.636 1.394 2.806 1.00 93.50 239 LYS A O 1
ATOM 1943 N N . TYR A 1 240 ? -20.526 3.080 1.613 1.00 95.81 240 TYR A N 1
ATOM 1944 C CA . TYR A 1 240 ? -19.905 4.154 2.382 1.00 95.81 240 TYR A CA 1
ATOM 1945 C C . TYR A 1 240 ? -20.954 5.150 2.871 1.00 95.81 240 TYR A C 1
ATOM 1947 O O . TYR A 1 240 ? -21.957 5.400 2.197 1.00 95.81 240 TYR A O 1
ATOM 1955 N N . GLU A 1 241 ? -20.706 5.734 4.036 1.00 96.81 241 GLU A N 1
ATOM 1956 C CA . GLU A 1 241 ? -21.454 6.864 4.582 1.00 96.81 241 GLU A CA 1
ATOM 1957 C C . GLU A 1 241 ? -20.467 7.966 4.976 1.00 96.81 241 GLU A C 1
ATOM 1959 O O . GLU A 1 241 ? -19.549 7.731 5.760 1.00 96.81 241 GLU A O 1
ATOM 1964 N N . ILE A 1 242 ? -20.670 9.174 4.449 1.00 97.69 242 ILE A N 1
ATOM 1965 C CA . ILE A 1 242 ? -19.850 10.346 4.761 1.00 97.69 242 ILE A CA 1
ATOM 1966 C C . ILE A 1 242 ? -20.583 11.184 5.809 1.00 97.69 242 ILE A C 1
ATOM 1968 O O . ILE A 1 242 ? -21.748 11.545 5.634 1.00 97.69 242 ILE A O 1
ATOM 1972 N N . VAL A 1 243 ? -19.908 11.507 6.911 1.00 97.69 243 VAL A N 1
ATOM 1973 C CA . VAL A 1 243 ? -20.510 12.235 8.035 1.00 97.69 243 VAL A CA 1
ATOM 1974 C C . VAL A 1 243 ? -19.653 13.438 8.401 1.00 97.69 243 VAL A C 1
ATOM 1976 O O . VAL A 1 243 ? -18.454 13.297 8.598 1.00 97.69 243 VAL A O 1
ATOM 1979 N N . ILE A 1 244 ? -20.266 14.618 8.543 1.00 97.94 244 ILE A N 1
ATOM 1980 C CA . ILE A 1 244 ? -19.623 15.811 9.120 1.00 97.94 244 ILE A CA 1
ATOM 1981 C C . ILE A 1 244 ? -19.932 15.864 10.612 1.00 97.94 244 ILE A C 1
ATOM 1983 O O . ILE A 1 244 ? -21.099 15.964 11.001 1.00 97.94 244 ILE A O 1
ATOM 1987 N N . ASP A 1 245 ? -18.890 15.806 11.434 1.00 97.44 245 ASP A N 1
ATOM 1988 C CA . ASP A 1 245 ? -18.992 15.807 12.888 1.00 97.44 245 ASP A CA 1
ATOM 1989 C C . ASP A 1 245 ? -17.652 16.204 13.528 1.00 97.44 245 ASP A C 1
ATOM 1991 O O . ASP A 1 245 ? -16.619 15.574 13.287 1.00 97.44 245 ASP A O 1
ATOM 1995 N N . ASP A 1 246 ? -17.680 17.232 14.379 1.00 97.44 246 ASP A N 1
ATOM 1996 C CA . ASP A 1 246 ? -16.512 17.725 15.114 1.00 97.44 246 ASP A CA 1
ATOM 1997 C C . ASP A 1 246 ? -16.192 16.773 16.277 1.00 97.44 246 ASP A C 1
ATOM 1999 O O . ASP A 1 246 ? -16.515 17.033 17.439 1.00 97.44 246 ASP A O 1
ATOM 2003 N N . CYS A 1 247 ? -15.564 15.648 15.955 1.00 89.69 247 CYS A N 1
ATOM 2004 C CA . CYS A 1 247 ? -15.219 14.596 16.902 1.00 89.69 247 CYS A CA 1
ATOM 2005 C C . CYS A 1 247 ? -13.735 14.220 16.826 1.00 89.69 247 CYS A C 1
ATOM 2007 O O . CYS A 1 247 ? -12.978 14.796 16.042 1.00 89.69 247 CYS A O 1
ATOM 2009 N N . THR A 1 248 ? -13.288 13.325 17.704 1.00 87.75 248 THR A N 1
ATOM 2010 C CA . THR A 1 248 ? -11.952 12.730 17.588 1.00 87.75 248 THR A CA 1
ATOM 2011 C C . THR A 1 248 ? -11.968 11.538 16.633 1.00 87.75 248 THR A C 1
ATOM 2013 O O . THR A 1 248 ? -13.035 11.011 16.324 1.00 87.75 248 THR A O 1
ATOM 2016 N N . TRP A 1 249 ? -10.797 11.095 16.174 1.00 89.62 249 TRP A N 1
ATOM 2017 C CA . TRP A 1 249 ? -10.685 9.892 15.347 1.00 89.62 249 TRP A CA 1
ATOM 2018 C C . TRP A 1 249 ? -11.248 8.666 16.080 1.00 89.62 249 TRP A C 1
ATOM 2020 O O . TRP A 1 249 ? -12.020 7.907 15.503 1.00 89.62 249 TRP A O 1
ATOM 2030 N N . LEU A 1 250 ? -10.945 8.524 17.376 1.00 81.12 250 LEU A N 1
ATOM 2031 C CA . LEU A 1 250 ? -11.481 7.437 18.209 1.00 81.12 250 LEU A CA 1
ATOM 2032 C C . LEU A 1 250 ? -13.012 7.500 18.339 1.00 81.12 250 LEU A C 1
ATOM 2034 O O . LEU A 1 250 ? -13.678 6.478 18.209 1.00 81.12 250 LEU A O 1
ATOM 2038 N N . ASP A 1 251 ? -13.589 8.695 18.514 1.00 80.81 251 ASP A N 1
ATOM 2039 C CA . ASP A 1 251 ? -15.053 8.845 18.529 1.00 80.81 251 ASP A CA 1
ATOM 2040 C C . ASP A 1 251 ? -15.668 8.478 17.167 1.00 80.81 251 ASP A C 1
ATOM 2042 O O . ASP A 1 251 ? -16.774 7.947 17.099 1.00 80.81 251 ASP A O 1
ATOM 2046 N N . ALA A 1 252 ? -14.994 8.821 16.065 1.00 85.00 252 ALA A N 1
ATOM 2047 C CA . ALA A 1 252 ? -15.446 8.499 14.716 1.00 85.00 252 ALA A CA 1
ATOM 2048 C C . ALA A 1 252 ? -15.429 6.984 14.463 1.00 85.00 252 ALA A C 1
ATOM 2050 O O . ALA A 1 252 ? -16.382 6.449 13.896 1.00 85.00 252 ALA A O 1
ATOM 2051 N N . GLN A 1 253 ? -14.392 6.297 14.947 1.00 85.25 253 GLN A N 1
ATOM 2052 C CA . GLN A 1 253 ? -14.282 4.841 14.924 1.00 85.25 253 GLN A CA 1
ATOM 2053 C C . GLN A 1 253 ? -15.456 4.182 15.656 1.00 85.25 253 GLN A C 1
ATOM 2055 O O . GLN A 1 253 ? -16.176 3.379 15.062 1.00 85.25 253 GLN A O 1
ATOM 2060 N N . GLU A 1 254 ? -15.705 4.573 16.909 1.00 78.75 254 GLU A N 1
ATOM 2061 C CA . GLU A 1 254 ? -16.819 4.049 17.709 1.00 78.75 254 GLU A CA 1
ATOM 2062 C C . GLU A 1 254 ? -18.169 4.285 17.015 1.00 78.75 254 GLU A C 1
ATOM 2064 O O . GLU A 1 254 ? -18.991 3.377 16.911 1.00 78.75 254 GLU A O 1
ATOM 2069 N N . LYS A 1 255 ? -18.377 5.470 16.427 1.00 85.12 255 LYS A N 1
ATOM 2070 C CA . LYS A 1 255 ? -19.605 5.788 15.680 1.00 85.12 255 LYS A CA 1
ATOM 2071 C C . LYS A 1 255 ? -19.796 4.937 14.428 1.00 85.12 255 LYS A C 1
ATOM 2073 O O . LYS A 1 255 ? -20.943 4.659 14.076 1.00 85.12 255 LYS A O 1
ATOM 2078 N N . CYS A 1 256 ? -18.726 4.558 13.731 1.00 84.38 256 CYS A N 1
ATOM 2079 C CA . CYS A 1 256 ? -18.839 3.619 12.617 1.00 84.38 256 CYS A CA 1
ATOM 2080 C C . CYS A 1 256 ? -19.165 2.207 13.119 1.00 84.38 256 CYS A C 1
ATOM 2082 O O . CYS A 1 256 ? -20.084 1.584 12.582 1.00 84.38 256 CYS A O 1
ATOM 2084 N N . HIS A 1 257 ? -18.516 1.754 14.198 1.00 80.50 257 HIS A N 1
ATOM 2085 C CA . HIS A 1 257 ? -18.809 0.465 14.834 1.00 80.50 257 HIS A CA 1
ATOM 2086 C C . HIS A 1 257 ? -20.266 0.362 15.309 1.00 80.50 257 HIS A C 1
ATOM 2088 O O . HIS A 1 257 ? -20.938 -0.629 15.025 1.00 80.50 257 HIS A O 1
ATOM 2094 N N . ASP A 1 258 ? -20.808 1.409 15.936 1.00 80.81 258 ASP A N 1
ATOM 2095 C CA . ASP A 1 258 ? -22.208 1.473 16.385 1.00 80.81 258 ASP A CA 1
ATOM 2096 C C . ASP A 1 258 ? -23.223 1.317 15.239 1.00 80.81 258 ASP A C 1
ATOM 2098 O O . ASP A 1 258 ? -24.366 0.896 15.450 1.00 80.81 258 ASP A O 1
ATOM 2102 N N . LYS A 1 259 ? -22.820 1.653 14.009 1.00 84.19 259 LYS A N 1
ATOM 2103 C CA . LYS A 1 259 ? -23.627 1.484 12.793 1.00 84.19 259 LYS A CA 1
ATOM 2104 C C . LYS A 1 259 ? -23.438 0.118 12.129 1.00 84.19 259 LYS A C 1
ATOM 2106 O O . LYS A 1 259 ? -24.117 -0.158 11.142 1.00 84.19 259 LYS A O 1
ATOM 2111 N N . GLY A 1 260 ? -22.553 -0.726 12.657 1.00 80.06 260 GLY A N 1
ATOM 2112 C CA . GLY A 1 260 ? -22.169 -2.003 12.058 1.00 80.06 260 GLY A CA 1
ATOM 2113 C C . GLY A 1 260 ? -21.194 -1.867 10.886 1.00 80.06 260 GLY A C 1
ATOM 2114 O O . GLY A 1 260 ? -21.169 -2.747 10.035 1.00 80.06 260 GLY A O 1
ATOM 2115 N N . GLY A 1 261 ? -20.450 -0.761 10.813 1.00 84.75 261 GLY A N 1
ATOM 2116 C CA . GLY A 1 261 ? -19.348 -0.556 9.870 1.00 84.75 261 GLY A CA 1
ATOM 2117 C C . GLY A 1 261 ? -18.051 -0.249 10.614 1.00 84.75 261 GLY A C 1
ATOM 2118 O O . GLY A 1 261 ? -17.954 -0.487 11.811 1.00 84.75 261 GLY A O 1
ATOM 2119 N N . TYR A 1 262 ? -17.071 0.317 9.925 1.00 84.88 262 TYR A N 1
ATOM 2120 C CA . TYR A 1 262 ? -15.770 0.739 10.467 1.00 84.88 262 TYR A CA 1
ATOM 2121 C C . TYR A 1 262 ? -15.294 1.981 9.702 1.00 84.88 262 TYR A C 1
ATOM 2123 O O . TYR A 1 262 ? -15.919 2.383 8.720 1.00 84.88 262 TYR A O 1
ATOM 2131 N N . LEU A 1 263 ? -14.241 2.653 10.168 1.00 89.00 263 LEU A N 1
ATOM 2132 C CA . LEU A 1 263 ? -13.676 3.772 9.410 1.00 89.00 263 LEU A CA 1
ATOM 2133 C C . LEU A 1 263 ? -13.060 3.265 8.101 1.00 89.00 263 LEU A C 1
ATOM 2135 O O . LEU A 1 263 ? -12.330 2.282 8.111 1.00 89.00 263 LEU A O 1
ATOM 2139 N N . ALA A 1 264 ? -13.319 3.960 6.994 1.00 91.62 264 ALA A N 1
ATOM 2140 C CA . ALA A 1 264 ? -13.017 3.451 5.659 1.00 91.62 264 ALA A CA 1
ATOM 2141 C C . ALA A 1 264 ? -11.533 3.120 5.425 1.00 91.62 264 ALA A C 1
ATOM 2143 O O . ALA A 1 264 ? -10.648 3.906 5.777 1.00 91.62 264 ALA A O 1
ATOM 2144 N N . THR A 1 265 ? -11.277 1.993 4.770 1.00 87.00 265 THR A N 1
ATOM 2145 C CA . THR A 1 265 ? -9.965 1.469 4.392 1.00 87.00 265 THR A CA 1
ATOM 2146 C C . THR A 1 265 ? -9.816 1.502 2.883 1.00 87.00 265 THR A C 1
ATOM 2148 O O . THR A 1 265 ? -10.150 0.555 2.185 1.00 87.00 265 THR A O 1
ATOM 2151 N N . LEU A 1 266 ? -9.316 2.624 2.371 1.00 88.19 266 LEU A N 1
ATOM 2152 C CA . LEU A 1 266 ? -9.274 2.895 0.937 1.00 88.19 266 LEU A CA 1
ATOM 2153 C C . LEU A 1 266 ? -8.076 2.187 0.290 1.00 88.19 266 LEU A C 1
ATOM 2155 O O . LEU A 1 266 ? -7.001 2.770 0.173 1.00 88.19 266 LEU A O 1
ATOM 2159 N N . THR A 1 267 ? -8.247 0.927 -0.101 1.00 81.50 267 THR A N 1
ATOM 2160 C CA . THR A 1 267 ? -7.155 -0.005 -0.438 1.00 81.50 267 THR A CA 1
ATOM 2161 C C . THR A 1 267 ? -6.867 -0.153 -1.932 1.00 81.50 267 THR A C 1
ATOM 2163 O O . THR A 1 267 ? -5.791 -0.639 -2.292 1.00 81.50 267 THR A O 1
ATOM 2166 N N . CYS A 1 268 ? -7.760 0.315 -2.812 1.00 84.56 268 CYS A N 1
ATOM 2167 C CA . CYS A 1 268 ? -7.530 0.303 -4.259 1.00 84.56 268 CYS A CA 1
ATOM 2168 C C . CYS A 1 268 ? -7.970 1.598 -4.980 1.00 84.56 268 CYS A C 1
ATOM 2170 O O . CYS A 1 268 ? -8.827 2.340 -4.493 1.00 84.56 268 CYS A O 1
ATOM 2172 N N . PRO A 1 269 ? -7.442 1.885 -6.190 1.00 85.12 269 PRO A N 1
ATOM 2173 C CA . PRO A 1 269 ? -7.782 3.102 -6.935 1.00 85.12 269 PRO A CA 1
ATOM 2174 C C . PRO A 1 269 ? -9.278 3.265 -7.242 1.00 85.12 269 PRO A C 1
ATOM 2176 O O . PRO A 1 269 ? -9.807 4.369 -7.132 1.00 85.12 269 PRO A O 1
ATOM 2179 N N . LYS A 1 270 ? -9.978 2.172 -7.589 1.00 88.25 270 LYS A N 1
ATOM 2180 C CA . LYS A 1 270 ? -11.427 2.214 -7.877 1.00 88.25 270 LYS A CA 1
ATOM 2181 C C . LYS A 1 270 ? -12.244 2.586 -6.640 1.00 88.25 270 LYS A C 1
ATOM 2183 O O . LYS A 1 270 ? -13.261 3.268 -6.745 1.00 88.25 270 LYS A O 1
ATOM 2188 N N . GLU A 1 271 ? -11.809 2.128 -5.473 1.00 91.06 271 GLU A N 1
ATOM 2189 C CA . GLU A 1 271 ? -12.429 2.474 -4.202 1.00 91.06 271 GLU A CA 1
ATOM 2190 C C . GLU A 1 271 ? -12.261 3.955 -3.881 1.00 91.06 271 GLU A C 1
ATOM 2192 O O . GLU A 1 271 ? -13.247 4.633 -3.584 1.00 91.06 271 GLU A O 1
ATOM 2197 N N . ILE A 1 272 ? -11.027 4.452 -4.004 1.00 91.44 272 ILE A N 1
ATOM 2198 C CA . ILE A 1 272 ? -10.692 5.862 -3.803 1.00 91.44 272 ILE A CA 1
ATOM 2199 C C . ILE A 1 272 ? -11.537 6.733 -4.737 1.00 91.44 272 ILE A C 1
ATOM 2201 O O . ILE A 1 272 ? -12.190 7.660 -4.265 1.00 91.44 272 ILE A O 1
ATOM 2205 N N . GLU A 1 273 ? -11.596 6.412 -6.034 1.00 92.31 273 GLU A N 1
ATOM 2206 C CA . GLU A 1 273 ? -12.391 7.157 -7.021 1.00 92.31 273 GLU A CA 1
ATOM 2207 C C . GLU A 1 273 ? -13.873 7.232 -6.624 1.00 92.31 273 GLU A C 1
ATOM 2209 O O . GLU A 1 273 ? -14.455 8.318 -6.595 1.00 92.31 273 GLU A O 1
ATOM 2214 N N . ARG A 1 274 ? -14.473 6.101 -6.234 1.00 94.19 274 ARG A N 1
ATOM 2215 C CA . ARG A 1 274 ? -15.870 6.045 -5.778 1.00 94.19 274 ARG A CA 1
ATOM 2216 C C . ARG A 1 274 ? -16.110 6.946 -4.564 1.00 94.19 274 ARG A C 1
ATOM 2218 O O . ARG A 1 274 ? -17.102 7.675 -4.533 1.00 94.19 274 ARG A O 1
ATOM 2225 N N . VAL A 1 275 ? -15.217 6.918 -3.576 1.00 95.62 275 VAL A N 1
ATOM 2226 C CA . VAL A 1 275 ? -15.333 7.754 -2.372 1.00 95.62 275 VAL A CA 1
ATOM 2227 C C . VAL A 1 275 ? -15.121 9.236 -2.698 1.00 95.62 275 VAL A C 1
ATOM 2229 O O . VAL A 1 275 ? -15.897 10.077 -2.240 1.00 95.62 275 VAL A O 1
ATOM 2232 N N . GLU A 1 276 ? -14.148 9.578 -3.547 1.00 95.50 276 GLU A N 1
ATOM 2233 C CA . GLU A 1 276 ? -13.951 10.950 -4.030 1.00 95.50 276 GLU A CA 1
ATOM 2234 C C . GLU A 1 276 ? -15.202 11.492 -4.739 1.00 95.50 276 GLU A C 1
ATOM 2236 O O . GLU A 1 276 ? -15.624 12.625 -4.487 1.00 95.50 276 GLU A O 1
ATOM 2241 N N . GLU A 1 277 ? -15.815 10.696 -5.619 1.00 95.38 277 GLU A N 1
ATOM 2242 C CA . GLU A 1 277 ? -17.048 11.072 -6.311 1.00 95.38 277 GLU A CA 1
ATOM 2243 C C . GLU A 1 277 ? -18.199 11.310 -5.334 1.00 95.38 277 GLU A C 1
ATOM 2245 O O . GLU A 1 277 ? -18.939 12.285 -5.489 1.00 95.38 277 GLU A O 1
ATOM 2250 N N . MET A 1 278 ? -18.346 10.467 -4.308 1.00 96.31 278 MET A N 1
ATOM 2251 C CA . MET A 1 278 ? -19.353 10.660 -3.262 1.00 96.31 278 MET A CA 1
ATOM 2252 C C . MET A 1 278 ? -19.152 11.991 -2.529 1.00 96.31 278 MET A C 1
ATOM 2254 O O . MET A 1 278 ? -20.091 12.787 -2.454 1.00 96.31 278 MET A O 1
ATOM 2258 N N . ILE A 1 279 ? -17.923 12.295 -2.092 1.00 96.81 279 ILE A N 1
ATOM 2259 C CA . ILE A 1 279 ? -17.591 13.566 -1.424 1.00 96.81 279 ILE A CA 1
ATOM 2260 C C . ILE A 1 279 ? -17.969 14.766 -2.310 1.00 96.81 279 ILE A C 1
ATOM 2262 O O . ILE A 1 279 ? -18.581 15.733 -1.841 1.00 96.81 279 ILE A O 1
ATOM 2266 N N . ARG A 1 280 ? -17.633 14.709 -3.605 1.00 95.25 280 ARG A N 1
ATOM 2267 C CA . ARG A 1 280 ? -17.951 15.772 -4.575 1.00 95.25 280 ARG A CA 1
ATOM 2268 C C . ARG A 1 280 ? -19.451 15.923 -4.795 1.00 95.25 280 ARG A C 1
ATOM 2270 O O . ARG A 1 280 ? -19.964 17.042 -4.817 1.00 95.25 280 ARG A O 1
ATOM 2277 N N . ASN A 1 281 ? -20.165 14.811 -4.943 1.00 95.81 281 ASN A N 1
ATOM 2278 C CA . ASN A 1 281 ? -21.610 14.801 -5.170 1.00 95.81 281 ASN A CA 1
ATOM 2279 C C . ASN A 1 281 ? -22.389 15.352 -3.968 1.00 95.81 281 ASN A C 1
ATOM 2281 O O . ASN A 1 281 ? -23.419 16.005 -4.150 1.00 95.81 281 ASN A O 1
ATOM 2285 N N . GLU A 1 282 ? -21.874 15.153 -2.756 1.00 95.75 282 GLU A N 1
ATOM 2286 C CA . GLU A 1 282 ? -22.426 15.729 -1.528 1.00 95.75 282 GLU A CA 1
ATOM 2287 C C . GLU A 1 282 ? -21.983 17.186 -1.280 1.00 95.75 282 GLU A C 1
ATOM 2289 O O . GLU A 1 282 ? -22.462 17.840 -0.352 1.00 95.75 282 GLU A O 1
ATOM 2294 N N . GLY A 1 283 ? -21.121 17.742 -2.139 1.00 94.50 283 GLY A N 1
ATOM 2295 C CA . GLY A 1 283 ? -20.655 19.127 -2.060 1.00 94.50 283 GLY A CA 1
ATOM 2296 C C . GLY A 1 283 ? -19.683 19.382 -0.908 1.00 94.50 283 GLY A C 1
ATOM 2297 O O . GLY A 1 283 ? -19.611 20.507 -0.405 1.00 94.50 283 GLY A O 1
ATOM 2298 N N . MET A 1 284 ? -18.947 18.352 -0.486 1.00 95.19 284 MET A N 1
ATOM 2299 C CA . MET A 1 284 ? -18.066 18.387 0.681 1.00 95.19 284 MET A CA 1
ATOM 2300 C C . MET A 1 284 ? -16.569 18.491 0.320 1.00 95.19 284 MET A C 1
ATOM 2302 O O . MET A 1 284 ? -15.711 18.171 1.133 1.00 95.19 284 MET A O 1
ATOM 2306 N N . ASP A 1 285 ? -16.224 19.008 -0.867 1.00 92.88 285 ASP A N 1
ATOM 2307 C CA . ASP A 1 285 ? -14.833 19.196 -1.336 1.00 92.88 285 ASP A CA 1
ATOM 2308 C C . ASP A 1 285 ? -13.919 20.007 -0.395 1.00 92.88 285 ASP A C 1
ATOM 2310 O O . ASP A 1 285 ? -12.702 19.954 -0.536 1.00 92.88 285 ASP A O 1
ATOM 2314 N N . ASN A 1 286 ? -14.489 20.811 0.508 1.00 92.69 286 ASN A N 1
ATOM 2315 C CA . ASN A 1 286 ? -13.739 21.665 1.441 1.00 92.69 286 ASN A CA 1
ATOM 2316 C C . ASN A 1 286 ? -13.673 21.086 2.866 1.00 92.69 286 ASN A C 1
ATOM 2318 O O . ASN A 1 286 ? -13.386 21.835 3.806 1.00 92.69 286 ASN A O 1
ATOM 2322 N N . SER A 1 287 ? -14.005 19.806 3.020 1.00 96.12 287 SER A N 1
ATOM 2323 C CA . SER A 1 287 ? -13.997 19.078 4.287 1.00 96.12 287 SER A CA 1
ATOM 2324 C C . SER A 1 287 ? -12.784 18.151 4.393 1.00 96.12 287 SER A C 1
ATOM 2326 O O . SER A 1 287 ? -12.166 17.795 3.391 1.00 96.12 287 SER A O 1
ATOM 2328 N N . CYS A 1 288 ? -12.453 17.785 5.627 1.00 96.88 288 CYS A N 1
ATOM 2329 C CA . CYS A 1 288 ? -11.386 16.855 5.980 1.00 96.88 288 CYS A CA 1
ATOM 2330 C C . CYS A 1 288 ? -12.026 15.647 6.661 1.00 96.88 288 CYS A C 1
ATOM 2332 O O . CYS A 1 288 ? -12.854 15.839 7.554 1.00 96.88 288 CYS A O 1
ATOM 2334 N N . PHE A 1 289 ? -11.687 14.430 6.240 1.00 98.19 289 PHE A N 1
ATOM 2335 C CA . PHE A 1 289 ? -12.372 13.229 6.713 1.00 98.19 289 PHE A CA 1
ATOM 2336 C C . PHE A 1 289 ? -11.414 12.244 7.359 1.00 98.19 289 PHE A C 1
ATOM 2338 O O . PHE A 1 289 ? -10.466 11.814 6.715 1.00 98.19 289 PHE A O 1
ATOM 2345 N N . PHE A 1 290 ? -11.684 11.823 8.592 1.00 97.12 290 PHE A N 1
ATOM 2346 C CA . PHE A 1 290 ? -11.004 10.667 9.162 1.00 97.12 290 PHE A CA 1
ATOM 2347 C C . PHE A 1 290 ? -11.312 9.404 8.351 1.00 97.12 290 PHE A C 1
ATOM 2349 O O . PHE A 1 290 ? -12.467 9.137 8.003 1.00 97.12 290 PHE A O 1
ATOM 2356 N N . VAL A 1 291 ? -10.259 8.634 8.088 1.00 94.19 291 VAL A N 1
ATOM 2357 C CA . VAL A 1 291 ? -10.302 7.295 7.487 1.00 94.19 291 VAL A CA 1
ATOM 2358 C C . VAL A 1 291 ? -9.654 6.303 8.443 1.00 94.19 291 VAL A C 1
ATOM 2360 O O . VAL A 1 291 ? -8.964 6.704 9.383 1.00 94.19 291 VAL A O 1
ATOM 2363 N N . GLY A 1 292 ? -9.892 5.014 8.235 1.00 87.31 292 GLY A N 1
ATOM 2364 C CA . GLY A 1 292 ? -9.546 3.947 9.164 1.00 87.31 292 GLY A CA 1
ATOM 2365 C C . GLY A 1 292 ? -8.073 3.612 9.133 1.00 87.31 292 GLY A C 1
ATOM 2366 O O . GLY A 1 292 ? -7.735 2.464 8.932 1.00 87.31 292 GLY A O 1
ATOM 2367 N N . CYS A 1 293 ? -7.179 4.583 9.277 1.00 83.00 293 CYS A N 1
ATOM 2368 C CA . CYS A 1 293 ? -5.760 4.316 9.386 1.00 83.00 293 CYS A CA 1
ATOM 2369 C C . CYS A 1 293 ? -5.162 5.012 10.605 1.00 83.00 293 CYS A C 1
ATOM 2371 O O . CYS A 1 293 ? -5.403 6.197 10.852 1.00 83.00 293 CYS A O 1
ATOM 2373 N N . ARG A 1 294 ? -4.345 4.260 11.344 1.00 78.25 294 ARG A N 1
ATOM 2374 C CA . ARG A 1 294 ? -3.638 4.723 12.535 1.00 78.25 294 ARG A CA 1
ATOM 2375 C C . ARG A 1 294 ? -2.226 4.165 12.609 1.00 78.25 294 ARG A C 1
ATOM 2377 O O . ARG A 1 294 ? -1.910 3.136 12.021 1.00 78.25 294 ARG A O 1
ATOM 2384 N N . ARG A 1 295 ? -1.372 4.834 13.369 1.00 71.69 295 ARG A N 1
ATOM 2385 C CA . ARG A 1 295 ? -0.021 4.389 13.661 1.00 71.69 295 ARG A CA 1
ATOM 2386 C C . ARG A 1 295 ? -0.070 3.186 14.589 1.00 71.69 295 ARG A C 1
ATOM 2388 O O . ARG A 1 295 ? -0.766 3.189 15.600 1.00 71.69 295 ARG A O 1
ATOM 2395 N N . GLY A 1 296 ? 0.716 2.178 14.259 1.00 62.41 296 GLY A N 1
ATOM 2396 C CA . GLY A 1 296 ? 0.867 0.975 15.057 1.00 62.41 296 GLY A CA 1
ATOM 2397 C C . GLY A 1 296 ? 2.266 0.400 14.925 1.00 62.41 296 GLY A C 1
ATOM 2398 O O . GLY A 1 296 ? 3.196 1.054 14.439 1.00 62.41 296 GLY A O 1
ATOM 2399 N N . ALA A 1 297 ? 2.401 -0.849 15.345 1.00 50.97 297 ALA A N 1
ATOM 2400 C CA . ALA A 1 297 ? 3.565 -1.660 15.059 1.00 50.97 297 ALA A CA 1
ATOM 2401 C C . ALA A 1 297 ? 3.104 -2.986 14.440 1.00 50.97 297 ALA A C 1
ATOM 2403 O O . ALA A 1 297 ? 2.148 -3.593 14.919 1.00 50.97 297 ALA A O 1
ATOM 2404 N N . GLU A 1 298 ? 3.822 -3.454 13.426 1.00 45.34 298 GLU A N 1
ATOM 2405 C CA . GLU A 1 298 ? 3.727 -4.805 12.868 1.00 45.34 298 GLU A CA 1
ATOM 2406 C C . GLU A 1 298 ? 5.111 -5.447 12.993 1.00 45.34 298 GLU A C 1
ATOM 2408 O O . GLU A 1 298 ? 6.124 -4.793 12.737 1.00 45.34 298 GLU A O 1
ATOM 2413 N N . MET A 1 299 ? 5.222 -6.718 13.372 1.00 39.22 299 MET A N 1
ATOM 2414 C CA . MET A 1 299 ? 6.513 -7.391 13.256 1.00 39.22 299 MET A CA 1
ATOM 2415 C C . MET A 1 299 ? 6.713 -7.934 11.852 1.00 39.22 299 MET A C 1
ATOM 2417 O O . MET A 1 299 ? 5.964 -8.771 11.361 1.00 39.22 299 MET A O 1
ATOM 2421 N N . SER A 1 300 ? 7.835 -7.534 11.267 1.00 39.69 300 SER A N 1
ATOM 2422 C CA . SER A 1 300 ? 8.382 -8.215 10.104 1.00 39.69 300 SER A CA 1
ATOM 2423 C C . SER A 1 300 ? 8.704 -9.679 10.436 1.00 39.69 300 SER A C 1
ATOM 2425 O O . SER A 1 300 ? 9.279 -9.926 11.500 1.00 39.69 300 SER A O 1
ATOM 2427 N N . PRO A 1 301 ? 8.520 -10.635 9.508 1.00 37.31 301 PRO A N 1
ATOM 2428 C CA . PRO A 1 301 ? 9.049 -12.001 9.632 1.00 37.31 301 PRO A CA 1
ATOM 2429 C C . PRO A 1 301 ? 10.533 -12.058 10.047 1.00 37.31 301 PRO A C 1
ATOM 2431 O O . PRO A 1 301 ? 10.976 -13.015 10.678 1.00 37.31 301 PRO A O 1
ATOM 2434 N N . ASN A 1 302 ? 11.287 -10.981 9.789 1.00 36.50 302 ASN A N 1
ATOM 2435 C CA . ASN A 1 302 ? 12.685 -10.803 10.181 1.00 36.50 302 ASN A CA 1
ATOM 2436 C C . ASN A 1 302 ? 12.900 -10.293 11.627 1.00 36.50 302 ASN A C 1
ATOM 2438 O O . ASN A 1 302 ? 13.983 -9.810 11.943 1.00 36.50 302 ASN A O 1
ATOM 2442 N N . SER A 1 303 ? 11.909 -10.424 12.518 1.00 40.41 303 SER A N 1
ATOM 2443 C CA . SER A 1 303 ? 12.018 -10.191 13.975 1.00 40.41 303 SER A CA 1
ATOM 2444 C C . SER A 1 303 ? 12.264 -8.745 14.439 1.00 40.41 303 SER A C 1
ATOM 2446 O O . SER A 1 303 ? 12.650 -8.536 15.589 1.00 40.41 303 SER A O 1
ATOM 2448 N N . TYR A 1 304 ? 12.004 -7.739 13.598 1.00 36.84 304 TYR A N 1
ATOM 2449 C CA . TYR A 1 304 ? 12.045 -6.325 13.995 1.00 36.84 304 TYR A CA 1
ATOM 2450 C C . TYR A 1 304 ? 10.643 -5.698 13.938 1.00 36.84 304 TYR A C 1
ATOM 2452 O O . TYR A 1 304 ? 9.951 -5.891 12.930 1.00 36.84 304 TYR A O 1
ATOM 2460 N N . PRO A 1 305 ? 10.220 -4.942 14.976 1.00 41.53 305 PRO A N 1
ATOM 2461 C CA . PRO A 1 305 ? 8.994 -4.157 14.919 1.00 41.53 305 PRO A CA 1
ATOM 2462 C C . PRO A 1 305 ? 9.141 -3.069 13.848 1.00 41.53 305 PRO A C 1
ATOM 2464 O O . PRO A 1 305 ? 10.035 -2.223 13.926 1.00 41.53 305 PRO A O 1
ATOM 2467 N N . ARG A 1 306 ? 8.276 -3.100 12.834 1.00 46.56 306 ARG A N 1
ATOM 2468 C CA . ARG A 1 306 ? 8.043 -1.978 11.928 1.00 46.56 306 ARG A CA 1
ATOM 2469 C C . ARG A 1 306 ? 6.984 -1.095 12.554 1.00 46.56 306 ARG A C 1
ATOM 2471 O O . ARG A 1 306 ? 5.839 -1.503 12.708 1.00 46.56 306 ARG A O 1
ATOM 2478 N N . TYR A 1 307 ? 7.386 0.114 12.903 1.00 57.16 307 TYR A N 1
ATOM 2479 C CA . TYR A 1 307 ? 6.455 1.168 13.266 1.00 57.16 307 TYR A CA 1
ATOM 2480 C C . TYR A 1 307 ? 6.013 1.860 11.983 1.00 57.16 307 TYR A C 1
ATOM 2482 O O . TYR A 1 307 ? 6.861 2.290 11.201 1.00 57.16 307 TYR A O 1
ATOM 2490 N N . GLY A 1 308 ? 4.708 1.944 11.772 1.00 63.34 308 GLY A N 1
ATOM 2491 C CA . GLY A 1 308 ? 4.127 2.440 10.531 1.00 63.34 308 GLY A CA 1
ATOM 2492 C C . GLY A 1 308 ? 2.668 2.816 10.716 1.00 63.34 308 GLY A C 1
ATOM 2493 O O . GLY A 1 308 ? 2.134 2.735 11.824 1.00 63.34 308 GLY A O 1
ATOM 2494 N N . LEU A 1 309 ? 2.049 3.263 9.634 1.00 69.44 309 LEU A N 1
ATOM 2495 C CA . LEU A 1 309 ? 0.608 3.443 9.554 1.00 69.44 309 LEU A CA 1
ATOM 2496 C C . LEU A 1 309 ? -0.033 2.110 9.170 1.00 69.44 309 LEU A C 1
ATOM 2498 O O . LEU A 1 309 ? 0.604 1.304 8.507 1.00 69.44 309 LEU A O 1
ATOM 2502 N N . PHE A 1 310 ? -1.262 1.856 9.603 1.00 71.62 310 PHE A N 1
ATOM 2503 C CA . PHE A 1 310 ? -1.968 0.606 9.343 1.00 71.62 310 PHE A CA 1
ATOM 2504 C C . PHE A 1 310 ? -3.463 0.853 9.204 1.00 71.62 310 PHE A C 1
ATOM 2506 O O . PHE A 1 310 ? -4.041 1.599 10.002 1.00 71.62 310 PHE A O 1
ATOM 2513 N N . TRP A 1 311 ? -4.079 0.191 8.224 1.00 73.56 311 TRP A N 1
ATOM 2514 C CA . TRP A 1 311 ? -5.531 0.134 8.098 1.00 73.56 311 TRP A CA 1
ATOM 2515 C C . TRP A 1 311 ? -6.176 -0.562 9.309 1.00 73.56 311 TRP A C 1
ATOM 2517 O O . TRP A 1 311 ? -5.640 -1.517 9.872 1.00 73.56 311 TRP A O 1
ATOM 2527 N N . ASP A 1 312 ? -7.332 -0.047 9.708 1.00 62.09 312 ASP A N 1
ATOM 2528 C CA . ASP A 1 312 ? -8.124 -0.417 10.878 1.00 62.09 312 ASP A CA 1
ATOM 2529 C C . ASP A 1 312 ? -9.007 -1.642 10.598 1.00 62.09 312 ASP A C 1
ATOM 2531 O O . ASP A 1 312 ? -9.478 -2.279 11.535 1.00 62.09 312 ASP A O 1
ATOM 2535 N N . ASP A 1 313 ? -9.136 -2.054 9.325 1.00 54.06 313 ASP A N 1
ATOM 2536 C CA . ASP A 1 313 ? -9.852 -3.264 8.874 1.00 54.06 313 ASP A CA 1
ATOM 2537 C C . ASP A 1 313 ? -9.147 -4.584 9.190 1.00 54.06 313 ASP A C 1
ATOM 2539 O O . ASP A 1 313 ? -9.376 -5.629 8.575 1.00 54.06 313 ASP A O 1
ATOM 2543 N N . LEU A 1 314 ? -8.314 -4.548 10.216 1.00 47.38 314 LEU A N 1
ATOM 2544 C CA . LEU A 1 314 ? -7.689 -5.708 10.788 1.00 47.38 314 LEU A CA 1
ATOM 2545 C C . LEU A 1 314 ? -6.557 -6.319 9.937 1.00 47.38 314 LEU A C 1
ATOM 2547 O O . LEU A 1 314 ? -5.894 -7.235 10.414 1.00 47.38 314 LEU A O 1
ATOM 2551 N N . SER A 1 315 ? -6.245 -5.780 8.750 1.00 46.34 315 SER A N 1
ATOM 2552 C CA . SER A 1 315 ? -5.229 -6.343 7.842 1.00 46.34 315 SER A CA 1
ATOM 2553 C C . SER A 1 315 ? -3.775 -5.911 8.105 1.00 46.34 315 SER A C 1
ATOM 2555 O O . SER A 1 315 ? -2.869 -6.514 7.536 1.00 46.34 315 SER A O 1
ATOM 2557 N N . LEU A 1 316 ? -3.505 -4.930 8.983 1.00 48.00 316 LEU A N 1
ATOM 2558 C CA . LEU A 1 316 ? -2.139 -4.462 9.311 1.00 48.00 316 LEU A CA 1
ATOM 2559 C C . LEU A 1 316 ? -1.228 -4.258 8.084 1.00 48.00 316 LEU A C 1
ATOM 2561 O O . LEU A 1 316 ? -0.029 -4.530 8.120 1.00 48.00 316 LEU A O 1
ATOM 2565 N N . ARG A 1 317 ? -1.766 -3.728 6.987 1.00 58.38 317 ARG A N 1
ATOM 2566 C CA . ARG A 1 317 ? -0.932 -3.348 5.843 1.00 58.38 317 ARG A CA 1
ATOM 2567 C C . ARG A 1 317 ? -0.725 -1.850 5.816 1.00 58.38 317 ARG A C 1
ATOM 2569 O O . ARG A 1 317 ? -1.655 -1.080 6.045 1.00 58.38 317 ARG A O 1
ATOM 2576 N N . ASP A 1 318 ? 0.522 -1.472 5.563 1.00 60.44 318 ASP A N 1
ATOM 2577 C CA . ASP A 1 318 ? 0.962 -0.087 5.587 1.00 60.44 318 ASP A CA 1
ATOM 2578 C C . ASP A 1 318 ? 0.379 0.696 4.400 1.00 60.44 318 ASP A C 1
ATOM 2580 O O . ASP A 1 318 ? 0.759 0.424 3.257 1.00 60.44 318 ASP A O 1
ATOM 2584 N N . PRO A 1 319 ? -0.521 1.672 4.622 1.00 62.25 319 PRO A N 1
ATOM 2585 C CA . PRO A 1 319 ? -1.082 2.487 3.555 1.00 62.25 319 PRO A CA 1
ATOM 2586 C C . PRO A 1 319 ? -0.073 3.456 2.952 1.00 62.25 319 PRO A C 1
ATOM 2588 O O . PRO A 1 319 ? -0.395 4.091 1.950 1.00 62.25 319 PRO A O 1
ATOM 2591 N N . SER A 1 320 ? 1.150 3.561 3.492 1.00 60.75 320 SER A N 1
ATOM 2592 C CA . SER A 1 320 ? 2.254 4.257 2.820 1.00 60.75 320 SER A CA 1
ATOM 2593 C C . SER A 1 320 ? 2.484 3.731 1.402 1.00 60.75 320 SER A C 1
ATOM 2595 O O . SER A 1 320 ? 2.936 4.477 0.535 1.00 60.75 320 SER A O 1
ATOM 2597 N N . CYS A 1 321 ? 2.114 2.471 1.138 1.00 58.72 321 CYS A N 1
ATOM 2598 C CA . CYS A 1 321 ? 2.183 1.914 -0.201 1.00 58.72 321 CYS A CA 1
ATOM 2599 C C . CYS A 1 321 ? 1.201 2.552 -1.182 1.00 58.72 321 CYS A C 1
ATOM 2601 O O . CYS A 1 321 ? 1.463 2.473 -2.370 1.00 58.72 321 CYS A O 1
ATOM 2603 N N . ILE A 1 322 ? 0.116 3.188 -0.734 1.00 70.44 322 ILE A N 1
ATOM 2604 C CA . ILE A 1 322 ? -0.897 3.784 -1.607 1.00 70.44 322 ILE A CA 1
ATOM 2605 C C . ILE A 1 322 ? -0.409 5.168 -2.039 1.00 70.44 322 ILE A C 1
ATOM 2607 O O . ILE A 1 322 ? -0.251 6.064 -1.215 1.00 70.44 322 ILE A O 1
ATOM 2611 N N . GLY A 1 323 ? -0.188 5.367 -3.340 1.00 67.00 323 GLY A N 1
ATOM 2612 C CA . GLY A 1 323 ? 0.475 6.546 -3.928 1.00 67.00 323 GLY A CA 1
ATOM 2613 C C . GLY A 1 323 ? -0.264 7.894 -3.831 1.00 67.00 323 GLY A C 1
ATOM 2614 O O . GLY A 1 323 ? -0.001 8.791 -4.626 1.00 67.00 323 GLY A O 1
ATOM 2615 N N . LYS A 1 324 ? -1.197 8.061 -2.886 1.00 82.81 324 LYS A N 1
ATOM 2616 C CA . LYS A 1 324 ? -2.081 9.234 -2.737 1.00 82.81 324 LYS A CA 1
ATOM 2617 C C . LYS A 1 324 ? -1.744 10.120 -1.531 1.00 82.81 324 LYS A C 1
ATOM 2619 O O . LYS A 1 324 ? -2.577 10.912 -1.101 1.00 82.81 324 LYS A O 1
ATOM 2624 N N . TRP A 1 325 ? -0.545 10.020 -0.971 1.00 86.19 325 TRP A N 1
ATOM 2625 C CA . TRP A 1 325 ? -0.112 10.899 0.119 1.00 86.19 325 TRP A CA 1
ATOM 2626 C C . TRP A 1 325 ? 0.132 12.326 -0.364 1.00 86.19 325 TRP A C 1
ATOM 2628 O O . TRP A 1 325 ? 0.591 12.557 -1.486 1.00 86.19 325 TRP A O 1
ATOM 2638 N N . PHE A 1 326 ? -0.189 13.304 0.481 1.00 86.50 326 PHE A N 1
ATOM 2639 C CA . PHE A 1 326 ? 0.199 14.683 0.216 1.00 86.50 326 PHE A CA 1
ATOM 2640 C C . PHE A 1 326 ? 1.732 14.811 0.255 1.00 86.50 326 PHE A C 1
ATOM 2642 O O . PHE A 1 326 ? 2.416 13.998 0.872 1.00 86.50 326 PHE A O 1
ATOM 2649 N N . HIS A 1 327 ? 2.288 15.821 -0.423 1.00 81.62 327 HIS A N 1
ATOM 2650 C CA . HIS A 1 327 ? 3.740 16.019 -0.449 1.00 81.62 327 HIS A CA 1
ATOM 2651 C C . HIS A 1 327 ? 4.305 16.129 0.974 1.00 81.62 327 HIS A C 1
ATOM 2653 O O . HIS A 1 327 ? 3.781 16.909 1.767 1.00 81.62 327 HIS A O 1
ATOM 2659 N N . ASP A 1 328 ? 5.375 15.376 1.240 1.00 81.25 328 ASP A N 1
ATOM 2660 C CA . ASP A 1 328 ? 6.055 15.235 2.536 1.00 81.25 328 ASP A CA 1
ATOM 2661 C C . ASP A 1 328 ? 5.272 14.502 3.651 1.00 81.25 328 ASP A C 1
ATOM 2663 O O . ASP A 1 328 ? 5.735 14.491 4.790 1.00 81.25 328 ASP A O 1
ATOM 2667 N N . GLU A 1 329 ? 4.156 13.831 3.336 1.00 82.12 329 GLU A N 1
ATOM 2668 C CA . GLU A 1 329 ? 3.415 12.975 4.279 1.00 82.12 329 GLU A CA 1
ATOM 2669 C C . GLU A 1 329 ? 3.675 11.468 4.034 1.00 82.12 329 GLU A C 1
ATOM 2671 O O . GLU A 1 329 ? 3.957 11.070 2.897 1.00 82.12 329 GLU A O 1
ATOM 2676 N N . PRO A 1 330 ? 3.548 10.599 5.059 1.00 81.00 330 PRO A N 1
ATOM 2677 C CA . PRO A 1 330 ? 3.266 10.940 6.451 1.00 81.00 330 PRO A CA 1
ATOM 2678 C C . PRO A 1 330 ? 4.491 11.502 7.186 1.00 81.00 330 PRO A C 1
ATOM 2680 O O . PRO A 1 330 ? 5.592 10.948 7.107 1.00 81.00 330 PRO A O 1
ATOM 2683 N N . SER A 1 331 ? 4.294 12.585 7.934 1.00 81.81 331 SER A N 1
ATOM 2684 C CA . SER A 1 331 ? 5.357 13.258 8.693 1.00 81.81 331 SER A CA 1
ATOM 2685 C C . SER A 1 331 ? 5.499 12.745 10.135 1.00 81.81 331 SER A C 1
ATOM 2687 O O . SER A 1 331 ? 6.564 12.873 10.748 1.00 81.81 331 SER A O 1
ATOM 2689 N N . PHE A 1 332 ? 4.455 12.105 10.664 1.00 79.12 332 PHE A N 1
ATOM 2690 C CA . PHE A 1 332 ? 4.258 11.639 12.042 1.00 79.12 332 PHE A CA 1
ATOM 2691 C C . PHE A 1 332 ? 4.243 12.747 13.106 1.00 79.12 332 PHE A C 1
ATOM 2693 O O . PHE A 1 332 ? 4.150 12.456 14.312 1.00 79.12 332 PHE A O 1
ATOM 2700 N N . SER A 1 333 ? 4.348 14.014 12.698 1.00 79.19 333 SER A N 1
ATOM 2701 C CA . SER A 1 333 ? 4.201 15.162 13.582 1.00 79.19 333 SER A CA 1
ATOM 2702 C C . SER A 1 333 ? 3.846 16.456 12.847 1.00 79.19 333 SER A C 1
ATOM 2704 O O . SER A 1 333 ? 4.476 16.862 11.875 1.00 79.19 333 SER A O 1
ATOM 2706 N N . GLY A 1 334 ? 2.904 17.190 13.435 1.00 79.31 334 GLY A N 1
ATOM 2707 C CA . GLY A 1 334 ? 2.453 18.489 12.958 1.00 79.31 334 GLY A CA 1
ATOM 2708 C C . GLY A 1 334 ? 2.986 19.631 13.820 1.00 79.31 334 GLY A C 1
ATOM 2709 O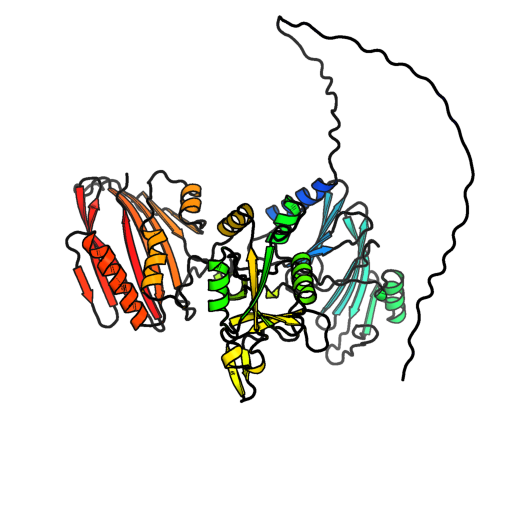 O . GLY A 1 334 ? 3.210 19.489 15.025 1.00 79.31 334 GLY A O 1
ATOM 2710 N N . ILE A 1 335 ? 3.146 20.819 13.231 1.00 82.06 335 ILE A N 1
ATOM 2711 C CA . ILE A 1 335 ? 3.459 22.050 13.972 1.00 82.06 335 ILE A CA 1
ATOM 2712 C C . ILE A 1 335 ? 2.257 22.992 13.911 1.00 82.06 335 ILE A C 1
ATOM 2714 O O . ILE A 1 335 ? 1.870 23.484 12.853 1.00 82.06 335 ILE A O 1
ATOM 2718 N N . THR A 1 336 ? 1.678 23.291 15.072 1.00 80.44 336 THR A N 1
ATOM 2719 C CA . THR A 1 336 ? 0.576 24.261 15.182 1.00 80.44 336 THR A CA 1
ATOM 2720 C C . THR A 1 336 ? 1.032 25.687 14.863 1.00 80.44 336 THR A C 1
ATOM 2722 O O . THR A 1 336 ? 2.212 26.029 14.955 1.00 80.44 336 THR A O 1
ATOM 2725 N N . SER A 1 337 ? 0.080 26.587 14.599 1.00 79.69 337 SER A N 1
ATOM 2726 C CA . SER A 1 337 ? 0.345 28.016 14.344 1.00 79.69 337 SER A CA 1
ATOM 2727 C C . SER A 1 337 ? 1.131 28.735 15.455 1.00 79.69 337 SER A C 1
ATOM 2729 O O . SER A 1 337 ? 1.799 29.736 15.191 1.00 79.69 337 SER A O 1
ATOM 2731 N N . ASN A 1 338 ? 1.097 28.212 16.684 1.00 80.44 338 ASN A N 1
ATOM 2732 C CA . ASN A 1 338 ? 1.836 28.736 17.835 1.00 80.44 338 ASN A CA 1
ATOM 2733 C C . ASN A 1 338 ? 3.197 28.045 18.059 1.00 80.44 338 ASN A C 1
ATOM 2735 O O . ASN A 1 338 ? 3.849 28.309 19.070 1.00 80.44 338 ASN A O 1
ATOM 2739 N N . GLY A 1 339 ? 3.627 27.169 17.146 1.00 83.31 339 GLY A N 1
ATOM 2740 C CA . GLY A 1 339 ? 4.911 26.467 17.205 1.00 83.31 339 GLY A CA 1
ATOM 2741 C C . GLY A 1 339 ? 4.943 25.264 18.150 1.00 83.31 339 GLY A C 1
ATOM 2742 O O . GLY A 1 339 ? 6.027 24.833 18.531 1.00 83.31 339 GLY A O 1
ATOM 2743 N N . VAL A 1 340 ? 3.783 24.746 18.568 1.00 78.75 340 VAL A N 1
ATOM 2744 C CA . VAL A 1 340 ? 3.697 23.515 19.372 1.00 78.75 340 VAL A CA 1
ATOM 2745 C C . VAL A 1 340 ? 3.678 22.316 18.435 1.00 78.75 340 VAL A C 1
ATOM 2747 O O . VAL A 1 340 ? 2.829 22.276 17.544 1.00 78.75 340 VAL A O 1
ATOM 2750 N N . GLU A 1 341 ? 4.591 21.375 18.663 1.00 81.69 341 GLU A N 1
ATOM 2751 C CA . GLU A 1 341 ? 4.626 20.072 17.998 1.00 81.69 341 GLU A CA 1
ATOM 2752 C C . GLU A 1 341 ? 3.502 19.176 18.529 1.00 81.69 341 GLU A C 1
ATOM 2754 O O . GLU A 1 341 ? 3.248 19.110 19.738 1.00 81.69 341 GLU A O 1
ATOM 2759 N N . VAL A 1 342 ? 2.809 18.509 17.617 1.00 75.94 342 VAL A N 1
ATOM 2760 C CA . VAL A 1 342 ? 1.687 17.621 17.892 1.00 75.94 342 VAL A CA 1
ATOM 2761 C C . VAL A 1 342 ? 1.990 16.291 17.234 1.00 75.94 342 VAL A C 1
ATOM 2763 O O . VAL A 1 342 ? 2.423 16.248 16.090 1.00 75.94 342 VAL A O 1
ATOM 2766 N N . ARG A 1 343 ? 1.774 15.204 17.969 1.00 76.81 343 ARG A N 1
ATOM 2767 C CA . ARG A 1 343 ? 1.918 13.863 17.415 1.00 76.81 343 ARG A CA 1
ATOM 2768 C C . ARG A 1 343 ? 0.729 13.543 16.508 1.00 76.81 343 ARG A C 1
ATOM 2770 O O . ARG A 1 343 ? -0.423 13.777 16.898 1.00 76.81 343 ARG A O 1
ATOM 2777 N N . GLU A 1 344 ? 1.037 12.998 15.341 1.00 80.44 344 GLU A N 1
ATOM 2778 C CA . GLU A 1 344 ? 0.077 12.620 14.311 1.00 80.44 344 GLU A CA 1
ATOM 2779 C C . GLU A 1 344 ? 0.160 11.105 14.109 1.00 80.44 344 GLU A C 1
ATOM 2781 O O . GLU A 1 344 ? 1.133 10.563 13.594 1.00 80.44 344 GLU A O 1
ATOM 2786 N N . ASP A 1 345 ? -0.834 10.413 14.666 1.00 77.25 345 ASP A N 1
ATOM 2787 C CA . ASP A 1 345 ? -0.892 8.949 14.735 1.00 77.25 345 ASP A CA 1
ATOM 2788 C C . ASP A 1 345 ? -2.125 8.400 14.003 1.00 77.25 345 ASP A C 1
ATOM 2790 O O . ASP A 1 345 ? -2.424 7.218 14.104 1.00 77.25 345 ASP A O 1
ATOM 2794 N N . PHE A 1 346 ? -2.882 9.238 13.304 1.00 84.94 346 PHE A N 1
ATOM 2795 C CA . PHE A 1 346 ? -4.119 8.875 12.609 1.00 84.94 346 PHE A CA 1
ATOM 2796 C C . PHE A 1 346 ? -4.081 9.431 11.200 1.00 84.94 346 PHE A C 1
ATOM 2798 O O . PHE A 1 346 ? -3.187 10.205 10.897 1.00 84.94 346 PHE A O 1
ATOM 2805 N N . VAL A 1 347 ? -5.024 9.069 10.335 1.00 91.25 347 VAL A N 1
ATOM 2806 C CA . VAL A 1 347 ? -5.033 9.548 8.948 1.00 91.25 347 VAL A CA 1
ATOM 2807 C C . VAL A 1 347 ? -6.354 10.207 8.604 1.00 91.25 347 VAL A C 1
ATOM 2809 O O . VAL A 1 347 ? -7.435 9.744 8.981 1.00 91.25 347 VAL A O 1
ATOM 2812 N N . ALA A 1 348 ? -6.247 11.297 7.856 1.00 94.56 348 ALA A N 1
ATOM 2813 C CA . ALA A 1 348 ? -7.361 11.948 7.205 1.00 94.56 348 ALA A CA 1
ATOM 2814 C C . ALA A 1 348 ? -7.192 11.953 5.683 1.00 94.56 348 ALA A C 1
ATOM 2816 O O . ALA A 1 348 ? -6.087 11.861 5.147 1.00 94.56 348 ALA A O 1
ATOM 2817 N N . PHE A 1 349 ? -8.320 12.084 4.998 1.00 95.62 349 PHE A N 1
ATOM 2818 C CA . PHE A 1 349 ? -8.443 12.198 3.558 1.00 95.62 349 PHE A CA 1
ATOM 2819 C C . PHE A 1 349 ? -9.060 13.556 3.223 1.00 95.62 349 PHE A C 1
ATOM 2821 O O . PHE A 1 349 ? -10.161 13.886 3.676 1.00 95.62 349 PHE A O 1
ATOM 2828 N N . GLU A 1 350 ? -8.337 14.380 2.466 1.00 94.94 350 GLU A N 1
ATOM 2829 C CA . GLU A 1 350 ? -8.770 15.741 2.148 1.00 94.94 350 GLU A CA 1
ATOM 2830 C C . GLU A 1 350 ? -8.308 16.213 0.772 1.00 94.94 350 GLU A C 1
ATOM 2832 O O . GLU A 1 350 ? -7.310 15.748 0.222 1.00 94.94 350 GLU A O 1
ATOM 2837 N N . LYS A 1 351 ? -9.035 17.179 0.206 1.00 94.25 351 LYS A N 1
ATOM 2838 C CA . LYS A 1 351 ? -8.682 17.766 -1.084 1.00 94.25 351 LYS A CA 1
ATOM 2839 C C . LYS A 1 351 ? -7.456 18.664 -0.944 1.00 94.25 351 LYS A C 1
ATOM 2841 O O . LYS A 1 351 ? -7.440 19.588 -0.130 1.00 94.25 351 LYS A O 1
ATOM 2846 N N . GLY A 1 352 ? -6.455 18.449 -1.794 1.00 88.75 352 GLY A N 1
ATOM 2847 C CA . GLY A 1 352 ? -5.272 19.298 -1.841 1.00 88.75 352 GLY A CA 1
ATOM 2848 C C . GLY A 1 352 ? -5.641 20.746 -2.169 1.00 88.75 352 GLY A C 1
ATOM 2849 O O . GLY A 1 352 ? -6.423 21.024 -3.080 1.00 88.75 352 GLY A O 1
ATOM 2850 N N . LYS A 1 353 ? -5.067 21.700 -1.433 1.00 81.88 353 LYS A N 1
ATOM 2851 C CA . LYS A 1 353 ? -5.324 23.124 -1.661 1.00 81.88 353 LYS A CA 1
ATOM 2852 C C . LYS A 1 353 ? -4.867 23.525 -3.066 1.00 81.88 353 LYS A C 1
ATOM 2854 O O . LYS A 1 353 ? -3.717 23.306 -3.423 1.00 81.88 353 LYS A O 1
ATOM 2859 N N . ASP A 1 354 ? -5.774 24.121 -3.837 1.00 82.12 354 ASP A N 1
ATOM 2860 C CA . ASP A 1 354 ? -5.570 24.496 -5.246 1.00 82.12 354 ASP A CA 1
ATOM 2861 C C . ASP A 1 354 ? -5.328 23.304 -6.203 1.00 82.12 354 ASP A C 1
ATOM 2863 O O . ASP A 1 354 ? -5.052 23.507 -7.387 1.00 82.12 354 ASP A O 1
ATOM 2867 N N . LEU A 1 355 ? -5.504 22.068 -5.721 1.00 83.19 355 LEU A N 1
ATOM 2868 C CA . LEU A 1 355 ? -5.479 20.834 -6.503 1.00 83.19 355 LEU A CA 1
ATOM 2869 C C . LEU A 1 355 ? -6.909 20.310 -6.686 1.00 83.19 355 LEU A C 1
ATOM 2871 O O . LEU A 1 355 ? -7.816 20.627 -5.913 1.00 83.19 355 LEU A O 1
ATOM 2875 N N . ASN A 1 356 ? -7.139 19.508 -7.728 1.00 85.31 356 ASN A N 1
ATOM 2876 C CA . ASN A 1 356 ? -8.440 18.860 -7.926 1.00 85.31 356 ASN A CA 1
ATOM 2877 C C . ASN A 1 356 ? -8.508 17.439 -7.342 1.00 85.31 356 ASN A C 1
ATOM 2879 O O . ASN A 1 356 ? -9.500 16.746 -7.537 1.00 85.31 356 ASN A O 1
ATOM 2883 N N . GLU A 1 357 ? -7.488 17.025 -6.602 1.00 89.25 357 GLU A N 1
ATOM 2884 C CA . GLU A 1 357 ? -7.307 15.658 -6.114 1.00 89.25 357 GLU A CA 1
ATOM 2885 C C . GLU A 1 357 ? -7.366 15.600 -4.590 1.00 89.25 357 GLU A C 1
ATOM 2887 O O . GLU A 1 357 ? -7.038 16.585 -3.917 1.00 89.25 357 GLU A O 1
ATOM 2892 N N . PHE A 1 358 ? -7.806 14.458 -4.061 1.00 93.06 358 PHE A N 1
ATOM 2893 C CA . PHE A 1 358 ? -7.733 14.160 -2.638 1.00 93.06 358 PHE A CA 1
ATOM 2894 C C . PHE A 1 358 ? -6.437 13.433 -2.296 1.00 93.06 358 PHE A C 1
ATOM 2896 O O . PHE A 1 358 ? -5.855 12.751 -3.140 1.00 93.06 358 PHE A O 1
ATOM 2903 N N . PHE A 1 359 ? -5.992 13.619 -1.057 1.00 93.06 359 PHE A N 1
ATOM 2904 C CA . PHE A 1 359 ? -4.755 13.067 -0.538 1.00 93.06 359 PHE A CA 1
ATOM 2905 C C . PHE A 1 359 ? -4.931 12.566 0.890 1.00 93.06 359 PHE A C 1
ATOM 2907 O O . PHE A 1 359 ? -5.716 13.127 1.662 1.00 93.06 359 PHE A O 1
ATOM 2914 N N . PHE A 1 360 ? -4.150 11.548 1.240 1.00 92.19 360 PHE A N 1
ATOM 2915 C CA . PHE A 1 360 ? -3.947 11.135 2.622 1.00 92.19 360 PHE A CA 1
ATOM 2916 C C . PHE A 1 360 ? -2.965 12.067 3.328 1.00 92.19 360 PHE A C 1
ATOM 2918 O O . PHE A 1 360 ? -1.990 12.536 2.729 1.00 92.19 360 PHE A O 1
ATOM 2925 N N . LYS A 1 361 ? -3.232 12.308 4.609 1.00 91.69 361 LYS A N 1
ATOM 2926 C CA . LYS A 1 361 ? -2.354 13.018 5.540 1.00 91.69 361 LYS A CA 1
ATOM 2927 C C . LYS A 1 361 ? -2.445 12.364 6.895 1.00 91.69 361 LYS A C 1
ATOM 2929 O O . LYS A 1 361 ? -3.554 12.035 7.324 1.00 91.69 361 LYS A O 1
ATOM 2934 N N . ASP A 1 362 ? -1.322 12.190 7.571 1.00 89.38 362 ASP A N 1
ATOM 2935 C CA . ASP A 1 362 ? -1.394 11.875 8.981 1.00 89.38 362 ASP A CA 1
ATOM 2936 C C . ASP A 1 362 ? -1.836 13.109 9.776 1.00 89.38 362 ASP A C 1
ATOM 2938 O O . ASP A 1 362 ? -1.643 14.256 9.386 1.00 89.38 362 ASP A O 1
ATOM 2942 N N . VAL A 1 363 ? -2.567 12.853 10.851 1.00 88.12 363 VAL A N 1
ATOM 2943 C CA . VAL A 1 363 ? -3.242 13.846 11.672 1.00 88.12 363 VAL A CA 1
ATOM 2944 C C . VAL A 1 363 ? -3.261 13.392 13.124 1.00 88.12 363 VAL A C 1
ATOM 2946 O O . VAL A 1 363 ? -3.119 12.218 13.476 1.00 88.12 363 VAL A O 1
ATOM 2949 N N . THR A 1 364 ? -3.476 14.346 14.018 1.00 84.00 364 THR A N 1
ATOM 2950 C CA . THR A 1 364 ? -3.709 14.064 15.434 1.00 84.00 364 THR A CA 1
ATOM 2951 C C . THR A 1 364 ? -5.121 13.522 15.684 1.00 84.00 364 THR A C 1
ATOM 2953 O O . THR A 1 364 ? -6.059 13.879 14.973 1.00 84.00 364 THR A O 1
ATOM 2956 N N . ASN A 1 365 ? -5.310 12.744 16.761 1.00 85.75 365 ASN A N 1
ATOM 2957 C CA . ASN A 1 365 ? -6.627 12.215 17.160 1.00 85.75 365 ASN A CA 1
ATOM 2958 C C . ASN A 1 365 ? -7.699 13.317 17.251 1.00 85.75 365 ASN A C 1
ATOM 2960 O O . ASN A 1 365 ? -8.867 13.094 16.961 1.00 85.75 365 ASN A O 1
ATOM 2964 N N . ASN A 1 366 ? -7.317 14.516 17.703 1.00 88.94 366 ASN A N 1
ATOM 2965 C CA . ASN A 1 366 ? -8.240 15.623 17.938 1.00 88.94 366 ASN A CA 1
ATOM 2966 C C . ASN A 1 366 ? -7.843 16.861 17.126 1.00 88.94 366 ASN A C 1
ATOM 2968 O O . ASN A 1 366 ? -7.246 17.796 17.666 1.00 88.94 366 ASN A O 1
ATOM 2972 N N . ILE A 1 367 ? -8.180 16.868 15.833 1.00 91.94 367 ILE A N 1
ATOM 2973 C CA . ILE A 1 367 ? -7.874 17.978 14.916 1.00 91.94 367 ILE A CA 1
ATOM 2974 C C . ILE A 1 367 ? -8.436 19.300 15.452 1.00 91.94 367 ILE A C 1
ATOM 2976 O O . ILE A 1 367 ? -7.705 20.283 15.528 1.00 91.94 367 ILE A O 1
ATOM 2980 N N . ILE A 1 368 ? -9.693 19.331 15.912 1.00 93.00 368 ILE A N 1
ATOM 2981 C CA . ILE A 1 368 ? -10.370 20.568 16.349 1.00 93.00 368 ILE A CA 1
ATOM 2982 C C . ILE A 1 368 ? -9.639 21.269 17.501 1.00 93.00 368 ILE A C 1
ATOM 2984 O O . ILE A 1 368 ? -9.599 22.500 17.560 1.00 93.00 368 ILE A O 1
ATOM 2988 N N . LYS A 1 369 ? -9.033 20.508 18.419 1.00 87.44 369 LYS A N 1
ATOM 2989 C CA . LYS A 1 369 ? -8.269 21.062 19.545 1.00 87.44 369 LYS A CA 1
ATOM 2990 C C . LYS A 1 369 ? -7.053 21.873 19.089 1.00 87.44 369 LYS A C 1
ATOM 2992 O O . LYS A 1 369 ? -6.727 22.871 19.734 1.00 87.44 369 LYS A O 1
ATOM 2997 N N . TYR A 1 370 ? -6.372 21.436 18.032 1.00 86.25 370 TYR A N 1
ATOM 2998 C CA . TYR A 1 370 ? -5.109 22.024 17.573 1.00 86.25 370 TYR A CA 1
ATOM 2999 C C . TYR A 1 370 ? -5.277 22.924 16.338 1.00 86.25 370 TYR A C 1
ATOM 3001 O O . TYR A 1 370 ? -4.526 23.889 16.185 1.00 86.25 370 TYR A O 1
ATOM 3009 N N . TYR A 1 371 ? -6.307 22.661 15.534 1.00 90.50 371 TYR A N 1
ATOM 3010 C CA . TYR A 1 371 ? -6.651 23.328 14.279 1.00 90.50 371 TYR A CA 1
ATOM 3011 C C . TYR A 1 371 ? -8.163 23.652 14.248 1.00 90.50 371 TYR A C 1
ATOM 3013 O O . TYR A 1 371 ? -8.939 23.035 13.512 1.00 90.50 371 TYR A O 1
ATOM 3021 N N . PRO A 1 372 ? -8.637 24.606 15.074 1.00 92.56 372 PRO A N 1
ATOM 3022 C CA . PRO A 1 372 ? -10.063 24.923 15.210 1.00 92.56 372 PRO A CA 1
ATOM 3023 C C . PRO A 1 372 ? -10.722 25.436 13.917 1.00 92.56 372 PRO A C 1
ATOM 3025 O O . PRO A 1 372 ? -11.947 25.457 13.817 1.00 92.56 372 PRO A O 1
ATOM 3028 N N . GLU A 1 373 ? -9.943 25.844 12.915 1.00 93.62 373 GLU A N 1
ATOM 3029 C CA . GLU A 1 373 ? -10.411 26.211 11.575 1.00 93.62 373 GLU A CA 1
ATOM 3030 C C . GLU A 1 373 ? -11.096 25.069 10.803 1.00 93.62 373 GLU A C 1
ATOM 3032 O O . GLU A 1 373 ? -11.829 25.350 9.847 1.00 93.62 373 GLU A O 1
ATOM 3037 N N . TYR A 1 374 ? -10.889 23.814 11.223 1.00 94.75 374 TYR A N 1
ATOM 3038 C CA . TYR A 1 374 ? -11.581 22.637 10.690 1.00 94.75 374 TYR A CA 1
ATOM 3039 C C . TYR A 1 374 ? -12.976 22.430 11.295 1.00 94.75 374 TYR A C 1
ATOM 3041 O O . TYR A 1 374 ? -13.734 21.609 10.788 1.00 94.75 374 TYR A O 1
ATOM 3049 N N . SER A 1 375 ? -13.360 23.180 12.334 1.00 96.44 375 SER A N 1
ATOM 3050 C CA . SER A 1 375 ? -14.682 23.041 12.959 1.00 96.44 375 SER A CA 1
ATOM 3051 C C . SER A 1 375 ? -15.816 23.283 11.955 1.00 96.44 375 SER A C 1
ATOM 3053 O O . SER A 1 375 ? -15.816 24.265 11.203 1.00 96.44 375 SER A O 1
ATOM 3055 N N . GLY A 1 376 ? -16.779 22.360 11.923 1.00 96.44 376 GLY A N 1
ATOM 3056 C CA . GLY A 1 376 ? -17.881 22.315 10.959 1.00 96.44 376 GLY A CA 1
ATOM 3057 C C . GLY A 1 376 ? -17.485 21.843 9.555 1.00 96.44 376 GLY A C 1
ATOM 3058 O O . GLY A 1 376 ? -18.311 21.903 8.645 1.00 96.44 376 GLY A O 1
ATOM 3059 N N . LYS A 1 377 ? -16.231 21.417 9.369 1.00 96.50 377 LYS A N 1
ATOM 3060 C CA . LYS A 1 377 ? -15.673 20.844 8.132 1.00 96.50 377 LYS A CA 1
ATOM 3061 C C . LYS A 1 377 ? -14.936 19.526 8.377 1.00 96.50 377 LYS A C 1
ATOM 3063 O O . LYS A 1 377 ? -14.482 18.911 7.418 1.00 96.50 377 LYS A O 1
ATOM 3068 N N . LEU A 1 378 ? -14.781 19.122 9.635 1.00 98.00 378 LEU A N 1
ATOM 3069 C CA . LEU A 1 378 ? -14.257 17.819 9.996 1.00 98.00 378 LEU A CA 1
ATOM 3070 C C . LEU A 1 378 ? -15.370 16.781 9.877 1.00 98.00 378 LEU A C 1
ATOM 3072 O O . LEU A 1 378 ? -16.518 17.027 10.250 1.00 98.00 378 LEU A O 1
ATOM 3076 N N . GLY A 1 379 ? -15.019 15.623 9.350 1.00 97.69 379 GLY A N 1
ATOM 3077 C CA . GLY A 1 379 ? -15.909 14.492 9.227 1.00 97.69 379 GLY A CA 1
ATOM 3078 C C . GLY A 1 379 ? -15.167 13.173 9.304 1.00 97.69 379 GLY A C 1
ATOM 3079 O O . GLY A 1 379 ? -13.981 13.120 9.620 1.00 97.69 379 GLY A O 1
ATOM 3080 N N . TYR A 1 380 ? -15.879 12.105 8.988 1.00 98.00 380 TYR A N 1
ATOM 3081 C CA . TYR A 1 380 ? -15.347 10.758 8.868 1.00 98.00 380 TYR A CA 1
ATOM 3082 C C . TYR A 1 380 ? -16.121 9.980 7.806 1.00 98.00 380 TYR A C 1
ATOM 3084 O O . TYR A 1 380 ? -17.245 10.349 7.446 1.00 98.00 380 TYR A O 1
ATOM 3092 N N . ILE A 1 381 ? -15.505 8.919 7.294 1.00 98.06 381 ILE A N 1
ATOM 3093 C CA . ILE A 1 381 ? -16.109 8.027 6.303 1.00 98.06 381 ILE A CA 1
ATOM 3094 C C . ILE A 1 381 ? -16.274 6.664 6.959 1.00 98.06 381 ILE A C 1
ATOM 3096 O O . ILE A 1 381 ? -15.279 6.050 7.339 1.00 98.06 381 ILE A O 1
ATOM 3100 N N . CYS A 1 382 ? -17.515 6.204 7.099 1.00 94.88 382 CYS A N 1
ATOM 3101 C CA . CYS A 1 382 ? -17.780 4.822 7.480 1.00 94.88 382 CYS A CA 1
ATOM 3102 C C . CYS A 1 382 ? -17.888 3.953 6.237 1.00 94.88 382 CYS A C 1
ATOM 3104 O O . CYS A 1 382 ? -18.517 4.349 5.257 1.00 94.88 382 CYS A O 1
ATOM 3106 N N . GLU A 1 383 ? -17.335 2.757 6.321 1.00 92.25 383 GLU A N 1
ATOM 3107 C CA . GLU A 1 383 ? -17.414 1.705 5.324 1.00 92.25 383 GLU A CA 1
ATOM 3108 C C . GLU A 1 383 ? -18.162 0.500 5.896 1.00 92.25 383 GLU A C 1
ATOM 3110 O O . GLU A 1 383 ? -18.078 0.199 7.089 1.00 92.25 383 GLU A O 1
ATOM 3115 N N . PHE A 1 384 ? -18.933 -0.159 5.038 1.00 89.00 384 PHE A N 1
ATOM 3116 C CA . PHE A 1 384 ? -19.758 -1.315 5.360 1.00 89.00 384 PHE A CA 1
ATOM 3117 C C . PHE A 1 384 ? -19.492 -2.399 4.319 1.00 89.00 384 PHE A C 1
ATOM 3119 O O . PHE A 1 384 ? -19.754 -2.190 3.129 1.00 89.00 384 PHE A O 1
ATOM 3126 N N . ASP A 1 385 ? -18.975 -3.531 4.777 1.00 81.50 385 ASP A N 1
ATOM 3127 C CA . ASP A 1 385 ? -18.699 -4.725 3.988 1.00 81.50 385 ASP A CA 1
ATOM 3128 C C . ASP A 1 385 ? -19.888 -5.706 4.008 1.00 81.50 385 ASP A C 1
ATOM 3130 O O . ASP A 1 385 ? -20.853 -5.539 4.763 1.00 81.50 385 ASP A O 1
ATOM 3134 N N . ASP A 1 386 ? -19.859 -6.704 3.123 1.00 69.75 386 ASP A N 1
ATOM 3135 C CA . ASP A 1 386 ? -20.792 -7.834 3.175 1.00 69.75 386 ASP A CA 1
ATOM 3136 C C . ASP A 1 386 ? -20.203 -8.950 4.079 1.00 69.75 386 ASP A C 1
ATOM 3138 O O . ASP A 1 386 ? -18.990 -9.037 4.267 1.00 69.75 386 ASP A O 1
ATOM 3142 N N . GLU A 1 387 ? -21.047 -9.828 4.649 1.00 55.66 387 GLU A N 1
ATOM 3143 C CA . GLU A 1 387 ? -20.643 -10.822 5.677 1.00 55.66 387 GLU A CA 1
ATOM 3144 C C . GLU A 1 387 ? -19.457 -11.735 5.274 1.00 55.66 387 GLU A C 1
ATOM 3146 O O . GLU A 1 387 ? -18.737 -12.226 6.150 1.00 55.66 387 GLU A O 1
ATOM 3151 N N . ASP A 1 388 ? -19.253 -11.977 3.975 1.00 51.94 388 ASP A N 1
ATOM 3152 C CA . ASP A 1 388 ? -18.168 -12.821 3.453 1.00 51.94 388 ASP A CA 1
ATOM 3153 C C . ASP A 1 388 ? -16.789 -12.127 3.539 1.00 51.94 388 ASP A C 1
ATOM 3155 O O . ASP A 1 388 ? -15.796 -12.777 3.884 1.00 51.94 388 ASP A O 1
ATOM 3159 N N . ASP A 1 389 ? -16.721 -10.809 3.331 1.00 52.12 389 ASP A N 1
ATOM 3160 C CA . ASP A 1 389 ? -15.477 -10.027 3.432 1.00 52.12 389 ASP A CA 1
ATOM 3161 C C . ASP A 1 389 ? -15.049 -9.858 4.895 1.00 52.12 389 ASP A C 1
ATOM 3163 O O . ASP A 1 389 ? -13.861 -9.946 5.228 1.00 52.12 389 ASP A O 1
ATOM 3167 N N . THR A 1 390 ? -16.023 -9.768 5.808 1.00 49.06 390 THR A N 1
ATOM 3168 C CA . THR A 1 390 ? -15.777 -9.810 7.253 1.00 49.06 390 THR A CA 1
ATOM 3169 C C . THR A 1 390 ? -15.076 -11.114 7.667 1.00 49.06 390 THR A C 1
ATOM 3171 O O . THR A 1 390 ? -14.185 -11.098 8.517 1.00 49.06 390 THR A O 1
ATOM 3174 N N . GLN A 1 391 ? -15.424 -12.261 7.063 1.00 41.47 391 GLN A N 1
ATOM 3175 C CA . GLN A 1 391 ? -14.747 -13.542 7.327 1.00 41.47 391 GLN A CA 1
ATOM 3176 C C . GLN A 1 391 ? -13.330 -13.586 6.744 1.00 41.47 391 GLN A C 1
ATOM 3178 O O . GLN A 1 391 ? -12.425 -14.117 7.391 1.00 41.47 391 GLN A O 1
ATOM 3183 N N . LEU A 1 392 ? -13.114 -13.021 5.552 1.00 44.16 392 LEU A N 1
ATOM 3184 C CA . LEU A 1 392 ? -11.786 -12.924 4.938 1.00 44.16 392 LEU A CA 1
ATOM 3185 C C . LEU A 1 392 ? -10.838 -12.076 5.804 1.00 44.16 392 LEU A C 1
ATOM 3187 O O . LEU A 1 392 ? -9.702 -12.477 6.061 1.00 44.16 392 LEU A O 1
ATOM 3191 N N . ARG A 1 393 ? -11.343 -10.962 6.347 1.00 48.16 393 ARG A N 1
ATOM 3192 C CA . ARG A 1 393 ? -10.624 -10.099 7.295 1.00 48.16 393 ARG A CA 1
ATOM 3193 C C . ARG A 1 393 ? -10.307 -10.795 8.603 1.00 48.16 393 ARG A C 1
ATOM 3195 O O . ARG A 1 393 ? -9.154 -10.777 9.011 1.00 48.16 393 ARG A O 1
ATOM 3202 N N . ILE A 1 394 ? -11.279 -11.484 9.205 1.00 39.09 394 ILE A N 1
ATOM 3203 C CA . ILE A 1 394 ? -11.063 -12.281 10.425 1.00 39.09 394 ILE A CA 1
ATOM 3204 C C . ILE A 1 394 ? -9.966 -13.339 10.222 1.00 39.09 394 ILE A C 1
ATOM 3206 O O . ILE A 1 394 ? -9.206 -13.622 11.147 1.00 39.09 394 ILE A O 1
ATOM 3210 N N . ASN A 1 395 ? -9.870 -13.923 9.026 1.00 37.28 395 ASN A N 1
ATOM 3211 C CA . ASN A 1 395 ? -8.859 -14.934 8.717 1.00 37.28 395 ASN A CA 1
ATOM 3212 C C . ASN A 1 395 ? -7.460 -14.337 8.456 1.00 37.28 395 ASN A C 1
ATOM 3214 O O . ASN A 1 395 ? -6.465 -15.018 8.708 1.00 37.28 395 ASN A O 1
ATOM 3218 N N . ASN A 1 396 ? -7.374 -13.082 7.996 1.00 36.78 396 ASN A N 1
ATOM 3219 C CA . ASN A 1 396 ? -6.114 -12.383 7.700 1.00 36.78 396 ASN A CA 1
ATOM 3220 C C . ASN A 1 396 ? -5.622 -11.480 8.848 1.00 36.78 396 ASN A C 1
ATOM 3222 O O . ASN A 1 396 ? -4.459 -11.072 8.865 1.00 36.78 396 ASN A O 1
ATOM 3226 N N . SER A 1 397 ? -6.471 -11.194 9.836 1.00 37.97 397 SER A N 1
ATOM 3227 C CA . SER A 1 397 ? -6.190 -10.280 10.936 1.00 37.97 397 SER A CA 1
ATOM 3228 C C . SER A 1 397 ? -5.431 -10.904 12.096 1.00 37.97 397 SER A C 1
ATOM 3230 O O . SER A 1 397 ? -5.969 -11.145 13.178 1.00 37.97 397 SER A O 1
ATOM 3232 N N . ILE A 1 398 ? -4.146 -11.163 11.893 1.00 39.06 398 ILE A N 1
ATOM 3233 C CA . ILE A 1 398 ? -3.302 -11.809 12.905 1.00 39.06 398 ILE A CA 1
ATOM 3234 C C . ILE A 1 398 ? -2.887 -10.841 14.040 1.00 39.06 398 ILE A C 1
ATOM 3236 O O . ILE A 1 398 ? -2.391 -11.293 15.073 1.00 39.06 398 ILE A O 1
ATOM 3240 N N . THR A 1 399 ? -3.136 -9.528 13.934 1.00 40.25 399 THR A N 1
ATOM 3241 C CA . THR A 1 399 ? -2.428 -8.552 14.793 1.00 40.25 399 THR A CA 1
ATOM 3242 C C . THR A 1 399 ? -3.278 -7.619 15.663 1.00 40.25 399 THR A C 1
ATOM 3244 O O . THR A 1 399 ? -2.719 -6.928 16.513 1.00 40.25 399 THR A O 1
ATOM 3247 N N . PHE A 1 400 ? -4.608 -7.621 15.548 1.00 37.12 400 PHE A N 1
ATOM 3248 C CA . PHE A 1 400 ? -5.467 -6.781 16.406 1.00 37.12 400 PHE A CA 1
ATOM 3249 C C . PHE A 1 400 ? -5.841 -7.416 17.743 1.00 37.12 400 PHE A C 1
ATOM 3251 O O . PHE A 1 400 ? -6.388 -6.740 18.605 1.00 37.12 400 PHE A O 1
ATOM 3258 N N . LEU A 1 401 ? -5.489 -8.679 17.975 1.00 44.88 401 LEU A N 1
ATOM 3259 C CA . LEU A 1 401 ? -5.785 -9.351 19.240 1.00 44.88 401 LEU A CA 1
ATOM 3260 C C . LEU A 1 401 ? -5.040 -8.772 20.461 1.00 44.88 401 LEU A C 1
ATOM 3262 O O . LEU A 1 401 ? -5.269 -9.247 21.570 1.00 44.88 401 LEU A O 1
ATOM 3266 N N . TYR A 1 402 ? -4.126 -7.808 20.279 1.00 54.66 402 TYR A N 1
ATOM 3267 C CA . TYR A 1 402 ? -3.064 -7.566 21.252 1.00 54.66 402 TYR A CA 1
ATOM 3268 C C . TYR A 1 402 ? -2.776 -6.094 21.616 1.00 54.66 402 TYR A C 1
ATOM 3270 O O . TYR A 1 402 ? -1.980 -5.890 22.522 1.00 54.66 402 TYR A O 1
ATOM 3278 N N . SER A 1 403 ? -3.387 -5.065 21.003 1.00 57.59 403 SER A N 1
ATOM 3279 C CA . SER A 1 403 ? -3.244 -3.672 21.493 1.00 57.59 403 SER A CA 1
ATOM 3280 C C . SER A 1 403 ? -4.299 -3.367 22.555 1.00 57.59 403 SER A C 1
ATOM 3282 O O . SER A 1 403 ? -5.482 -3.602 22.335 1.00 57.59 403 SER A O 1
ATOM 3284 N N . LEU A 1 404 ? -3.865 -2.831 23.693 1.00 63.50 404 LEU A N 1
ATOM 3285 C CA . LEU A 1 404 ? -4.719 -2.409 24.806 1.00 63.50 404 LEU A CA 1
ATOM 3286 C C . LEU A 1 404 ? -4.682 -0.885 25.004 1.00 63.50 404 LEU A C 1
ATOM 3288 O O . LEU A 1 404 ? -5.139 -0.365 26.025 1.00 63.50 404 LEU A O 1
ATOM 3292 N N . GLU A 1 405 ? -4.107 -0.162 24.043 1.00 66.38 405 GLU A N 1
ATOM 3293 C CA . GLU A 1 405 ? -3.907 1.275 24.147 1.00 66.38 405 GLU A CA 1
ATOM 3294 C C . GLU A 1 405 ? -5.257 2.000 24.193 1.00 66.38 405 GLU A C 1
ATOM 3296 O O . GLU A 1 405 ? -6.165 1.725 23.411 1.00 66.38 405 GLU A O 1
ATOM 3301 N N . GLY A 1 406 ? -5.402 2.927 25.139 1.00 59.50 406 GLY A N 1
ATOM 3302 C CA . GLY A 1 406 ? -6.663 3.636 25.372 1.00 59.50 406 GLY A CA 1
ATOM 3303 C C . GLY A 1 406 ? -7.717 2.854 26.167 1.00 59.50 406 GLY A C 1
ATOM 3304 O O . GLY A 1 406 ? -8.635 3.490 26.682 1.00 59.50 406 GLY A O 1
ATOM 3305 N N . LEU A 1 407 ? -7.561 1.537 26.361 1.00 68.06 407 LEU A N 1
ATOM 3306 C CA . LEU A 1 407 ? -8.490 0.743 27.167 1.00 68.06 407 LEU A CA 1
ATOM 3307 C C . LEU A 1 407 ? -8.327 1.021 28.669 1.00 68.06 407 LEU A C 1
ATOM 3309 O O . LEU A 1 407 ? -7.225 1.252 29.197 1.00 68.06 407 LEU A O 1
ATOM 3313 N N . SER A 1 408 ? -9.454 0.978 29.372 1.00 77.94 408 SER A N 1
ATOM 3314 C CA . SER A 1 408 ? -9.530 0.931 30.827 1.00 77.94 408 SER A CA 1
ATOM 3315 C C . SER A 1 408 ? -9.171 -0.459 31.358 1.00 77.94 408 SER A C 1
ATOM 3317 O O . SER A 1 408 ? -9.179 -1.457 30.642 1.00 77.94 408 SER A O 1
ATOM 3319 N N . ALA A 1 409 ? -8.891 -0.553 32.659 1.00 87.75 409 ALA A N 1
ATOM 3320 C CA . ALA A 1 409 ? -8.583 -1.837 33.284 1.00 87.75 409 ALA A CA 1
ATOM 3321 C C . ALA A 1 409 ? -9.745 -2.849 33.217 1.00 87.75 409 ALA A C 1
ATOM 3323 O O . ALA A 1 409 ? -9.496 -4.050 33.244 1.00 87.75 409 ALA A O 1
ATOM 3324 N N . ASP A 1 410 ? -10.997 -2.381 33.160 1.00 79.12 410 ASP A N 1
ATOM 3325 C CA . ASP A 1 410 ? -12.169 -3.248 32.985 1.00 79.12 410 ASP A CA 1
ATOM 3326 C C . ASP A 1 410 ? -12.213 -3.845 31.574 1.00 79.12 410 ASP A C 1
ATOM 3328 O O . ASP A 1 410 ? -12.325 -5.062 31.430 1.00 79.12 410 ASP A O 1
ATOM 3332 N N . GLU A 1 411 ? -12.029 -3.007 30.554 1.00 67.12 411 GLU A N 1
ATOM 3333 C CA . GLU A 1 411 ? -12.010 -3.425 29.147 1.00 67.12 411 GLU A CA 1
ATOM 3334 C C . GLU A 1 411 ? -10.848 -4.385 28.863 1.00 67.12 411 GLU A C 1
ATOM 3336 O O . GLU A 1 411 ? -11.044 -5.417 28.234 1.00 67.12 411 GLU A O 1
ATOM 3341 N N . ILE A 1 412 ? -9.658 -4.131 29.421 1.00 80.44 412 ILE A N 1
ATOM 3342 C CA . ILE A 1 412 ? -8.503 -5.041 29.295 1.00 80.44 412 ILE A CA 1
ATOM 3343 C C . ILE A 1 412 ? -8.830 -6.445 29.821 1.00 80.44 412 ILE A C 1
ATOM 3345 O O . ILE A 1 412 ? -8.457 -7.455 29.218 1.00 80.44 412 ILE A O 1
ATOM 3349 N N . VAL A 1 413 ? -9.519 -6.527 30.961 1.00 85.19 413 VAL A N 1
ATOM 3350 C CA . VAL A 1 413 ? -9.897 -7.808 31.571 1.00 85.19 413 VAL A CA 1
ATOM 3351 C C . VAL A 1 413 ? -10.993 -8.494 30.759 1.00 85.19 413 VAL A C 1
ATOM 3353 O O . VAL A 1 413 ? -10.960 -9.717 30.619 1.00 85.19 413 VAL A O 1
ATOM 3356 N N . GLU A 1 414 ? -11.947 -7.740 30.212 1.00 75.19 414 GLU A N 1
ATOM 3357 C CA . GLU A 1 414 ? -12.983 -8.257 29.313 1.00 75.19 414 GLU A CA 1
ATOM 3358 C C . GLU A 1 414 ? -12.378 -8.850 28.032 1.00 75.19 414 GLU A C 1
ATOM 3360 O O . GLU A 1 414 ? -12.663 -10.006 27.711 1.00 75.19 414 GLU A O 1
ATOM 3365 N N . GLU A 1 415 ? -11.446 -8.139 27.397 1.00 71.25 415 GLU A N 1
ATOM 3366 C CA . GLU A 1 415 ? -10.713 -8.609 26.216 1.00 71.25 415 GLU A CA 1
ATOM 3367 C C . GLU A 1 415 ? -9.938 -9.901 26.500 1.00 71.25 415 GLU A C 1
ATOM 3369 O O . GLU A 1 415 ? -10.087 -10.914 25.814 1.00 71.25 415 GLU A O 1
ATOM 3374 N N . CYS A 1 416 ? -9.171 -9.940 27.592 1.00 79.81 416 CYS A N 1
ATOM 3375 C CA . CYS A 1 416 ? -8.444 -11.147 27.995 1.00 79.81 416 CYS A CA 1
ATOM 3376 C C . CYS A 1 416 ? -9.374 -12.338 28.280 1.00 79.81 416 CYS A C 1
ATOM 3378 O O . CYS A 1 416 ? -9.012 -13.505 28.080 1.00 79.81 416 CYS A O 1
ATOM 3380 N N . ASN A 1 417 ? -10.584 -12.063 28.766 1.00 79.06 417 ASN A N 1
ATOM 3381 C CA . ASN A 1 417 ? -11.561 -13.079 29.126 1.00 79.06 417 ASN A CA 1
ATOM 3382 C C . ASN A 1 417 ? -12.155 -13.814 27.930 1.00 79.06 417 ASN A C 1
ATOM 3384 O O . ASN A 1 417 ? -12.584 -14.962 28.100 1.00 79.06 417 ASN A O 1
ATOM 3388 N N . ILE A 1 418 ? -12.136 -13.211 26.741 1.00 70.06 418 ILE A N 1
ATOM 3389 C CA . ILE A 1 418 ? -12.491 -13.885 25.489 1.00 70.06 418 ILE A CA 1
ATOM 3390 C C . ILE A 1 418 ? -11.615 -15.134 25.315 1.00 70.06 418 ILE A C 1
ATOM 3392 O O . ILE A 1 418 ? -12.119 -16.207 24.988 1.00 70.06 418 ILE A O 1
ATOM 3396 N N . TYR A 1 419 ? -10.324 -15.035 25.644 1.00 74.75 419 TYR A N 1
ATOM 3397 C CA . TYR A 1 419 ? -9.366 -16.133 25.507 1.00 74.75 419 TYR A CA 1
ATOM 3398 C C . TYR A 1 419 ? -9.356 -17.065 26.720 1.00 74.75 419 TYR A C 1
ATOM 3400 O O . TYR A 1 419 ? -9.440 -18.284 26.562 1.00 74.75 419 TYR A O 1
ATOM 3408 N N . LEU A 1 420 ? -9.303 -16.511 27.938 1.00 78.31 420 LEU A N 1
ATOM 3409 C CA . LEU A 1 420 ? -9.225 -17.296 29.178 1.00 78.31 420 LEU A CA 1
ATOM 3410 C C . LEU A 1 420 ? -10.460 -18.180 29.403 1.00 78.31 420 LEU A C 1
ATOM 3412 O O . LEU A 1 420 ? -10.387 -19.179 30.113 1.00 78.31 420 LEU A O 1
ATOM 3416 N N . ASN A 1 421 ? -11.628 -17.830 28.859 1.00 79.50 421 ASN A N 1
ATOM 3417 C CA . ASN A 1 421 ? -12.861 -18.589 29.091 1.00 79.50 421 ASN A CA 1
ATOM 3418 C C . ASN A 1 421 ? -13.192 -19.605 27.993 1.00 79.50 421 ASN A C 1
ATOM 3420 O O . ASN A 1 421 ? -14.209 -20.296 28.110 1.00 79.50 421 ASN A O 1
ATOM 3424 N N . ASN A 1 422 ? -12.341 -19.752 26.976 1.00 71.38 422 ASN A N 1
ATOM 3425 C CA . ASN A 1 422 ? -12.583 -20.712 25.907 1.00 71.38 422 ASN A CA 1
ATOM 3426 C C . ASN A 1 422 ? -12.617 -22.157 26.426 1.00 71.38 422 ASN A C 1
ATOM 3428 O O . ASN A 1 422 ? -11.788 -22.589 27.229 1.00 71.38 422 ASN A O 1
ATOM 3432 N N . LYS A 1 423 ? -13.612 -22.927 25.966 1.00 65.12 423 LYS A N 1
ATOM 3433 C CA . LYS A 1 423 ? -13.730 -24.356 26.278 1.00 65.12 423 LYS A CA 1
ATOM 3434 C C . LYS A 1 423 ? -12.794 -25.140 25.372 1.00 65.12 423 LYS A C 1
ATOM 3436 O O . LYS A 1 423 ? -13.120 -25.404 24.219 1.00 65.12 423 LYS A O 1
ATOM 3441 N N . LEU A 1 424 ? -11.637 -25.494 25.910 1.00 62.44 424 LEU A N 1
ATOM 3442 C CA . LEU A 1 424 ? -10.650 -26.296 25.203 1.00 62.44 424 LEU A CA 1
ATOM 3443 C C . LEU A 1 424 ? -10.959 -27.790 25.375 1.00 62.44 424 LEU A C 1
ATOM 3445 O O . LEU A 1 424 ? -11.503 -28.198 26.401 1.00 62.44 424 LEU A O 1
ATOM 3449 N N . ASN A 1 425 ? -10.601 -28.606 24.383 1.00 60.91 425 ASN A N 1
ATOM 3450 C CA . ASN A 1 425 ? -10.647 -30.068 24.436 1.00 60.91 425 ASN A CA 1
ATOM 3451 C C . ASN A 1 425 ? -9.310 -30.645 23.949 1.00 60.91 425 ASN A C 1
ATOM 3453 O O . ASN A 1 425 ? -8.754 -30.224 22.939 1.00 60.91 425 ASN A O 1
ATOM 3457 N N . SER A 1 426 ? -8.839 -31.684 24.636 1.00 56.88 426 SER A N 1
ATOM 3458 C CA . SER A 1 426 ? -7.697 -32.513 24.251 1.00 56.88 426 SER A CA 1
ATOM 3459 C C . SER A 1 426 ? -7.820 -33.240 22.892 1.00 56.88 426 SER A C 1
ATOM 3461 O O . SER A 1 426 ? -6.911 -33.960 22.496 1.00 56.88 426 SER A O 1
ATOM 3463 N N . SER A 1 427 ? -8.907 -33.108 22.138 1.00 59.72 427 SER A N 1
ATOM 3464 C CA . SER A 1 427 ? -9.003 -33.643 20.769 1.00 59.72 427 SER A CA 1
ATOM 3465 C C . SER A 1 427 ? -8.970 -32.575 19.673 1.00 59.72 427 SER A C 1
ATOM 3467 O O . SER A 1 427 ? -9.149 -32.930 18.512 1.00 59.72 427 SER A O 1
ATOM 3469 N N . GLN A 1 428 ? -8.805 -31.293 20.020 1.00 60.97 428 GLN A N 1
ATOM 3470 C CA . GLN A 1 428 ? -8.792 -30.199 19.045 1.00 60.97 428 GLN A CA 1
ATOM 3471 C C . GLN A 1 428 ? -7.564 -30.276 18.129 1.00 60.97 428 GLN A C 1
ATOM 3473 O O . GLN A 1 428 ? -6.448 -30.516 18.590 1.00 60.97 428 GLN A O 1
ATOM 3478 N N . SER A 1 429 ? -7.800 -30.099 16.829 1.00 58.62 429 SER A N 1
ATOM 3479 C CA . SER A 1 429 ? -6.767 -29.937 15.803 1.00 58.62 429 SER A CA 1
ATOM 3480 C C . SER A 1 429 ? -6.293 -28.484 15.719 1.00 58.62 429 SER A C 1
ATOM 3482 O O . SER A 1 429 ? -6.963 -27.582 16.221 1.00 58.62 429 SER A O 1
ATOM 3484 N N . ASP A 1 430 ? -5.185 -28.232 15.022 1.00 52.47 430 ASP A N 1
ATOM 3485 C CA . ASP A 1 430 ? -4.670 -26.873 14.786 1.00 52.47 430 ASP A CA 1
ATOM 3486 C C . ASP A 1 430 ? -5.740 -25.955 14.166 1.00 52.47 430 ASP A C 1
ATOM 3488 O O . ASP A 1 430 ? -5.922 -24.824 14.606 1.00 52.47 430 ASP A O 1
ATOM 3492 N N . SER A 1 431 ? -6.540 -26.489 13.234 1.00 52.62 431 SER A N 1
ATOM 3493 C CA . SER A 1 431 ? -7.668 -25.776 12.616 1.00 52.62 431 SER A CA 1
ATOM 3494 C C . SER A 1 431 ? -8.793 -25.452 13.609 1.00 52.62 431 SER A C 1
ATOM 3496 O O . SER A 1 431 ? -9.514 -24.470 13.440 1.00 52.62 431 SER A O 1
ATOM 3498 N N . ASP A 1 432 ? -8.972 -26.261 14.656 1.00 59.00 432 ASP A N 1
ATOM 3499 C CA . ASP A 1 432 ? -9.963 -25.983 15.699 1.00 59.00 432 ASP A CA 1
ATOM 3500 C C . ASP A 1 432 ? -9.479 -24.874 16.639 1.00 59.00 432 ASP A C 1
ATOM 3502 O O . ASP A 1 432 ? -10.288 -24.059 17.080 1.00 59.00 432 ASP A O 1
ATOM 3506 N N . TYR A 1 433 ? -8.172 -24.801 16.909 1.00 59.25 433 TYR A N 1
ATOM 3507 C CA . TYR A 1 433 ? -7.579 -23.692 17.656 1.00 59.25 433 TYR A CA 1
ATOM 3508 C C . TYR A 1 433 ? -7.592 -22.390 16.851 1.00 59.25 433 TYR A C 1
ATOM 3510 O O . TYR A 1 433 ? -7.980 -21.360 17.397 1.00 59.25 433 TYR A O 1
ATOM 3518 N N . GLU A 1 434 ? -7.282 -22.442 15.554 1.00 53.06 434 GLU A N 1
ATOM 3519 C CA . GLU A 1 434 ? -7.407 -21.301 14.635 1.00 53.06 434 GLU A CA 1
ATOM 3520 C C . GLU A 1 434 ? -8.830 -20.731 14.624 1.00 53.06 434 GLU A C 1
ATOM 3522 O O . GLU A 1 434 ? -9.004 -19.523 14.704 1.00 53.06 434 GLU A O 1
ATOM 3527 N N . LYS A 1 435 ? -9.868 -21.576 14.624 1.00 57.81 435 LYS A N 1
ATOM 3528 C CA . LYS A 1 435 ? -11.270 -21.114 14.677 1.00 57.81 435 LYS A CA 1
ATOM 3529 C C . LYS A 1 435 ? -11.656 -20.461 16.005 1.00 57.81 435 LYS A C 1
ATOM 3531 O O . LYS A 1 435 ? -12.513 -19.583 16.024 1.00 57.81 435 LYS A O 1
ATOM 3536 N N . VAL A 1 436 ? -11.083 -20.927 17.115 1.00 55.84 436 VAL A N 1
ATOM 3537 C CA . VAL A 1 436 ? -11.433 -20.468 18.471 1.00 55.84 436 VAL A CA 1
ATOM 3538 C C . VAL A 1 436 ? -10.678 -19.197 18.844 1.00 55.84 436 VAL A C 1
ATOM 3540 O O . VAL A 1 436 ? -11.271 -18.267 19.385 1.00 55.84 436 VAL A O 1
ATOM 3543 N N . PHE A 1 437 ? -9.381 -19.152 18.547 1.00 54.59 437 PHE A N 1
ATOM 3544 C CA . PHE A 1 437 ? -8.511 -18.021 18.864 1.00 54.59 437 PHE A CA 1
ATOM 3545 C C . PHE A 1 437 ? -8.385 -17.030 17.710 1.00 54.59 437 PHE A C 1
ATOM 3547 O O . PHE A 1 437 ? -7.798 -15.974 17.907 1.00 54.59 437 PHE A O 1
ATOM 3554 N N . LYS A 1 438 ? -8.937 -17.354 16.531 1.00 50.78 438 LYS A N 1
ATOM 3555 C CA . LYS A 1 438 ? -8.869 -16.540 15.306 1.00 50.78 438 LYS A CA 1
ATOM 3556 C C . LYS A 1 438 ? -7.429 -16.180 14.906 1.00 50.78 438 LYS A C 1
ATOM 3558 O O . LYS A 1 438 ? -7.196 -15.171 14.258 1.00 50.78 438 LYS A O 1
ATOM 3563 N N . VAL A 1 439 ? -6.457 -17.001 15.321 1.00 48.88 439 VAL A N 1
ATOM 3564 C CA . VAL A 1 439 ? -5.018 -16.809 15.084 1.00 48.88 439 VAL A CA 1
ATOM 3565 C C . VAL A 1 439 ? -4.352 -18.155 14.822 1.00 48.88 439 VAL A C 1
ATOM 3567 O O . VAL A 1 439 ? -4.634 -19.144 15.504 1.00 48.88 439 VAL A O 1
ATOM 3570 N N . ARG A 1 440 ? -3.422 -18.180 13.862 1.00 44.78 440 ARG A N 1
ATOM 3571 C CA . ARG A 1 440 ? -2.572 -19.338 13.562 1.00 44.78 440 ARG A CA 1
ATOM 3572 C C . ARG A 1 440 ? -1.431 -19.481 14.584 1.00 44.78 440 ARG A C 1
ATOM 3574 O O . ARG A 1 440 ? -0.729 -18.499 14.826 1.00 44.78 440 ARG A O 1
ATOM 3581 N N . PRO A 1 441 ? -1.193 -20.670 15.178 1.00 46.34 441 PRO A N 1
ATOM 3582 C CA . PRO A 1 441 ? -0.070 -20.878 16.094 1.00 46.34 441 PRO A CA 1
ATOM 3583 C C . PRO A 1 441 ? 1.270 -20.628 15.383 1.00 46.34 441 PRO A C 1
ATOM 3585 O O . PRO A 1 441 ? 1.527 -21.220 14.335 1.00 46.34 441 PRO A O 1
ATOM 3588 N N . MET A 1 442 ? 2.139 -19.776 15.940 1.00 44.00 442 MET A N 1
ATOM 3589 C CA . MET A 1 442 ? 3.421 -19.438 15.298 1.00 44.00 442 MET A CA 1
ATOM 3590 C C . MET A 1 442 ? 4.520 -20.480 15.522 1.00 44.00 442 MET A C 1
ATOM 3592 O O . MET A 1 442 ? 5.414 -20.619 14.689 1.00 44.00 442 MET A O 1
ATOM 3596 N N . SER A 1 443 ? 4.491 -21.209 16.640 1.00 44.94 443 SER A N 1
ATOM 3597 C CA . SER A 1 443 ? 5.412 -22.321 16.872 1.00 44.94 443 SER A CA 1
ATOM 3598 C C . SER A 1 443 ? 4.787 -23.410 17.742 1.00 44.94 443 SER A C 1
ATOM 3600 O O . SER A 1 443 ? 4.065 -23.133 18.703 1.00 44.94 443 SER A O 1
ATOM 3602 N N . MET A 1 444 ? 5.098 -24.662 17.399 1.00 44.62 444 MET A N 1
ATOM 3603 C CA . MET A 1 444 ? 4.846 -25.834 18.232 1.00 44.62 444 MET A CA 1
ATOM 3604 C C . MET A 1 444 ? 6.184 -26.267 18.833 1.00 44.62 444 MET A C 1
ATOM 3606 O O . MET A 1 444 ? 7.115 -26.602 18.101 1.00 44.62 444 MET A O 1
ATOM 3610 N N . GLU A 1 445 ? 6.298 -26.224 20.157 1.00 46.56 445 GLU A N 1
ATOM 3611 C CA . GLU A 1 445 ? 7.418 -26.837 20.875 1.00 46.56 445 GLU A CA 1
ATOM 3612 C C . GLU A 1 445 ? 6.901 -28.130 21.519 1.00 46.56 445 GLU A C 1
ATOM 3614 O O . GLU A 1 445 ? 6.136 -28.090 22.485 1.00 46.56 445 GLU A O 1
ATOM 3619 N N . GLU A 1 446 ? 7.303 -29.282 20.977 1.00 45.53 446 GLU A N 1
ATOM 3620 C CA . GLU A 1 446 ? 7.219 -30.558 21.693 1.00 45.53 446 GLU A CA 1
ATOM 3621 C C . GLU A 1 446 ? 8.404 -30.623 22.660 1.00 45.53 446 GLU A C 1
ATOM 3623 O O . GLU A 1 446 ? 9.558 -30.445 22.260 1.00 45.53 446 GLU A O 1
ATOM 3628 N N . SER A 1 447 ? 8.147 -30.818 23.956 1.00 41.47 447 SER A N 1
ATOM 3629 C CA . SER A 1 447 ? 9.252 -30.921 24.908 1.00 41.47 447 SER A CA 1
ATOM 3630 C C . SER A 1 447 ? 9.925 -32.292 24.805 1.00 41.47 447 SER A C 1
ATOM 3632 O O . SER A 1 447 ? 9.296 -33.297 25.101 1.00 41.47 447 SER A O 1
ATOM 3634 N N . ASP A 1 448 ? 11.228 -32.323 24.510 1.00 39.19 448 ASP A N 1
ATOM 3635 C CA . ASP A 1 448 ? 12.093 -33.526 24.491 1.00 39.19 448 ASP A CA 1
ATOM 3636 C C . ASP A 1 448 ? 12.293 -34.193 25.878 1.00 39.19 448 ASP A C 1
ATOM 3638 O O . ASP A 1 448 ? 13.060 -35.147 26.039 1.00 39.19 448 ASP A O 1
ATOM 3642 N N . ASN A 1 449 ? 11.645 -33.670 26.921 1.00 41.94 449 ASN A N 1
ATOM 3643 C CA . ASN A 1 449 ? 11.694 -34.240 28.263 1.00 41.94 449 ASN A CA 1
ATOM 3644 C C . ASN A 1 449 ? 10.588 -35.287 28.432 1.00 41.94 449 ASN A C 1
ATOM 3646 O O . ASN A 1 449 ? 9.644 -35.329 27.662 1.00 41.94 449 ASN A O 1
ATOM 3650 N N . SER A 1 450 ? 10.693 -36.128 29.464 1.00 42.53 450 SER A N 1
ATOM 3651 C CA . SER A 1 450 ? 9.805 -37.263 29.792 1.00 42.53 450 SER A CA 1
ATOM 3652 C C . SER A 1 450 ? 8.325 -36.922 30.088 1.00 42.53 450 SER A C 1
ATOM 3654 O O . SER A 1 450 ? 7.684 -37.621 30.871 1.00 42.53 450 SER A O 1
ATOM 3656 N N . TYR A 1 451 ? 7.819 -35.813 29.563 1.00 48.47 451 TYR A N 1
ATOM 3657 C CA . TYR A 1 451 ? 6.461 -35.315 29.668 1.00 48.47 451 TYR A CA 1
ATOM 3658 C C . TYR A 1 451 ? 5.970 -35.096 28.234 1.00 48.47 451 TYR A C 1
ATOM 3660 O O . TYR A 1 451 ? 6.559 -34.289 27.518 1.00 48.47 451 TYR A O 1
ATOM 3668 N N . ASP A 1 452 ? 4.896 -35.773 27.828 1.00 45.66 452 ASP A N 1
ATOM 3669 C CA . ASP A 1 452 ? 4.204 -35.503 26.562 1.00 45.66 452 ASP A CA 1
ATOM 3670 C C . ASP A 1 452 ? 3.428 -34.181 26.710 1.00 45.66 452 ASP A C 1
ATOM 3672 O O . ASP A 1 452 ? 2.202 -34.146 26.857 1.00 45.66 452 ASP A O 1
ATOM 3676 N N . ALA A 1 453 ? 4.166 -33.072 26.783 1.00 46.81 453 ALA A N 1
ATOM 3677 C CA . ALA A 1 453 ? 3.631 -31.724 26.829 1.00 46.81 453 ALA A CA 1
ATOM 3678 C C . ALA A 1 453 ? 3.770 -31.076 25.451 1.00 46.81 453 ALA A C 1
ATOM 3680 O O . ALA A 1 453 ? 4.880 -30.884 24.949 1.00 46.81 453 ALA A O 1
ATOM 3681 N N . VAL A 1 454 ? 2.623 -30.734 24.867 1.00 43.97 454 VAL A N 1
ATOM 3682 C CA . VAL A 1 454 ? 2.520 -29.969 23.627 1.00 43.97 454 VAL A CA 1
ATOM 3683 C C . VAL A 1 454 ? 2.146 -28.542 24.001 1.00 43.97 454 VAL A C 1
ATOM 3685 O O . VAL A 1 454 ? 1.099 -28.284 24.607 1.00 43.97 454 VAL A O 1
ATOM 3688 N N . TYR A 1 455 ? 3.022 -27.606 23.653 1.00 47.84 455 TYR A N 1
ATOM 3689 C CA . TYR A 1 455 ? 2.781 -26.185 23.851 1.00 47.84 455 TYR A CA 1
ATOM 3690 C C . TYR A 1 455 ? 2.377 -25.559 22.523 1.00 47.84 455 TYR A C 1
ATOM 3692 O O . TYR A 1 455 ? 3.180 -25.500 21.590 1.00 47.84 455 TYR A O 1
ATOM 3700 N N . TYR A 1 456 ? 1.148 -25.053 22.462 1.00 45.56 456 TYR A N 1
ATOM 3701 C CA . TYR A 1 456 ? 0.723 -24.169 21.389 1.00 45.56 456 TYR A CA 1
ATOM 3702 C C . TYR A 1 456 ? 1.036 -22.739 21.808 1.00 45.56 456 TYR A C 1
ATOM 3704 O O . TYR A 1 456 ? 0.417 -22.185 22.725 1.00 45.56 456 TYR A O 1
ATOM 3712 N N . ARG A 1 457 ? 2.051 -22.155 21.165 1.00 49.47 457 ARG A N 1
ATOM 3713 C CA . ARG A 1 457 ? 2.474 -20.788 21.447 1.00 49.47 457 ARG A CA 1
ATOM 3714 C C . ARG A 1 457 ? 1.891 -19.845 20.401 1.00 49.47 457 ARG A C 1
ATOM 3716 O O . ARG A 1 457 ? 2.289 -19.862 19.235 1.00 49.47 457 ARG A O 1
ATOM 3723 N N . PHE A 1 458 ? 0.985 -18.983 20.846 1.00 48.97 458 PHE A N 1
ATOM 3724 C CA . PHE A 1 458 ? 0.521 -17.831 20.086 1.00 48.97 458 PHE A CA 1
ATOM 3725 C C . PHE A 1 458 ? 1.346 -16.639 20.573 1.00 48.97 458 PHE A C 1
ATOM 3727 O O . PHE A 1 458 ? 0.958 -15.886 21.468 1.00 48.97 458 PHE A O 1
ATOM 3734 N N . ILE A 1 459 ? 2.578 -16.542 20.068 1.00 43.34 459 ILE A N 1
ATOM 3735 C CA . ILE A 1 459 ? 3.348 -15.309 20.249 1.00 43.34 459 ILE A CA 1
ATOM 3736 C C . ILE A 1 459 ? 2.726 -14.310 19.270 1.00 43.34 459 ILE A C 1
ATOM 3738 O O . ILE A 1 459 ? 2.434 -14.705 18.137 1.00 43.34 459 ILE A O 1
ATOM 3742 N N . PRO A 1 460 ? 2.530 -13.038 19.644 1.00 38.06 460 PRO A N 1
ATOM 3743 C CA . PRO A 1 460 ? 2.476 -12.013 18.629 1.00 38.06 460 PRO A CA 1
ATOM 3744 C C . PRO A 1 460 ? 3.684 -12.207 17.724 1.00 38.06 460 PRO A C 1
ATOM 3746 O O . PRO A 1 460 ? 4.765 -12.634 18.153 1.00 38.06 460 PRO A O 1
ATOM 3749 N N . VAL A 1 461 ? 3.518 -11.851 16.465 1.00 35.16 461 VAL A N 1
ATOM 3750 C CA . VAL A 1 461 ? 4.652 -11.455 15.655 1.00 35.16 461 VAL A CA 1
ATOM 3751 C C . VAL A 1 461 ? 5.181 -10.200 16.410 1.00 35.16 461 VAL A C 1
ATOM 3753 O O . VAL A 1 461 ? 4.692 -9.110 16.177 1.00 35.16 461 VAL A O 1
ATOM 3756 N N . PHE A 1 462 ? 6.006 -10.387 17.459 1.00 28.70 462 PHE A N 1
ATOM 3757 C CA . PHE A 1 462 ? 6.924 -9.471 18.162 1.00 28.70 462 PHE A CA 1
ATOM 3758 C C . PHE A 1 462 ? 7.966 -10.316 18.933 1.00 28.70 462 PHE A C 1
ATOM 3760 O O . PHE A 1 462 ? 7.676 -10.917 19.961 1.00 28.70 462 PHE A O 1
ATOM 3767 N N . GLY A 1 463 ? 9.185 -10.376 18.393 1.00 27.45 463 GLY A N 1
ATOM 3768 C CA . GLY A 1 463 ? 10.434 -10.868 18.961 1.00 27.45 463 GLY A CA 1
ATOM 3769 C C . GLY A 1 463 ? 10.452 -12.287 19.530 1.00 27.45 463 GLY A C 1
ATOM 3770 O O . GLY A 1 463 ? 10.148 -12.513 20.700 1.00 27.45 463 GLY A O 1
ATOM 3771 N N . THR A 1 464 ? 11.066 -13.223 18.805 1.00 27.58 464 THR A N 1
ATOM 3772 C CA . THR A 1 464 ? 11.988 -14.123 19.507 1.00 27.58 464 THR A CA 1
ATOM 3773 C C . THR A 1 464 ? 13.177 -13.291 19.990 1.00 27.58 464 THR A C 1
ATOM 3775 O O . THR A 1 464 ? 13.864 -12.689 19.170 1.00 27.58 464 THR A O 1
ATOM 3778 N N . ALA A 1 465 ? 13.432 -13.339 21.300 1.00 29.41 465 ALA A N 1
ATOM 3779 C CA . ALA A 1 465 ? 14.603 -12.815 22.012 1.00 29.41 465 ALA A CA 1
ATOM 3780 C C . ALA A 1 465 ? 14.523 -11.342 22.501 1.00 29.41 465 ALA A C 1
ATOM 3782 O O . ALA A 1 465 ? 14.691 -10.403 21.740 1.00 29.41 465 ALA A O 1
ATOM 3783 N N . PHE A 1 466 ? 14.400 -11.200 23.830 1.00 32.62 466 PHE A N 1
ATOM 3784 C CA . PHE A 1 466 ? 14.749 -10.038 24.672 1.00 32.62 466 PHE A CA 1
ATOM 3785 C C . PHE A 1 466 ? 13.949 -8.720 24.527 1.00 32.62 466 PHE A C 1
ATOM 3787 O O . PHE A 1 466 ? 14.054 -8.012 23.536 1.00 32.62 466 PHE A O 1
ATOM 3794 N N . ASN A 1 467 ? 13.260 -8.346 25.617 1.00 36.81 467 ASN A N 1
ATOM 3795 C CA . ASN A 1 467 ? 13.061 -6.980 26.141 1.00 36.81 467 ASN A CA 1
ATOM 3796 C C . ASN A 1 467 ? 12.939 -5.820 25.131 1.00 36.81 467 ASN A C 1
ATOM 3798 O O . ASN A 1 467 ? 13.718 -4.870 25.195 1.00 36.81 467 ASN A O 1
ATOM 3802 N N . CYS A 1 468 ? 11.952 -5.845 24.238 1.00 35.56 468 CYS A N 1
ATOM 3803 C CA . CYS A 1 468 ? 11.597 -4.665 23.449 1.00 35.56 468 CYS A CA 1
ATOM 3804 C C . CYS A 1 468 ? 10.239 -4.147 23.937 1.00 35.56 468 CYS A C 1
ATOM 3806 O O . CYS A 1 468 ? 9.217 -4.719 23.574 1.00 35.56 468 CYS A O 1
ATOM 3808 N N . ASN A 1 469 ? 10.249 -3.114 24.783 1.00 50.19 469 ASN A N 1
ATOM 3809 C CA . ASN A 1 469 ? 9.063 -2.422 25.293 1.00 50.19 469 ASN A CA 1
ATOM 3810 C C . ASN A 1 469 ? 8.665 -1.309 24.293 1.00 50.19 469 ASN A C 1
ATOM 3812 O O . ASN A 1 469 ? 9.435 -0.357 24.134 1.00 50.19 469 ASN A O 1
ATOM 3816 N N . PRO A 1 470 ? 7.536 -1.416 23.565 1.00 49.50 470 PRO A N 1
ATOM 3817 C CA . PRO A 1 470 ? 7.132 -0.426 22.564 1.00 49.50 470 PRO A CA 1
ATOM 3818 C C . PRO A 1 470 ? 6.511 0.845 23.169 1.00 49.50 470 PRO A C 1
ATOM 3820 O O . PRO A 1 470 ? 6.116 1.733 22.414 1.00 49.50 470 PRO A O 1
ATOM 3823 N N . GLY A 1 471 ? 6.429 0.965 24.501 1.00 58.84 471 GLY A N 1
ATOM 3824 C CA . GLY A 1 471 ? 5.828 2.131 25.149 1.00 58.84 471 GLY A CA 1
ATOM 3825 C C . GLY A 1 471 ? 4.308 2.210 24.972 1.00 58.84 471 GLY A C 1
ATOM 3826 O O . GLY A 1 471 ? 3.768 3.313 24.941 1.00 58.84 471 GLY A O 1
ATOM 3827 N N . LEU A 1 472 ? 3.637 1.062 24.812 1.00 65.50 472 LEU A N 1
ATOM 3828 C CA . LEU A 1 472 ? 2.187 0.922 24.609 1.00 65.50 472 LEU A CA 1
ATOM 3829 C C . LEU A 1 472 ? 1.612 -0.148 25.544 1.00 65.50 472 LEU A C 1
ATOM 3831 O O . LEU A 1 472 ? 2.321 -1.095 25.895 1.00 65.50 472 LEU A O 1
ATOM 3835 N N . ASP A 1 473 ? 0.336 -0.023 25.906 1.00 73.00 473 ASP A N 1
ATOM 3836 C CA . ASP A 1 473 ? -0.389 -1.091 26.602 1.00 73.00 473 ASP A CA 1
ATOM 3837 C C . ASP A 1 473 ? -0.733 -2.219 25.611 1.00 73.00 473 ASP A C 1
ATOM 3839 O O . ASP A 1 473 ? -1.328 -1.968 24.557 1.00 73.00 473 ASP A O 1
ATOM 3843 N N . LEU A 1 474 ? -0.375 -3.473 25.915 1.00 72.06 474 LEU A N 1
ATOM 3844 C CA . LEU A 1 474 ? -0.571 -4.601 24.994 1.00 72.06 474 LEU A CA 1
ATOM 3845 C C . LEU A 1 474 ? -0.607 -5.985 25.663 1.00 72.06 474 LEU A C 1
ATOM 3847 O O . LEU A 1 474 ? -0.128 -6.188 26.778 1.00 72.06 474 LEU A O 1
ATOM 3851 N N . ILE A 1 475 ? -1.130 -6.975 24.936 1.00 73.44 475 ILE A N 1
ATOM 3852 C CA . ILE A 1 475 ? -0.952 -8.402 25.209 1.00 73.44 475 ILE A CA 1
ATOM 3853 C C . ILE A 1 475 ? 0.323 -8.881 24.481 1.00 73.44 475 ILE A C 1
ATOM 3855 O O . ILE A 1 475 ? 0.415 -8.889 23.259 1.00 73.44 475 ILE A O 1
ATOM 3859 N N . LYS A 1 476 ? 1.331 -9.323 25.231 1.00 67.81 476 LYS A N 1
ATOM 3860 C CA . LYS A 1 476 ? 2.615 -9.840 24.728 1.00 67.81 476 LYS A CA 1
ATOM 3861 C C . LYS A 1 476 ? 2.579 -11.278 24.248 1.00 67.81 476 LYS A C 1
ATOM 3863 O O . LYS A 1 476 ? 3.503 -11.686 23.550 1.00 67.81 476 LYS A O 1
ATOM 3868 N N . ARG A 1 477 ? 1.641 -12.098 24.721 1.00 68.94 477 ARG A N 1
ATOM 3869 C CA . ARG A 1 477 ? 1.595 -13.534 24.402 1.00 68.94 477 ARG A CA 1
ATOM 3870 C C . ARG A 1 477 ? 0.284 -14.151 24.851 1.00 68.94 477 ARG A C 1
ATOM 3872 O O . ARG A 1 477 ? -0.173 -13.837 25.944 1.00 68.94 477 ARG A O 1
ATOM 3879 N N . ILE A 1 478 ? -0.229 -15.110 24.082 1.00 69.88 478 ILE A N 1
ATOM 3880 C CA . ILE A 1 478 ? -1.212 -16.087 24.559 1.00 69.88 478 ILE A CA 1
ATOM 3881 C C . ILE A 1 478 ? -0.600 -17.487 24.432 1.00 69.88 478 ILE A C 1
ATOM 3883 O O . ILE A 1 478 ? -0.111 -17.893 23.379 1.00 69.88 478 ILE A O 1
ATOM 3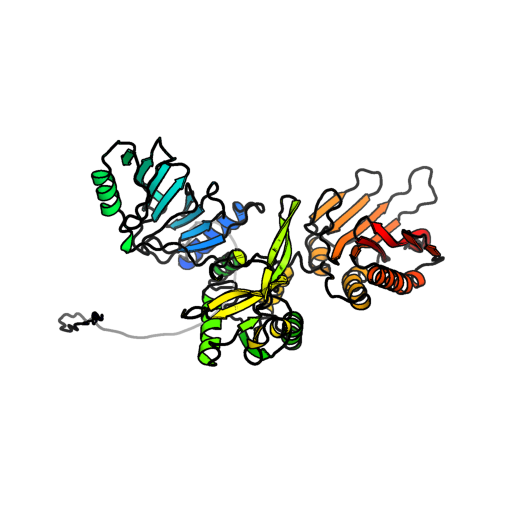887 N N . ASN A 1 479 ? -0.602 -18.253 25.518 1.00 68.25 479 ASN A N 1
ATOM 3888 C CA . ASN A 1 479 ? -0.161 -19.643 25.508 1.00 68.25 479 ASN A CA 1
ATOM 3889 C C . ASN A 1 479 ? -1.347 -20.552 25.766 1.00 68.25 479 ASN A C 1
ATOM 3891 O O . ASN A 1 479 ? -2.046 -20.383 26.763 1.00 68.25 479 ASN A O 1
ATOM 3895 N N . VAL A 1 480 ? -1.507 -21.567 24.924 1.00 69.62 480 VAL A N 1
ATOM 3896 C CA . VAL A 1 480 ? -2.379 -22.700 25.220 1.00 69.62 480 VAL A CA 1
ATOM 3897 C C . VAL A 1 480 ? -1.481 -23.895 25.485 1.00 69.62 480 VAL A C 1
ATOM 3899 O O . VAL A 1 480 ? -0.787 -24.387 24.596 1.00 69.62 480 VAL A O 1
ATOM 3902 N N . SER A 1 481 ? -1.448 -24.345 26.736 1.00 65.81 481 SER A N 1
ATOM 3903 C CA . SER A 1 481 ? -0.650 -25.510 27.109 1.00 65.81 481 SER A CA 1
ATOM 3904 C C . SER A 1 481 ? -1.542 -26.730 27.253 1.00 65.81 481 SER A C 1
ATOM 3906 O O . SER A 1 481 ? -2.609 -26.656 27.868 1.00 65.81 481 SER A O 1
ATOM 3908 N N . ARG A 1 482 ? -1.091 -27.857 26.698 1.00 64.62 482 ARG A N 1
ATOM 3909 C CA . ARG A 1 482 ? -1.683 -29.167 26.936 1.00 64.62 482 ARG A CA 1
ATOM 3910 C C . ARG A 1 482 ? -0.590 -30.147 27.336 1.00 64.62 482 ARG A C 1
ATOM 3912 O O . ARG A 1 482 ? 0.353 -30.375 26.588 1.00 64.62 482 ARG A O 1
ATOM 3919 N N . GLY A 1 483 ? -0.737 -30.761 28.503 1.00 55.94 483 GLY A N 1
ATOM 3920 C CA . GLY A 1 483 ? 0.213 -31.758 28.989 1.00 55.94 483 GLY A CA 1
ATOM 3921 C C . GLY A 1 483 ? -0.455 -33.066 29.371 1.00 55.94 483 GLY A C 1
ATOM 3922 O O . GLY A 1 483 ? -1.518 -33.053 29.998 1.00 55.94 483 GLY A O 1
ATOM 3923 N N . SER A 1 484 ? 0.200 -34.170 29.016 1.00 54.78 484 SER A N 1
ATOM 3924 C CA . SER A 1 484 ? 0.020 -35.478 29.639 1.00 54.78 484 SER A CA 1
ATOM 3925 C C . SER A 1 484 ? 1.351 -36.001 30.172 1.00 54.78 484 SER A C 1
ATOM 3927 O O . SER A 1 484 ? 2.384 -35.870 29.522 1.00 54.78 484 SER A O 1
ATOM 3929 N N . GLY A 1 485 ? 1.350 -36.583 31.369 1.00 52.28 485 GLY A N 1
ATOM 3930 C CA . GLY A 1 485 ? 2.541 -37.207 31.946 1.00 52.28 485 GLY A CA 1
ATOM 3931 C C . GLY A 1 485 ? 2.239 -38.602 32.472 1.00 52.28 485 GLY A C 1
ATOM 3932 O O . GLY A 1 485 ? 1.244 -38.780 33.171 1.00 52.28 485 GLY A O 1
ATOM 3933 N N . GLU A 1 486 ? 3.106 -39.572 32.171 1.00 49.50 486 GLU A N 1
ATOM 3934 C CA . GLU A 1 486 ? 3.069 -40.885 32.819 1.00 49.50 486 GLU A CA 1
ATOM 3935 C C . GLU A 1 486 ? 3.773 -40.850 34.194 1.00 49.50 486 GLU A C 1
ATOM 3937 O O . GLU A 1 486 ? 4.725 -40.083 34.396 1.00 49.50 486 GLU A O 1
ATOM 3942 N N . PRO A 1 487 ? 3.356 -41.696 35.154 1.00 51.53 487 PRO A N 1
ATOM 3943 C CA . PRO A 1 487 ? 4.027 -41.815 36.443 1.00 51.53 487 PRO A CA 1
ATOM 3944 C C . PRO A 1 487 ? 5.481 -42.273 36.266 1.00 51.53 487 PRO A C 1
ATOM 3946 O O . PRO A 1 487 ? 5.747 -43.347 35.723 1.00 51.53 487 PRO A O 1
ATOM 3949 N N . GLN A 1 488 ? 6.448 -41.513 36.786 1.00 45.59 488 GLN A N 1
ATOM 3950 C CA . GLN A 1 488 ? 7.831 -41.989 36.810 1.00 45.59 488 GLN A CA 1
ATOM 3951 C C . GLN A 1 488 ? 8.029 -43.117 37.841 1.00 45.59 488 GLN A C 1
ATOM 3953 O O . GLN A 1 488 ? 7.491 -43.041 38.954 1.00 45.59 488 GLN A O 1
ATOM 3958 N N . PRO A 1 489 ? 8.872 -44.131 37.550 1.00 42.12 489 PRO A N 1
ATOM 3959 C CA . PRO A 1 489 ? 9.232 -45.155 38.525 1.00 42.12 489 PRO A CA 1
ATOM 3960 C C . PRO A 1 489 ? 9.875 -44.524 39.772 1.00 42.12 489 PRO A C 1
ATOM 3962 O O . PRO A 1 489 ? 10.960 -43.950 39.699 1.00 42.12 489 PRO A O 1
ATOM 3965 N N . GLY A 1 490 ? 9.213 -44.638 40.927 1.00 51.12 490 GLY A N 1
ATOM 3966 C CA . GLY A 1 490 ? 9.669 -44.063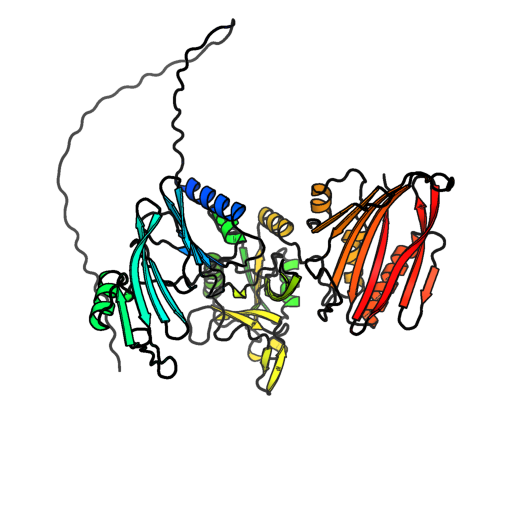 42.202 1.00 51.12 490 GLY A CA 1
ATOM 3967 C C . GLY A 1 490 ? 8.910 -42.814 42.665 1.00 51.12 490 GLY A C 1
ATOM 3968 O O . GLY A 1 490 ? 9.115 -42.379 43.796 1.00 51.12 490 GLY A O 1
ATOM 3969 N N . PHE A 1 491 ? 7.991 -42.290 41.850 1.00 46.28 491 PHE A N 1
ATOM 3970 C CA . PHE A 1 491 ? 7.059 -41.220 42.212 1.00 46.28 491 PHE A CA 1
ATOM 3971 C C . PHE A 1 491 ? 5.606 -41.707 42.065 1.00 46.28 491 PHE A C 1
ATOM 3973 O O . PHE A 1 491 ? 4.824 -41.158 41.298 1.00 46.28 491 PHE A O 1
ATOM 3980 N N . GLU A 1 492 ? 5.235 -42.735 42.839 1.00 46.06 492 GLU A N 1
ATOM 3981 C CA . GLU A 1 492 ? 3.919 -43.418 42.826 1.00 46.06 492 GLU A CA 1
ATOM 3982 C C . GLU A 1 492 ? 2.704 -42.515 43.161 1.00 46.06 492 GLU A C 1
ATOM 3984 O O . GLU A 1 492 ? 1.578 -42.998 43.228 1.00 46.06 492 GLU A O 1
ATOM 3989 N N . ALA A 1 493 ? 2.914 -41.213 43.386 1.00 44.88 493 ALA A N 1
ATOM 3990 C CA . ALA A 1 493 ? 1.881 -40.245 43.758 1.00 44.88 493 ALA A CA 1
ATOM 3991 C C . ALA A 1 493 ? 1.378 -39.366 42.597 1.00 44.88 493 ALA A C 1
ATOM 3993 O O . ALA A 1 493 ? 0.413 -38.632 42.791 1.00 44.88 493 ALA A O 1
ATOM 3994 N N . TYR A 1 494 ? 2.002 -39.416 41.417 1.00 42.94 494 TYR A N 1
ATOM 3995 C CA . TYR A 1 494 ? 1.521 -38.684 40.243 1.00 42.94 494 TYR A CA 1
ATOM 3996 C C . TYR A 1 494 ? 0.808 -39.664 39.317 1.00 42.94 494 TYR A C 1
ATOM 3998 O O . TYR A 1 494 ? 1.457 -40.430 38.612 1.00 42.94 494 TYR A O 1
ATOM 4006 N N . ALA A 1 495 ? -0.523 -39.686 39.373 1.00 44.56 495 ALA A N 1
ATOM 4007 C CA . ALA A 1 495 ? -1.331 -40.363 38.367 1.00 44.56 495 ALA A CA 1
ATOM 4008 C C . ALA A 1 495 ? -1.170 -39.669 37.004 1.00 44.56 495 ALA A C 1
ATOM 4010 O O . ALA A 1 495 ? -0.662 -38.548 36.933 1.00 44.56 495 ALA A O 1
ATOM 4011 N N . GLU A 1 496 ? -1.597 -40.341 35.931 1.00 50.62 496 GLU A N 1
ATOM 4012 C CA . GLU A 1 496 ? -1.750 -39.706 34.621 1.00 50.62 496 GLU A CA 1
ATOM 4013 C C . GLU A 1 496 ? -2.570 -38.424 34.775 1.00 50.62 496 GLU A C 1
ATOM 4015 O O . GLU A 1 496 ? -3.740 -38.463 35.155 1.00 50.62 496 GLU A O 1
ATOM 4020 N N . TRP A 1 497 ? -1.955 -37.280 34.498 1.00 54.56 497 TRP A N 1
ATOM 4021 C CA . TRP A 1 497 ? -2.641 -35.997 34.539 1.00 54.56 497 TRP A CA 1
ATOM 4022 C C . TRP A 1 497 ? -2.803 -35.482 33.120 1.00 54.56 497 TRP A C 1
ATOM 4024 O O . TRP A 1 497 ? -1.827 -35.395 32.382 1.00 54.56 497 TRP A O 1
ATOM 4034 N N . LYS A 1 498 ? -4.031 -35.115 32.751 1.00 57.53 498 LYS A N 1
ATOM 4035 C CA . LYS A 1 498 ? -4.306 -34.269 31.592 1.00 57.53 498 LYS A CA 1
ATOM 4036 C C . LYS A 1 498 ? -4.545 -32.863 32.104 1.00 57.53 498 LYS A C 1
ATOM 4038 O O . LYS A 1 498 ? -5.353 -32.659 33.005 1.00 57.53 498 LYS A O 1
ATOM 4043 N N . ARG A 1 499 ? -3.808 -31.894 31.574 1.00 66.88 499 ARG A N 1
ATOM 4044 C CA . ARG A 1 499 ? -3.985 -30.488 31.941 1.00 66.88 499 ARG A CA 1
ATOM 4045 C C . ARG A 1 499 ? -4.108 -29.642 30.700 1.00 66.88 499 ARG A C 1
ATOM 4047 O O . ARG A 1 499 ? -3.349 -29.840 29.752 1.00 66.88 499 ARG A O 1
ATOM 4054 N N . MET A 1 500 ? -5.029 -28.686 30.755 1.00 70.19 500 MET A N 1
ATOM 4055 C CA . MET A 1 500 ? -5.079 -27.579 29.815 1.00 70.19 500 MET A CA 1
ATOM 4056 C C . MET A 1 500 ? -5.094 -26.253 30.555 1.00 70.19 500 MET A C 1
ATOM 4058 O O . MET A 1 500 ? -5.769 -26.097 31.576 1.00 70.19 500 MET A O 1
ATOM 4062 N N . SER A 1 501 ? -4.358 -25.290 30.021 1.00 74.75 501 SER A N 1
ATOM 4063 C CA . SER A 1 501 ? -4.406 -23.915 30.494 1.00 74.75 501 SER A CA 1
ATOM 4064 C C . SER A 1 501 ? -4.292 -22.932 29.347 1.00 74.75 501 SER A C 1
ATOM 4066 O O . SER A 1 501 ? -3.652 -23.214 28.332 1.00 74.75 501 SER A O 1
ATOM 4068 N N . VAL A 1 502 ? -4.901 -21.770 29.555 1.00 78.69 502 VAL A N 1
ATOM 4069 C CA . VAL A 1 502 ? -4.657 -20.568 28.766 1.00 78.69 502 VAL A CA 1
ATOM 4070 C C . VAL A 1 502 ? -3.891 -19.602 29.654 1.00 78.69 502 VAL A C 1
ATOM 4072 O O . VAL A 1 502 ? -4.334 -19.321 30.769 1.00 78.69 502 VAL A O 1
ATOM 4075 N N . SER A 1 503 ? -2.750 -19.106 29.187 1.00 81.06 503 SER A N 1
ATOM 4076 C CA . SER A 1 503 ? -2.034 -18.010 29.835 1.00 81.06 503 SER A CA 1
ATOM 4077 C C . SER A 1 503 ? -1.912 -16.816 28.905 1.00 81.06 503 SER A C 1
ATOM 4079 O O . SER A 1 503 ? -1.834 -16.985 27.691 1.00 81.06 503 SER A O 1
ATOM 4081 N N . ILE A 1 504 ? -1.880 -15.624 29.485 1.00 84.00 504 ILE A N 1
ATOM 4082 C CA . ILE A 1 504 ? -1.740 -14.359 28.782 1.00 84.00 504 ILE A CA 1
ATOM 4083 C C . ILE A 1 504 ? -0.649 -13.547 29.477 1.00 84.00 504 ILE A C 1
ATOM 4085 O O . ILE A 1 504 ? -0.680 -13.386 30.698 1.00 84.00 504 ILE A O 1
ATOM 4089 N N . ASP A 1 505 ? 0.297 -13.044 28.694 1.00 82.38 505 ASP A N 1
ATOM 4090 C CA . ASP A 1 505 ? 1.330 -12.117 29.149 1.00 82.38 505 ASP A CA 1
ATOM 4091 C C . ASP A 1 505 ? 0.910 -10.719 28.670 1.00 82.38 505 ASP A C 1
ATOM 4093 O O . ASP A 1 505 ? 0.654 -10.553 27.483 1.00 82.38 505 ASP A O 1
ATOM 4097 N N . LEU A 1 506 ? 0.841 -9.721 29.548 1.00 85.44 506 LEU A N 1
ATOM 4098 C CA . LEU A 1 506 ? 0.532 -8.319 29.245 1.00 85.44 506 LEU A CA 1
ATOM 4099 C C . LEU A 1 506 ? 1.741 -7.439 29.544 1.00 85.44 506 LEU A C 1
ATOM 4101 O O . LEU A 1 506 ? 2.558 -7.779 30.402 1.00 85.44 506 LEU A O 1
ATOM 4105 N N . ASP A 1 507 ? 1.814 -6.309 28.859 1.00 83.81 507 ASP A N 1
ATOM 4106 C CA . ASP A 1 507 ? 2.740 -5.211 29.115 1.00 83.81 507 ASP A CA 1
ATOM 4107 C C . ASP A 1 507 ? 1.924 -3.921 29.217 1.00 83.81 507 ASP A C 1
ATOM 4109 O O . ASP A 1 507 ? 1.261 -3.535 28.256 1.00 83.81 507 ASP A O 1
ATOM 4113 N N . ILE A 1 508 ? 1.890 -3.315 30.402 1.00 86.38 508 ILE A N 1
ATOM 4114 C CA . ILE A 1 508 ? 1.094 -2.120 30.699 1.00 86.38 508 ILE A CA 1
ATOM 4115 C C . ILE A 1 508 ? 2.043 -1.008 31.131 1.00 86.38 508 ILE A C 1
ATOM 4117 O O . ILE A 1 508 ? 2.852 -1.191 32.035 1.00 86.38 508 ILE A O 1
ATOM 4121 N N . GLN A 1 509 ? 1.940 0.162 30.516 1.00 86.12 509 GLN A N 1
ATOM 4122 C CA . GLN A 1 509 ? 2.861 1.278 30.732 1.00 86.12 509 GLN A CA 1
ATOM 4123 C C . GLN A 1 509 ? 2.538 2.037 32.020 1.00 86.12 509 GLN A C 1
ATOM 4125 O O . GLN A 1 509 ? 3.429 2.449 32.766 1.00 86.12 509 GLN A O 1
ATOM 4130 N N . ASP A 1 510 ? 1.247 2.220 32.308 1.00 88.75 510 ASP A N 1
ATOM 4131 C CA . ASP A 1 510 ? 0.803 2.947 33.494 1.00 88.75 510 ASP A CA 1
ATOM 4132 C C . ASP A 1 510 ? 0.690 2.038 34.726 1.00 88.75 510 ASP A C 1
ATOM 4134 O O . ASP A 1 510 ? -0.043 1.046 34.744 1.00 88.75 510 ASP A O 1
ATOM 4138 N N . ARG A 1 511 ? 1.373 2.426 35.808 1.00 90.12 511 ARG A N 1
ATOM 4139 C CA . ARG A 1 511 ? 1.411 1.664 37.065 1.00 90.12 511 ARG A CA 1
ATOM 4140 C C . ARG A 1 511 ? 0.037 1.488 37.697 1.00 90.12 511 ARG A C 1
ATOM 4142 O O . ARG A 1 511 ? -0.271 0.418 38.220 1.00 90.12 511 ARG A O 1
ATOM 4149 N N . GLU A 1 512 ? -0.766 2.551 37.736 1.00 92.62 512 GLU A N 1
ATOM 4150 C CA . GLU A 1 512 ? -2.075 2.506 38.390 1.00 92.62 512 GLU A CA 1
ATOM 4151 C C . GLU A 1 512 ? -3.039 1.625 37.597 1.00 92.62 512 GLU A C 1
ATOM 4153 O O . GLU A 1 512 ? -3.787 0.848 38.194 1.00 92.62 512 GLU A O 1
ATOM 4158 N N . LYS A 1 513 ? -2.975 1.690 36.265 1.00 93.50 513 LYS A N 1
ATOM 4159 C CA . LYS A 1 513 ? -3.704 0.805 35.360 1.00 93.50 513 LYS A CA 1
ATOM 4160 C C . LYS A 1 513 ? -3.271 -0.650 35.541 1.00 93.50 513 LYS A C 1
ATOM 4162 O O . LYS A 1 513 ? -4.133 -1.506 35.724 1.00 93.50 513 LYS A O 1
ATOM 4167 N N . ALA A 1 514 ? -1.968 -0.931 35.584 1.00 92.94 514 ALA A N 1
ATOM 4168 C CA . ALA A 1 514 ? -1.446 -2.285 35.768 1.00 92.94 514 ALA A CA 1
ATOM 4169 C C . ALA A 1 514 ? -1.911 -2.916 37.093 1.00 92.94 514 ALA A C 1
ATOM 4171 O O . ALA A 1 514 ? -2.342 -4.070 37.130 1.00 92.94 514 ALA A O 1
ATOM 4172 N N . ILE A 1 515 ? -1.905 -2.133 38.178 1.00 94.12 515 ILE A N 1
ATOM 4173 C CA . ILE A 1 515 ? -2.442 -2.557 39.478 1.00 94.12 515 ILE A CA 1
ATOM 4174 C C . ILE A 1 515 ? -3.938 -2.875 39.369 1.00 94.12 515 ILE A C 1
ATOM 4176 O O . ILE A 1 515 ? -4.375 -3.912 39.860 1.00 94.12 515 ILE A O 1
ATOM 4180 N N . GLN A 1 516 ? -4.730 -2.022 38.713 1.00 96.69 516 GLN A N 1
ATOM 4181 C CA . GLN A 1 516 ? -6.167 -2.264 38.548 1.00 96.69 516 GLN A CA 1
ATOM 4182 C C . GLN A 1 516 ? -6.454 -3.534 37.738 1.00 96.69 516 GLN A C 1
ATOM 4184 O O . GLN A 1 516 ? -7.339 -4.300 38.116 1.00 96.69 516 GLN A O 1
ATOM 4189 N N . VAL A 1 517 ? -5.704 -3.775 36.660 1.00 95.88 517 VAL A N 1
ATOM 4190 C CA . VAL A 1 517 ? -5.823 -4.994 35.844 1.00 95.88 517 VAL A CA 1
ATOM 4191 C C . VAL A 1 517 ? -5.498 -6.233 36.683 1.00 95.88 517 VAL A C 1
ATOM 4193 O O . VAL A 1 517 ? -6.273 -7.190 36.699 1.00 95.88 517 VAL A O 1
ATOM 4196 N N . TYR A 1 518 ? -4.396 -6.201 37.438 1.00 95.81 518 TYR A N 1
ATOM 4197 C CA . TYR A 1 518 ? -4.014 -7.293 38.333 1.00 95.81 518 TYR A CA 1
ATOM 4198 C C . TYR A 1 518 ? -5.112 -7.601 39.368 1.00 95.81 518 TYR A C 1
ATOM 4200 O O . TYR A 1 518 ? -5.505 -8.760 39.517 1.00 95.81 518 TYR A O 1
ATOM 4208 N N . GLU A 1 519 ? -5.629 -6.583 40.066 1.00 95.75 519 GLU A N 1
ATOM 4209 C CA . GLU A 1 519 ? -6.631 -6.769 41.128 1.00 95.75 519 GLU A CA 1
ATOM 4210 C C . GLU A 1 519 ? -7.913 -7.392 40.570 1.00 95.75 519 GLU A C 1
ATOM 4212 O O . GLU A 1 519 ? -8.454 -8.331 41.151 1.00 95.75 519 GLU A O 1
ATOM 4217 N N . LYS A 1 520 ? -8.359 -6.939 39.394 1.00 95.88 520 LYS A N 1
ATOM 4218 C CA . LYS A 1 520 ? -9.542 -7.486 38.722 1.00 95.88 520 LYS A CA 1
ATOM 4219 C C . LYS A 1 520 ? -9.363 -8.956 38.343 1.00 95.88 520 LYS A C 1
ATOM 4221 O O . LYS A 1 520 ? -10.254 -9.764 38.609 1.00 95.88 520 LYS A O 1
ATOM 4226 N N . PHE A 1 521 ? -8.212 -9.341 37.784 1.00 95.62 521 PHE A N 1
ATOM 4227 C CA . PHE A 1 521 ? -7.935 -10.756 37.516 1.00 95.62 521 PHE A CA 1
ATOM 4228 C C . PHE A 1 521 ? -7.872 -11.585 38.794 1.00 95.62 521 PHE A C 1
ATOM 4230 O O . PHE A 1 521 ? -8.389 -12.702 38.819 1.00 95.62 521 PHE A O 1
ATOM 4237 N N . TYR A 1 522 ? -7.264 -11.062 39.859 1.00 93.38 522 TYR A N 1
ATOM 4238 C CA . TYR A 1 522 ? -7.205 -11.759 41.138 1.00 93.38 522 TYR A CA 1
ATOM 4239 C C . TYR A 1 522 ? -8.606 -11.977 41.728 1.00 93.38 522 TYR A C 1
ATOM 4241 O O . TYR A 1 522 ? -8.946 -13.105 42.088 1.00 93.38 522 TYR A O 1
ATOM 4249 N N . GLU A 1 523 ? -9.444 -10.937 41.762 1.00 94.12 523 GLU A N 1
ATOM 4250 C CA . GLU A 1 523 ? -10.837 -11.013 42.221 1.00 94.12 523 GLU A CA 1
ATOM 4251 C C . GLU A 1 523 ? -11.660 -12.024 41.413 1.00 94.12 523 GLU A C 1
ATOM 4253 O O . GLU A 1 523 ? -12.489 -12.745 41.975 1.00 94.12 523 GLU A O 1
ATOM 4258 N N . GLN A 1 524 ? -11.405 -12.113 40.107 1.00 91.69 524 GLN A N 1
ATOM 4259 C CA . GLN A 1 524 ? -12.070 -13.059 39.220 1.00 91.69 524 GLN A CA 1
ATOM 4260 C C . GLN A 1 524 ? -11.579 -14.503 39.410 1.00 91.69 524 GLN A C 1
ATOM 4262 O O . GLN A 1 524 ? -12.387 -15.436 39.422 1.00 91.69 524 GLN A O 1
ATOM 4267 N N . LEU A 1 525 ? -10.263 -14.712 39.505 1.00 89.50 525 LEU A N 1
ATOM 4268 C CA . LEU A 1 525 ? -9.657 -16.042 39.462 1.00 89.50 525 LEU A CA 1
ATOM 4269 C C . LEU A 1 525 ? -9.574 -16.695 40.833 1.00 89.50 525 LEU A C 1
ATOM 4271 O O . LEU A 1 525 ? -9.897 -17.873 40.931 1.00 89.50 525 LEU A O 1
ATOM 4275 N N . ALA A 1 526 ? -9.182 -15.977 41.888 1.00 88.69 526 ALA A N 1
ATOM 4276 C CA . ALA A 1 526 ? -8.965 -16.565 43.211 1.00 88.69 526 ALA A CA 1
ATOM 4277 C C . ALA A 1 526 ? -10.150 -17.415 43.723 1.00 88.69 526 ALA A C 1
ATOM 4279 O O . ALA A 1 526 ? -9.898 -18.520 44.209 1.00 88.69 526 ALA A O 1
ATOM 4280 N N . PRO A 1 527 ? -11.430 -17.013 43.548 1.00 90.50 527 PRO A N 1
ATOM 4281 C CA . PRO A 1 527 ? -12.576 -17.823 43.972 1.00 90.50 527 PRO A CA 1
ATOM 4282 C C . PRO A 1 527 ? -12.735 -19.163 43.238 1.00 90.50 527 PRO A C 1
ATOM 4284 O O . PRO A 1 527 ? -13.473 -20.027 43.710 1.00 90.50 527 PRO A O 1
ATOM 4287 N N . LEU A 1 528 ? -12.085 -19.336 42.083 1.00 83.94 528 LEU A N 1
ATOM 4288 C CA . LEU A 1 528 ? -12.132 -20.567 41.290 1.00 83.94 528 LEU A CA 1
ATOM 4289 C C . LEU A 1 528 ? -11.147 -21.637 41.790 1.00 83.94 528 LEU A C 1
ATOM 4291 O O . LEU A 1 528 ? -11.229 -22.780 41.343 1.00 83.94 528 LEU A O 1
ATOM 4295 N N . TYR A 1 529 ? -10.233 -21.288 42.701 1.00 83.44 529 TYR A N 1
ATOM 4296 C CA . TYR A 1 529 ? -9.166 -22.169 43.180 1.00 83.44 529 TYR A CA 1
ATOM 4297 C C . TYR A 1 529 ? -9.215 -22.334 44.699 1.00 83.44 529 TYR A C 1
ATOM 4299 O O . TYR A 1 529 ? -9.568 -21.425 45.448 1.00 83.44 529 TYR A O 1
ATOM 4307 N N . GLU A 1 530 ? -8.814 -23.507 45.183 1.00 80.69 530 GLU A N 1
ATOM 4308 C CA . GLU A 1 530 ? -8.718 -23.756 46.619 1.00 80.69 530 GLU A CA 1
ATOM 4309 C C . GLU A 1 530 ? -7.421 -23.198 47.201 1.00 80.69 530 GLU A C 1
ATOM 4311 O O . GLU A 1 530 ? -6.373 -23.217 46.559 1.00 80.69 530 GLU A O 1
ATOM 4316 N N . ASN A 1 531 ? -7.461 -22.766 48.463 1.00 83.44 531 ASN A N 1
ATOM 4317 C CA . ASN A 1 531 ? -6.288 -22.250 49.177 1.00 83.44 531 ASN A CA 1
ATOM 4318 C C . ASN A 1 531 ? -5.570 -21.121 48.414 1.00 83.44 531 ASN A C 1
ATOM 4320 O O . ASN A 1 531 ? -4.342 -21.042 48.455 1.00 83.44 531 ASN A O 1
ATOM 4324 N N . SER A 1 532 ? -6.324 -20.277 47.701 1.00 85.00 532 SER A N 1
ATOM 4325 C CA . SER A 1 532 ? -5.769 -19.120 47.005 1.00 85.00 532 SER A CA 1
ATOM 4326 C C . SER A 1 532 ? -5.090 -18.178 47.997 1.00 85.00 532 SER A C 1
ATOM 4328 O O . SER A 1 532 ? -5.659 -17.849 49.043 1.00 85.00 532 SER A O 1
ATOM 4330 N N . PHE A 1 533 ? -3.889 -17.726 47.667 1.00 84.06 533 PHE A N 1
ATOM 4331 C CA . PHE A 1 533 ? -3.142 -16.756 48.452 1.00 84.06 533 PHE A CA 1
ATOM 4332 C C . PHE A 1 533 ? -2.458 -15.747 47.538 1.00 84.06 533 PHE A C 1
ATOM 4334 O O . PHE A 1 533 ? -2.334 -15.951 46.331 1.00 84.06 533 PHE A O 1
ATOM 4341 N N . GLU A 1 534 ? -1.984 -14.672 48.152 1.00 90.19 534 GLU A N 1
ATOM 4342 C CA . GLU A 1 534 ? -1.310 -13.581 47.474 1.00 90.19 534 GLU A CA 1
ATOM 4343 C C . GLU A 1 534 ? -0.063 -13.153 48.249 1.00 90.19 534 GLU A C 1
ATOM 4345 O O . GLU A 1 534 ? -0.038 -13.155 49.484 1.00 90.19 534 GLU A O 1
ATOM 4350 N N . ILE A 1 535 ? 0.974 -12.786 47.503 1.00 85.06 535 ILE A N 1
ATOM 4351 C CA . ILE A 1 535 ? 2.219 -12.202 47.986 1.00 85.06 535 ILE A CA 1
ATOM 4352 C C . ILE A 1 535 ? 2.397 -10.866 47.265 1.00 85.06 535 ILE A C 1
ATOM 4354 O O . ILE A 1 535 ? 2.316 -10.813 46.040 1.00 85.06 535 ILE A O 1
ATOM 4358 N N . ARG A 1 536 ? 2.663 -9.798 48.023 1.00 90.00 536 ARG A N 1
ATOM 4359 C CA . ARG A 1 536 ? 2.955 -8.464 47.485 1.00 90.00 536 ARG A CA 1
ATOM 4360 C C . ARG A 1 536 ? 4.282 -7.962 48.037 1.00 90.00 536 ARG A C 1
ATOM 4362 O O . ARG A 1 536 ? 4.472 -7.947 49.254 1.00 90.00 536 ARG A O 1
ATOM 4369 N N . ASP A 1 537 ? 5.158 -7.553 47.135 1.00 82.12 537 ASP A N 1
ATOM 4370 C CA . ASP A 1 537 ? 6.376 -6.789 47.397 1.00 82.12 537 ASP A CA 1
ATOM 4371 C C . ASP A 1 537 ? 6.322 -5.457 46.620 1.00 82.12 537 ASP A C 1
ATOM 4373 O O . ASP A 1 537 ? 5.372 -5.208 45.872 1.00 82.12 537 ASP A O 1
ATOM 4377 N N . ASP A 1 538 ? 7.318 -4.589 46.792 1.00 76.94 538 ASP A N 1
ATOM 4378 C CA . ASP A 1 538 ? 7.346 -3.252 46.184 1.00 76.94 538 ASP A CA 1
ATOM 4379 C C . ASP A 1 538 ? 7.289 -3.299 44.644 1.00 76.94 538 ASP A C 1
ATOM 4381 O O . ASP A 1 538 ? 6.604 -2.474 44.037 1.00 76.94 538 ASP A O 1
ATOM 4385 N N . THR A 1 539 ? 7.947 -4.289 44.029 1.00 78.38 539 THR A N 1
ATOM 4386 C CA . THR A 1 539 ? 8.095 -4.430 42.567 1.00 78.38 539 THR A CA 1
ATOM 4387 C C . THR A 1 539 ? 7.479 -5.713 41.996 1.00 78.38 539 THR A C 1
ATOM 4389 O O . THR A 1 539 ? 7.574 -5.959 40.795 1.00 78.38 539 THR A O 1
ATOM 4392 N N . TYR A 1 540 ? 6.888 -6.571 42.835 1.00 83.56 540 TYR A N 1
ATOM 4393 C CA . TYR A 1 540 ? 6.410 -7.891 42.410 1.00 83.56 540 TYR A CA 1
ATOM 4394 C C . TYR A 1 540 ? 5.212 -8.372 43.226 1.00 83.56 540 TYR A C 1
ATOM 4396 O O . TYR A 1 540 ? 5.294 -8.513 44.449 1.00 83.56 540 TYR A O 1
ATOM 4404 N N . TRP A 1 541 ? 4.088 -8.621 42.559 1.00 88.44 541 TRP A N 1
ATOM 4405 C CA . TRP A 1 541 ? 2.869 -9.165 43.152 1.00 88.44 541 TRP A CA 1
ATOM 4406 C C . TRP A 1 541 ? 2.536 -10.485 42.476 1.00 88.44 541 TRP A C 1
ATOM 4408 O O . TRP A 1 541 ? 2.697 -10.644 41.270 1.00 88.44 541 TRP A O 1
ATOM 4418 N N . SER A 1 542 ? 2.083 -11.459 43.249 1.00 87.31 542 SER A N 1
ATOM 4419 C CA . SER A 1 542 ? 1.854 -12.803 42.744 1.00 87.31 542 SER A CA 1
ATOM 4420 C C . SER A 1 542 ? 0.791 -13.500 43.562 1.00 87.31 542 SER A C 1
ATOM 4422 O O . SER A 1 542 ? 0.817 -13.483 44.793 1.00 87.31 542 SER A O 1
ATOM 4424 N N . SER A 1 543 ? -0.131 -14.147 42.866 1.00 88.19 543 SER A N 1
ATOM 4425 C CA . SER A 1 543 ? -1.161 -14.979 43.460 1.00 88.19 543 SER A CA 1
ATOM 4426 C C . SER A 1 543 ? -1.085 -16.398 42.926 1.00 88.19 543 SER A C 1
ATOM 4428 O O . SER A 1 543 ? -0.777 -16.646 41.757 1.00 88.19 543 SER A O 1
ATOM 4430 N N . ALA A 1 544 ? -1.381 -17.346 43.805 1.00 82.31 544 ALA A N 1
ATOM 4431 C CA . ALA A 1 544 ? -1.408 -18.757 43.473 1.00 82.31 544 ALA A CA 1
ATOM 4432 C C . ALA A 1 544 ? -2.550 -19.453 44.210 1.00 82.31 544 ALA A C 1
ATOM 4434 O O . ALA A 1 544 ? -3.012 -18.991 45.252 1.00 82.31 544 ALA A O 1
ATOM 4435 N N . GLY A 1 545 ? -2.995 -20.582 43.674 1.00 82.12 545 GLY A N 1
ATOM 4436 C CA . GLY A 1 545 ? -4.045 -21.406 44.255 1.00 82.12 545 GLY A CA 1
ATOM 4437 C C . GLY A 1 545 ? -3.794 -22.890 44.041 1.00 82.12 545 GLY A C 1
ATOM 4438 O O . GLY A 1 545 ? -2.725 -23.320 43.603 1.00 82.12 545 GLY A O 1
ATOM 4439 N N . SER A 1 546 ? -4.788 -23.690 44.396 1.00 77.00 546 SER A N 1
ATOM 4440 C CA . SER A 1 546 ? -4.805 -25.130 44.176 1.00 77.00 546 SER A CA 1
ATOM 4441 C C . SER A 1 546 ? -5.958 -25.495 43.252 1.00 77.00 546 SER A C 1
ATOM 4443 O O . SER A 1 546 ? -7.069 -24.986 43.401 1.00 77.00 546 SER A O 1
ATOM 4445 N N . PHE A 1 547 ? -5.687 -26.377 42.299 1.00 70.81 547 PHE A N 1
ATOM 4446 C CA . PHE A 1 547 ? -6.635 -26.805 41.276 1.00 70.81 547 PHE A CA 1
ATOM 4447 C C . PHE A 1 547 ? -6.877 -28.312 41.384 1.00 70.81 547 PHE A C 1
ATOM 4449 O O . PHE A 1 547 ? -5.934 -29.073 41.608 1.00 70.81 547 PHE A O 1
ATOM 4456 N N . TRP A 1 548 ? -8.127 -28.745 41.230 1.00 63.66 548 TRP A N 1
ATOM 4457 C CA . TRP A 1 548 ? -8.476 -30.165 41.198 1.00 63.66 548 TRP A CA 1
ATOM 4458 C C . TRP A 1 548 ? -8.311 -30.711 39.784 1.00 63.66 548 TRP A C 1
ATOM 4460 O O . TRP A 1 548 ? -8.960 -30.226 38.868 1.00 63.66 548 TRP A O 1
ATOM 4470 N N . ASN A 1 549 ? -7.474 -31.733 39.615 1.00 58.09 549 ASN A N 1
ATOM 4471 C CA . ASN A 1 549 ? -7.392 -32.473 38.357 1.00 58.09 549 ASN A CA 1
ATOM 4472 C C . ASN A 1 549 ? -8.610 -33.418 38.205 1.00 58.09 549 ASN A C 1
ATOM 4474 O O . ASN A 1 549 ? -9.309 -33.717 39.179 1.00 58.09 549 ASN A O 1
ATOM 4478 N N . GLU A 1 550 ? -8.833 -33.939 36.994 1.00 57.09 550 GLU A N 1
ATOM 4479 C CA . GLU A 1 550 ? -9.892 -34.922 36.676 1.00 57.09 550 GLU A CA 1
ATOM 4480 C C . GLU A 1 550 ? -9.875 -36.181 37.550 1.00 57.09 550 GLU A C 1
ATOM 4482 O O . GLU A 1 550 ? -10.918 -36.771 37.824 1.00 57.09 550 GLU A O 1
ATOM 4487 N N . ASP A 1 551 ? -8.700 -36.591 38.018 1.00 56.09 551 ASP A N 1
ATOM 4488 C CA . ASP A 1 551 ? -8.509 -37.749 38.893 1.00 56.09 551 ASP A CA 1
ATOM 4489 C C . ASP A 1 551 ? -8.778 -37.440 40.381 1.00 56.09 551 ASP A C 1
ATOM 4491 O O . ASP A 1 551 ? -8.505 -38.268 41.253 1.00 56.09 551 ASP A O 1
ATOM 4495 N N . HIS A 1 552 ? -9.315 -36.252 40.683 1.00 56.31 552 HIS A N 1
ATOM 4496 C CA . HIS A 1 552 ? -9.526 -35.732 42.032 1.00 56.31 552 HIS A CA 1
ATOM 4497 C C . HIS A 1 552 ? -8.237 -35.620 42.863 1.00 56.31 552 HIS A C 1
ATOM 4499 O O . HIS A 1 552 ? -8.281 -35.700 44.094 1.00 56.31 552 HIS A O 1
ATOM 4505 N N . THR A 1 553 ? -7.087 -35.401 42.222 1.00 56.56 553 THR A N 1
ATOM 4506 C CA . THR A 1 553 ? -5.859 -34.982 42.909 1.00 56.56 553 THR A CA 1
ATOM 4507 C C . THR A 1 553 ? -5.743 -33.459 42.940 1.00 56.56 553 THR A C 1
ATOM 4509 O O . THR A 1 553 ? -6.066 -32.767 41.973 1.00 56.56 553 THR A O 1
ATOM 4512 N N . LEU A 1 554 ? -5.285 -32.918 44.071 1.00 55.78 554 LEU A N 1
ATOM 4513 C CA . LEU A 1 554 ? -5.081 -31.481 44.239 1.00 55.78 554 LEU A CA 1
ATOM 4514 C C . LEU A 1 554 ? -3.690 -31.095 43.718 1.00 55.78 554 LEU A C 1
ATOM 4516 O O . LEU A 1 554 ? -2.677 -31.459 44.317 1.00 55.78 554 LEU A O 1
ATOM 4520 N N . SER A 1 555 ? -3.633 -30.337 42.624 1.00 60.50 555 SER A N 1
ATOM 4521 C CA . SER A 1 555 ? -2.408 -29.663 42.193 1.00 60.50 555 SER A CA 1
ATOM 4522 C C . SER A 1 555 ? -2.223 -28.408 43.039 1.00 60.50 555 SER A C 1
ATOM 4524 O O . SER A 1 555 ? -3.030 -27.484 42.951 1.00 60.50 555 SER A O 1
ATOM 4526 N N . SER A 1 556 ? -1.189 -28.373 43.876 1.00 57.78 556 SER A N 1
ATOM 4527 C CA . SER A 1 556 ? -0.897 -27.231 44.743 1.00 57.78 556 SER A CA 1
ATOM 4528 C C . SER A 1 556 ? 0.048 -26.230 44.075 1.00 57.78 556 SER A C 1
ATOM 4530 O O . SER A 1 556 ? 0.989 -26.612 43.382 1.00 57.78 556 SER A O 1
ATOM 4532 N N . GLY A 1 557 ? -0.184 -24.937 44.321 1.00 59.88 557 GLY A N 1
ATOM 4533 C CA . GLY A 1 557 ? 0.744 -23.867 43.948 1.00 59.88 557 GLY A CA 1
ATOM 4534 C C . GLY A 1 557 ? 0.712 -23.475 42.472 1.00 59.88 557 GLY A C 1
ATOM 4535 O O . GLY A 1 557 ? 1.747 -23.094 41.931 1.00 59.88 557 GLY A O 1
ATOM 4536 N N . VAL A 1 558 ? -0.448 -23.564 41.815 1.00 71.38 558 VAL A N 1
ATOM 4537 C CA . VAL A 1 558 ? -0.600 -23.028 40.458 1.00 71.38 558 VAL A CA 1
ATOM 4538 C C . VAL A 1 558 ? -0.688 -21.505 40.512 1.00 71.38 558 VAL A C 1
ATOM 4540 O O . VAL A 1 558 ? -1.509 -20.962 41.249 1.00 71.38 558 VAL A O 1
ATOM 4543 N N . GLN A 1 559 ? 0.168 -20.822 39.749 1.00 78.31 559 GLN A N 1
ATOM 4544 C CA . GLN A 1 559 ? 0.100 -19.372 39.543 1.00 78.31 559 GLN A CA 1
ATOM 4545 C C . GLN A 1 559 ? -1.294 -19.005 39.007 1.00 78.31 559 GLN A C 1
ATOM 4547 O O . GLN A 1 559 ? -1.847 -19.782 38.233 1.00 78.31 559 GLN A O 1
ATOM 4552 N N . LEU A 1 560 ? -1.856 -17.866 39.422 1.00 84.75 560 LEU A N 1
ATOM 4553 C CA . LEU A 1 560 ? -3.132 -17.339 38.914 1.00 84.75 560 LEU A CA 1
ATOM 4554 C C . LEU A 1 560 ? -2.906 -16.034 38.155 1.00 84.75 560 LEU A C 1
ATOM 4556 O O . LEU A 1 560 ? -3.154 -15.958 36.956 1.00 84.75 560 LEU A O 1
ATOM 4560 N N . VAL A 1 561 ? -2.379 -15.027 38.851 1.00 90.44 561 VAL A N 1
ATOM 4561 C CA . VAL A 1 561 ? -1.946 -13.762 38.259 1.00 90.44 561 VAL A CA 1
ATOM 4562 C C . VAL A 1 561 ? -0.665 -13.273 38.932 1.00 90.44 561 VAL A C 1
ATOM 4564 O O . VAL A 1 561 ? -0.433 -13.541 40.113 1.00 90.44 561 VAL A O 1
ATOM 4567 N N . CYS A 1 562 ? 0.194 -12.608 38.177 1.00 90.12 562 CYS A N 1
ATOM 4568 C CA . CYS A 1 562 ? 1.437 -11.997 38.620 1.00 90.12 562 CYS A CA 1
ATOM 4569 C C . CYS A 1 562 ? 1.563 -10.615 37.981 1.00 90.12 562 CYS A C 1
ATOM 4571 O O . CYS A 1 562 ? 1.196 -10.461 36.825 1.00 90.12 562 CYS A O 1
ATOM 4573 N N . LEU A 1 563 ? 2.098 -9.650 38.719 1.00 89.44 563 LEU A N 1
ATOM 4574 C CA . LEU A 1 563 ? 2.460 -8.312 38.264 1.00 89.44 563 LEU A CA 1
ATOM 4575 C C . LEU A 1 563 ? 3.930 -8.077 38.632 1.00 89.44 563 LEU A C 1
ATOM 4577 O O . LEU A 1 563 ? 4.292 -8.223 39.798 1.00 89.44 563 LEU A O 1
ATOM 4581 N N . ALA A 1 564 ? 4.770 -7.727 37.667 1.00 84.94 564 ALA A N 1
ATOM 4582 C CA . ALA A 1 564 ? 6.185 -7.439 37.877 1.00 84.94 564 ALA A CA 1
ATOM 4583 C C . ALA A 1 564 ? 6.555 -6.091 37.251 1.00 84.94 564 ALA A C 1
ATOM 4585 O O . ALA A 1 564 ? 6.219 -5.823 36.103 1.00 84.94 564 ALA A O 1
ATOM 4586 N N . GLU A 1 565 ? 7.254 -5.248 38.003 1.00 81.56 565 GLU A N 1
ATOM 4587 C CA . GLU A 1 565 ? 7.821 -4.002 37.484 1.00 81.56 565 GLU A CA 1
ATOM 4588 C C . GLU A 1 565 ? 9.085 -4.299 36.665 1.00 81.56 565 GLU A C 1
ATOM 4590 O O . GLU A 1 565 ? 10.001 -4.985 37.132 1.00 81.56 565 GLU A O 1
ATOM 4595 N N . HIS A 1 566 ? 9.127 -3.763 35.449 1.00 73.12 566 HIS A N 1
ATOM 4596 C CA . HIS A 1 566 ? 10.270 -3.773 34.545 1.00 73.12 566 HIS A CA 1
ATOM 4597 C C . HIS A 1 566 ? 10.639 -2.332 34.169 1.00 73.12 566 HIS A C 1
ATOM 4599 O O . HIS A 1 566 ? 9.811 -1.440 34.289 1.00 73.12 566 HIS A O 1
ATOM 4605 N N . ASP A 1 567 ? 11.891 -2.101 33.752 1.00 59.72 567 ASP A N 1
ATOM 4606 C CA . ASP A 1 567 ? 12.546 -0.777 33.704 1.00 59.72 567 ASP A CA 1
ATOM 4607 C C . ASP A 1 567 ? 11.674 0.396 33.197 1.00 59.72 567 ASP A C 1
ATOM 4609 O O . ASP A 1 567 ? 11.794 1.494 33.738 1.00 59.72 567 ASP A O 1
ATOM 4613 N N . ASP A 1 568 ? 10.782 0.162 32.225 1.00 69.94 568 ASP A N 1
ATOM 4614 C CA . ASP A 1 568 ? 9.888 1.177 31.648 1.00 69.94 568 ASP A CA 1
ATOM 4615 C C . ASP A 1 568 ? 8.397 0.748 31.583 1.00 69.94 568 ASP A C 1
ATOM 4617 O O . ASP A 1 568 ? 7.607 1.422 30.926 1.00 69.94 568 ASP A O 1
ATOM 4621 N N . SER A 1 569 ? 7.988 -0.364 32.214 1.00 81.44 569 SER A N 1
ATOM 4622 C CA . SER A 1 569 ? 6.598 -0.865 32.170 1.00 81.44 569 SER A CA 1
ATOM 4623 C C . SER A 1 569 ? 6.271 -1.922 33.239 1.00 81.44 569 SER A C 1
ATOM 4625 O O . SER A 1 569 ? 7.078 -2.240 34.114 1.00 81.44 569 SER A O 1
ATOM 4627 N N . TYR A 1 570 ? 5.050 -2.458 33.199 1.00 86.38 570 TYR A N 1
ATOM 4628 C CA . TYR A 1 570 ? 4.527 -3.425 34.156 1.00 86.38 570 TYR A CA 1
ATOM 4629 C C . TYR A 1 570 ? 4.015 -4.679 33.454 1.00 86.38 570 TYR A C 1
ATOM 4631 O O . TYR A 1 570 ? 3.013 -4.666 32.737 1.00 86.38 570 TYR A O 1
ATOM 4639 N N . ASP A 1 571 ? 4.673 -5.794 33.744 1.00 85.50 571 ASP A N 1
ATOM 4640 C CA . ASP A 1 571 ? 4.353 -7.091 33.179 1.00 85.50 571 ASP A CA 1
ATOM 4641 C C . ASP A 1 571 ? 3.270 -7.779 33.993 1.00 85.50 571 ASP A C 1
ATOM 4643 O O . ASP A 1 571 ? 3.456 -8.021 35.187 1.00 85.50 571 ASP A O 1
ATOM 4647 N N . ILE A 1 572 ? 2.171 -8.169 33.345 1.00 89.06 572 ILE A N 1
ATOM 4648 C CA . ILE A 1 572 ? 1.123 -8.966 33.991 1.00 89.06 572 ILE A CA 1
ATOM 4649 C C . ILE A 1 572 ? 1.060 -10.339 33.343 1.00 89.06 572 ILE A C 1
ATOM 4651 O O . ILE A 1 572 ? 0.784 -10.464 32.160 1.00 89.06 572 ILE A O 1
ATOM 4655 N N . PHE A 1 573 ? 1.278 -11.388 34.123 1.00 86.12 573 PHE A N 1
ATOM 4656 C CA . PHE A 1 573 ? 1.053 -12.763 33.690 1.00 86.12 573 PHE A CA 1
ATOM 4657 C C . PHE A 1 573 ? -0.239 -13.264 34.317 1.00 86.12 573 PHE A C 1
ATOM 4659 O O . PHE A 1 573 ? -0.337 -13.301 35.542 1.00 86.12 573 PHE A O 1
ATOM 4666 N N . VAL A 1 574 ? -1.205 -13.692 33.512 1.00 89.81 574 VAL A N 1
ATOM 4667 C CA . VAL A 1 574 ? -2.445 -14.316 33.984 1.00 89.81 574 VAL A CA 1
ATOM 4668 C C . VAL A 1 574 ? -2.588 -15.704 33.381 1.00 89.81 574 VAL A C 1
ATOM 4670 O O . VAL A 1 574 ? -2.282 -15.924 32.215 1.00 89.81 574 VAL A O 1
ATOM 4673 N N . ILE A 1 575 ? -3.046 -16.670 34.169 1.00 85.38 575 ILE A N 1
ATOM 4674 C CA . ILE A 1 575 ? -3.272 -18.037 33.707 1.00 85.38 575 ILE A CA 1
ATOM 4675 C C . ILE A 1 575 ? -4.565 -18.589 34.289 1.00 85.38 575 ILE A C 1
ATOM 4677 O O . ILE A 1 575 ? -4.869 -18.440 35.475 1.00 85.38 575 ILE A O 1
ATOM 4681 N N . LYS A 1 576 ? -5.320 -19.284 33.443 1.00 86.19 576 LYS A N 1
ATOM 4682 C CA . LYS A 1 576 ? -6.497 -20.034 33.849 1.00 86.19 576 LYS A CA 1
ATOM 4683 C C . LYS A 1 576 ? -6.380 -21.490 33.425 1.00 86.19 576 LYS A C 1
ATOM 4685 O O . LYS A 1 576 ? -6.074 -21.811 32.279 1.00 86.19 576 LYS A O 1
ATOM 4690 N N . TRP A 1 577 ? -6.628 -22.370 34.383 1.00 79.19 577 TRP A N 1
ATOM 4691 C CA . TRP A 1 577 ? -6.649 -23.812 34.209 1.00 79.19 577 TRP A CA 1
ATOM 4692 C C . TRP A 1 577 ? -8.067 -24.281 33.898 1.00 79.19 577 TRP A C 1
ATOM 4694 O O . TRP A 1 577 ? -9.044 -23.790 34.469 1.00 79.19 577 TRP A O 1
ATOM 4704 N N . HIS A 1 578 ? -8.164 -25.244 32.987 1.00 75.62 578 HIS A N 1
ATOM 4705 C CA . HIS A 1 578 ? -9.418 -25.839 32.548 1.00 75.62 578 HIS A CA 1
ATOM 4706 C C . HIS A 1 578 ? -9.417 -27.328 32.886 1.00 75.62 578 HIS A C 1
ATOM 4708 O O . HIS A 1 578 ? -8.419 -28.018 32.676 1.00 75.62 578 HIS A O 1
ATOM 4714 N N . ASN A 1 579 ? -10.553 -27.824 33.380 1.00 64.25 579 ASN A N 1
ATOM 4715 C CA . ASN A 1 579 ? -10.802 -29.263 33.441 1.00 64.25 579 ASN A CA 1
ATOM 4716 C C . ASN A 1 579 ? -10.971 -29.768 32.004 1.00 64.25 579 ASN A C 1
ATOM 4718 O O . ASN A 1 579 ? -11.699 -29.131 31.236 1.00 64.25 579 ASN A O 1
ATOM 4722 N N . VAL A 1 580 ? -10.303 -30.862 31.632 1.00 55.66 580 VAL A N 1
ATOM 4723 C CA . VAL A 1 580 ? -10.533 -31.500 30.333 1.00 55.66 580 VAL A CA 1
ATOM 4724 C C . VAL A 1 580 ? -11.806 -32.348 30.475 1.00 55.66 580 VAL A C 1
ATOM 4726 O O . VAL A 1 580 ? -11.992 -33.041 31.474 1.00 55.66 580 VAL A O 1
ATOM 4729 N N . GLU A 1 581 ? -12.734 -32.234 29.523 1.00 47.56 581 GLU A N 1
ATOM 4730 C CA . GLU A 1 581 ? -13.848 -33.190 29.379 1.00 47.56 581 GLU A CA 1
ATOM 4731 C C . GLU A 1 581 ? -13.463 -34.347 28.454 1.00 47.56 581 GLU A C 1
ATOM 4733 O O . GLU A 1 581 ? -12.764 -34.093 27.440 1.00 47.56 581 GLU A O 1
#

Radius of gyration: 32.47 Å; chains: 1; bounding box: 76×94×102 Å